Protein AF-A0A6U5CN42-F1 (afdb_mo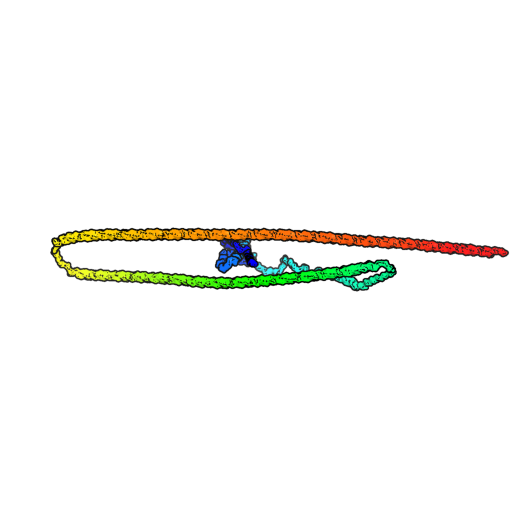nomer_lite)

Structure (mmCIF, N/CA/C/O backbone):
data_AF-A0A6U5CN42-F1
#
_entry.id   AF-A0A6U5CN42-F1
#
loop_
_atom_site.group_PDB
_atom_site.id
_atom_site.type_symbol
_atom_site.label_atom_id
_atom_site.label_alt_id
_atom_site.label_comp_id
_atom_site.label_asym_id
_atom_site.label_entity_id
_atom_site.label_seq_id
_atom_site.pdbx_PDB_ins_code
_atom_site.Cartn_x
_atom_site.Cartn_y
_atom_site.Cartn_z
_atom_site.occupancy
_atom_site.B_iso_or_equiv
_atom_site.auth_seq_id
_atom_site.auth_comp_id
_atom_site.auth_asym_id
_atom_site.auth_atom_id
_atom_site.pdbx_PDB_model_num
ATOM 1 N N . MET A 1 1 ? -4.078 33.436 4.418 1.00 45.72 1 MET A N 1
ATOM 2 C CA . MET A 1 1 ? -3.994 32.055 3.892 1.00 45.72 1 MET A CA 1
ATOM 3 C C . MET A 1 1 ? -4.808 31.161 4.809 1.00 45.72 1 MET A C 1
ATOM 5 O O . MET A 1 1 ? -4.598 31.270 6.013 1.00 45.72 1 MET A O 1
ATOM 9 N N . PRO A 1 2 ? -5.746 30.350 4.297 1.00 37.97 2 PRO A N 1
ATOM 10 C CA . PRO A 1 2 ? -6.448 29.387 5.137 1.00 37.97 2 PRO A CA 1
ATOM 11 C C . PRO A 1 2 ? -5.468 28.294 5.614 1.00 37.97 2 PRO A C 1
ATOM 13 O O . PRO A 1 2 ? -4.481 28.018 4.920 1.00 37.97 2 PRO A O 1
ATOM 16 N N . PRO A 1 3 ? -5.684 27.707 6.805 1.00 42.19 3 PRO A N 1
ATOM 17 C CA . PRO A 1 3 ? -4.809 26.678 7.353 1.00 42.19 3 PRO A CA 1
ATOM 18 C C . PRO A 1 3 ? -4.888 25.403 6.506 1.00 42.19 3 PRO A C 1
ATOM 20 O O . PRO A 1 3 ? -5.971 24.946 6.153 1.00 42.19 3 PRO A O 1
ATOM 23 N N . LYS A 1 4 ? -3.722 24.833 6.177 1.00 39.78 4 LYS A N 1
ATOM 24 C CA . LYS A 1 4 ? -3.610 23.538 5.496 1.00 39.78 4 LYS A CA 1
ATOM 25 C C . LYS A 1 4 ? -4.171 22.437 6.393 1.00 39.78 4 LYS A C 1
ATOM 27 O O . LYS A 1 4 ? -3.632 22.178 7.470 1.00 39.78 4 LYS A O 1
ATOM 32 N N . GLU A 1 5 ? -5.222 21.791 5.910 1.00 38.62 5 GLU A N 1
ATOM 33 C CA . GLU A 1 5 ? -5.762 20.551 6.452 1.00 38.62 5 GLU A CA 1
ATOM 34 C C . GLU A 1 5 ? -4.665 19.477 6.462 1.00 38.62 5 GLU A C 1
ATOM 36 O O . GLU A 1 5 ? -3.967 19.255 5.470 1.00 38.62 5 GLU A O 1
ATOM 41 N N . LYS A 1 6 ? -4.466 18.852 7.626 1.00 42.84 6 LYS A N 1
ATOM 42 C CA . LYS A 1 6 ? -3.579 17.698 7.776 1.00 42.84 6 LYS A CA 1
ATOM 43 C C . LYS A 1 6 ? -4.242 16.507 7.090 1.00 42.84 6 LYS A C 1
ATOM 45 O O . LYS A 1 6 ? -5.335 16.114 7.487 1.00 42.84 6 LYS A O 1
ATOM 50 N N . GLU A 1 7 ? -3.571 15.934 6.095 1.00 36.66 7 GLU A N 1
ATOM 51 C CA . GLU A 1 7 ? -3.989 14.667 5.495 1.00 36.66 7 GLU A CA 1
ATOM 52 C C . GLU A 1 7 ? -4.097 13.575 6.579 1.00 36.66 7 GLU A C 1
ATOM 54 O O . GLU A 1 7 ? -3.206 13.472 7.433 1.00 36.66 7 GLU A O 1
ATOM 59 N N . PRO A 1 8 ? -5.164 12.755 6.572 1.00 39.38 8 PRO A N 1
ATOM 60 C CA . PRO A 1 8 ? -5.293 11.643 7.499 1.00 39.38 8 PRO A CA 1
ATOM 61 C C . PRO A 1 8 ? -4.211 10.598 7.214 1.00 39.38 8 PRO A C 1
ATOM 63 O O . PRO A 1 8 ? -3.938 10.241 6.065 1.00 39.38 8 PRO A O 1
ATOM 66 N N . ALA A 1 9 ? -3.579 10.113 8.284 1.00 41.50 9 ALA A N 1
ATOM 67 C CA . ALA A 1 9 ? -2.622 9.021 8.224 1.00 41.50 9 ALA A CA 1
ATOM 68 C C . ALA A 1 9 ? -3.270 7.813 7.532 1.00 41.50 9 ALA A C 1
ATOM 70 O O . ALA A 1 9 ? -4.352 7.381 7.918 1.00 41.50 9 ALA A O 1
ATOM 71 N N . LYS A 1 10 ? -2.612 7.290 6.493 1.00 40.38 10 LYS A N 1
ATOM 72 C CA . LYS A 1 10 ? -3.023 6.063 5.804 1.00 40.38 10 LYS A CA 1
ATOM 73 C C . LYS A 1 10 ? -3.121 4.934 6.831 1.00 40.38 10 LYS A C 1
ATOM 75 O O . LYS A 1 10 ? -2.097 4.515 7.369 1.00 40.38 10 LYS A O 1
ATOM 80 N N . GLU A 1 11 ? -4.336 4.474 7.104 1.00 44.31 11 GLU A N 1
ATOM 81 C CA . GLU A 1 11 ? -4.576 3.272 7.896 1.00 44.31 11 GLU A CA 1
ATOM 82 C C . GLU A 1 11 ? -3.965 2.071 7.166 1.00 44.31 11 GLU A C 1
ATOM 84 O O . GLU A 1 11 ? -4.196 1.840 5.977 1.00 44.31 11 GLU A O 1
ATOM 89 N N . ASP A 1 12 ? -3.105 1.348 7.880 1.00 44.69 12 ASP A N 1
ATOM 90 C CA . ASP A 1 12 ? -2.485 0.109 7.420 1.00 44.69 12 ASP A CA 1
ATOM 91 C C . ASP A 1 12 ? -3.600 -0.914 7.110 1.00 44.69 12 ASP A C 1
ATOM 93 O O . ASP A 1 12 ? -4.407 -1.188 7.999 1.00 44.69 12 ASP A O 1
ATOM 97 N N . PRO A 1 13 ? -3.630 -1.565 5.930 1.00 47.53 13 PRO A N 1
ATOM 98 C CA . PRO A 1 13 ? -4.701 -2.487 5.505 1.00 47.53 13 PRO A CA 1
ATOM 99 C C . PRO A 1 13 ? -4.787 -3.803 6.312 1.00 47.53 13 PRO A C 1
ATOM 101 O O . PRO A 1 13 ? -5.460 -4.750 5.914 1.00 47.53 13 PRO A O 1
ATOM 104 N N . LEU A 1 14 ? -4.072 -3.889 7.434 1.00 41.97 14 LEU A N 1
ATOM 105 C CA . LEU A 1 14 ? -4.062 -5.017 8.369 1.00 41.97 14 LEU A CA 1
ATOM 106 C C . LEU A 1 14 ? -4.830 -4.717 9.668 1.00 41.97 14 LEU A C 1
ATOM 108 O O . LEU A 1 14 ? -4.877 -5.574 10.547 1.00 41.97 14 LEU A O 1
ATOM 112 N N . LEU A 1 15 ? -5.394 -3.516 9.799 1.00 40.97 15 LEU A N 1
ATOM 113 C CA . LEU A 1 15 ? -6.244 -3.085 10.906 1.00 40.97 15 LEU A CA 1
ATOM 114 C C . LEU A 1 15 ? -7.711 -3.276 10.506 1.00 40.97 15 LEU A C 1
ATOM 116 O O . LEU A 1 15 ? -8.157 -2.693 9.524 1.00 40.97 15 LEU A O 1
ATOM 120 N N . GLY A 1 16 ? -8.446 -4.137 11.204 1.00 40.91 16 GLY A N 1
ATOM 121 C CA . GLY A 1 16 ? -9.901 -4.275 11.090 1.00 40.91 16 GLY A CA 1
ATOM 122 C C . GLY A 1 16 ? -10.426 -5.678 10.779 1.00 40.91 16 GLY A C 1
ATOM 123 O O . GLY A 1 16 ? -11.627 -5.916 10.900 1.00 40.91 16 GLY A O 1
ATOM 124 N N . CYS A 1 17 ? -9.585 -6.633 10.367 1.00 38.78 17 CYS A N 1
ATOM 125 C CA . CYS A 1 17 ? -10.048 -7.988 10.052 1.00 38.78 17 CYS A CA 1
ATOM 126 C C . CYS A 1 17 ? -9.909 -8.915 11.270 1.00 38.78 17 CYS A C 1
ATOM 128 O O . CYS A 1 17 ? -8.787 -9.340 11.569 1.00 38.78 17 CYS A O 1
ATOM 130 N N . PRO A 1 18 ? -11.007 -9.338 11.934 1.00 44.00 18 PRO A N 1
ATOM 131 C CA . PRO A 1 18 ? -10.948 -10.490 12.819 1.00 44.00 18 PRO A CA 1
ATOM 132 C C . PRO A 1 18 ? -10.633 -11.705 11.949 1.00 44.00 18 PRO A C 1
ATOM 134 O O . PRO A 1 18 ? -11.524 -12.278 11.335 1.00 44.00 18 PRO A O 1
ATOM 137 N N . VAL A 1 19 ? -9.358 -12.080 11.844 1.00 46.59 19 VAL A N 1
ATOM 138 C CA . VAL A 1 19 ? -8.954 -13.301 11.144 1.00 46.59 19 VAL A CA 1
ATOM 139 C C . VAL A 1 19 ? -9.526 -14.466 11.955 1.00 46.59 19 VAL A C 1
ATOM 141 O O . VAL A 1 19 ? -9.068 -14.695 13.081 1.00 46.59 19 VAL A O 1
ATOM 144 N N . PRO A 1 20 ? -10.541 -15.192 11.450 1.00 46.50 20 PRO A N 1
ATOM 145 C CA . PRO A 1 20 ? -11.082 -16.322 12.178 1.00 46.50 20 PRO A CA 1
ATOM 146 C C . PRO A 1 20 ? -9.989 -17.390 12.242 1.00 46.50 20 PRO A C 1
ATOM 148 O O . PRO A 1 20 ? -9.548 -17.918 11.218 1.00 46.50 20 PRO A O 1
ATOM 151 N N . VAL A 1 21 ? -9.512 -17.681 13.452 1.00 50.41 21 VAL A N 1
ATOM 152 C CA . VAL A 1 21 ? -8.666 -18.853 13.692 1.00 50.41 21 VAL A CA 1
ATOM 153 C C . VAL A 1 21 ? -9.556 -20.075 13.442 1.00 50.41 21 VAL A C 1
ATOM 155 O O . VAL A 1 21 ? -10.690 -20.090 13.936 1.00 50.41 21 VAL A O 1
ATOM 158 N N . PRO A 1 22 ? -9.110 -21.069 12.652 1.00 49.84 22 PRO A N 1
ATOM 159 C CA . PRO A 1 22 ? -9.874 -22.292 12.447 1.00 49.84 22 PRO A CA 1
ATOM 160 C C . PRO A 1 22 ? -10.293 -22.869 13.803 1.00 49.84 22 PRO A C 1
ATOM 162 O O . PRO A 1 22 ? -9.458 -22.986 14.698 1.00 49.84 22 PRO A O 1
ATOM 165 N N . LYS A 1 23 ? -11.577 -23.198 13.983 1.00 53.81 23 LYS A N 1
ATOM 166 C CA . LYS A 1 23 ? -12.001 -23.992 15.142 1.00 53.81 23 LYS A CA 1
ATOM 167 C C . LYS A 1 23 ? -11.409 -25.379 14.956 1.00 53.81 23 LYS A C 1
ATOM 169 O O . LYS A 1 23 ? -11.692 -26.029 13.953 1.00 53.81 23 LYS A O 1
ATOM 174 N N . ILE A 1 24 ? -10.551 -25.780 15.879 1.00 56.53 24 ILE A N 1
ATOM 175 C CA . ILE A 1 24 ? -9.871 -27.064 15.813 1.00 56.53 24 ILE A CA 1
ATOM 176 C C . ILE A 1 24 ? -10.577 -28.008 16.767 1.00 56.53 24 ILE A C 1
ATOM 178 O O . ILE A 1 24 ? -10.809 -27.649 17.921 1.00 56.53 24 ILE A O 1
ATOM 182 N N . ASP A 1 25 ? -10.922 -29.191 16.274 1.00 62.06 25 ASP A N 1
ATOM 183 C CA . ASP A 1 25 ? -11.397 -30.270 17.123 1.00 62.06 25 ASP A CA 1
ATOM 184 C C . ASP A 1 25 ? -10.203 -30.841 17.902 1.00 62.06 25 ASP A C 1
ATOM 186 O O . ASP A 1 25 ? -9.234 -31.347 17.326 1.00 62.06 25 ASP A O 1
ATOM 190 N N . GLU A 1 26 ? -10.230 -30.704 19.227 1.00 57.00 26 GLU A N 1
ATOM 191 C CA . GLU A 1 26 ? -9.167 -31.205 20.098 1.00 57.00 26 GLU A CA 1
ATOM 192 C C . GLU A 1 26 ? -9.026 -32.732 20.000 1.00 57.00 26 GLU A C 1
ATOM 194 O O . GLU A 1 26 ? -7.920 -33.254 20.179 1.00 57.00 26 GLU A O 1
ATOM 199 N N . ALA A 1 27 ? -10.106 -33.445 19.658 1.00 63.09 27 ALA A N 1
ATOM 200 C CA . ALA A 1 27 ? -10.086 -34.891 19.463 1.00 63.09 27 ALA A CA 1
ATOM 201 C C . ALA A 1 27 ? -9.233 -35.292 18.246 1.00 63.09 27 ALA A C 1
ATOM 203 O O . ALA A 1 27 ? -8.430 -36.226 18.340 1.00 63.09 27 ALA A O 1
ATOM 204 N N . ASP A 1 28 ? -9.326 -34.539 17.146 1.00 65.25 28 ASP A N 1
ATOM 205 C CA . ASP A 1 28 ? -8.545 -34.783 15.930 1.00 65.25 28 ASP A CA 1
ATOM 206 C C . ASP A 1 28 ? -7.049 -34.547 16.165 1.00 65.25 28 ASP A C 1
ATOM 208 O O . ASP A 1 28 ? -6.225 -35.387 15.795 1.00 65.2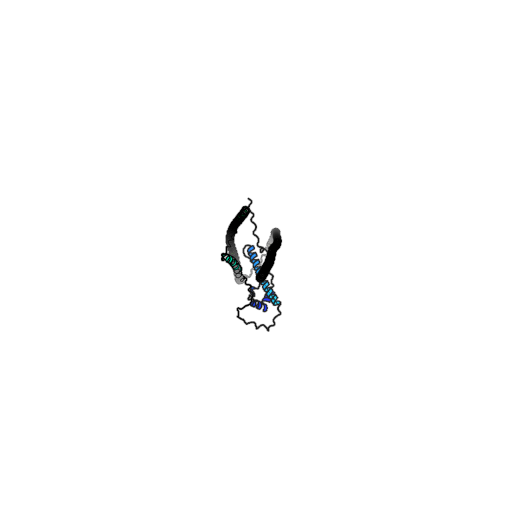5 28 ASP A O 1
ATOM 212 N N . LEU A 1 29 ? -6.683 -33.464 16.861 1.00 63.06 29 LEU A N 1
ATOM 213 C CA . LEU A 1 29 ? -5.285 -33.185 17.219 1.00 63.06 29 LEU A CA 1
ATOM 214 C C . LEU A 1 29 ? -4.687 -34.286 18.100 1.00 63.06 29 LEU A C 1
ATOM 216 O O . LEU A 1 29 ? -3.545 -34.705 17.901 1.00 63.06 29 LEU A O 1
ATOM 220 N N . LEU A 1 30 ? -5.446 -34.760 19.090 1.00 64.62 30 LEU A N 1
ATOM 221 C CA . LEU A 1 30 ? -4.997 -35.827 19.981 1.00 64.62 30 LEU A CA 1
ATOM 222 C C . LEU A 1 30 ? -4.846 -37.160 19.239 1.00 64.62 30 LEU A C 1
ATOM 224 O O . LEU A 1 30 ? -3.949 -37.935 19.577 1.00 64.62 30 LEU A O 1
ATOM 228 N N . SER A 1 31 ? -5.674 -37.417 18.224 1.00 66.19 31 SER A N 1
ATOM 229 C CA . SER A 1 31 ? -5.549 -38.602 17.370 1.00 66.19 31 SER A CA 1
ATOM 230 C C . SER A 1 31 ? -4.262 -38.578 16.532 1.00 66.19 31 SER A C 1
ATOM 232 O O . SER A 1 31 ? -3.557 -39.586 16.464 1.00 66.19 31 SER A O 1
ATOM 234 N N . ASP A 1 32 ? -3.885 -37.412 15.995 1.00 65.56 32 ASP A N 1
ATOM 235 C CA . ASP A 1 32 ? -2.675 -37.243 15.186 1.00 65.56 32 ASP A CA 1
ATOM 236 C C . ASP A 1 32 ? -1.398 -37.338 16.043 1.00 65.56 32 ASP A C 1
ATOM 238 O O . ASP A 1 32 ? -0.456 -38.025 15.655 1.00 65.56 32 ASP A O 1
ATOM 242 N N . VAL A 1 33 ? -1.369 -36.750 17.251 1.00 65.56 33 VAL A N 1
ATOM 243 C CA . VAL A 1 33 ? -0.228 -36.898 18.193 1.00 65.56 33 VAL A CA 1
ATOM 244 C C . VAL A 1 33 ? -0.016 -38.356 18.602 1.00 65.56 33 VAL A C 1
ATOM 246 O O . VAL A 1 33 ? 1.114 -38.777 18.846 1.00 65.56 33 VAL A O 1
ATOM 249 N N . ARG A 1 34 ? -1.097 -39.136 18.693 1.00 66.81 34 ARG A N 1
ATOM 250 C CA . ARG A 1 34 ? -1.045 -40.564 19.032 1.00 66.81 34 ARG A CA 1
ATOM 251 C C . ARG A 1 34 ? -0.640 -41.439 17.845 1.00 66.81 34 ARG A C 1
ATOM 253 O O . ARG A 1 34 ? -0.332 -42.613 18.050 1.00 66.81 34 ARG A O 1
ATOM 260 N N . ASN A 1 35 ? -0.607 -40.897 16.625 1.00 68.69 35 ASN A N 1
ATOM 261 C CA . ASN A 1 35 ? -0.204 -41.638 15.440 1.00 68.69 35 ASN A CA 1
ATOM 262 C C . ASN A 1 35 ? 1.337 -41.754 15.373 1.00 68.69 35 ASN A C 1
ATOM 264 O O . ASN A 1 35 ? 2.033 -40.743 15.233 1.00 68.69 35 ASN A O 1
ATOM 268 N N . PRO A 1 36 ? 1.912 -42.971 15.425 1.00 68.19 36 PRO A N 1
ATOM 269 C CA . PRO A 1 36 ? 3.363 -43.160 15.397 1.00 68.19 36 PRO A CA 1
ATOM 270 C C . PRO A 1 36 ? 4.014 -42.625 14.112 1.00 68.19 36 PRO A C 1
ATOM 272 O O . PRO A 1 36 ? 5.135 -42.122 14.168 1.00 68.19 36 PRO A O 1
ATOM 275 N N . ASN A 1 37 ? 3.301 -42.649 12.981 1.00 67.50 37 ASN A N 1
ATOM 276 C CA . ASN A 1 37 ? 3.805 -42.127 11.709 1.00 67.50 37 ASN A CA 1
ATOM 277 C C . ASN A 1 37 ? 3.915 -40.594 11.728 1.00 67.50 37 ASN A C 1
ATOM 279 O O . ASN A 1 37 ? 4.841 -40.032 11.143 1.00 67.50 37 ASN A O 1
ATOM 283 N N . PHE A 1 38 ? 3.008 -39.919 12.441 1.00 73.94 38 PHE A N 1
ATOM 284 C CA . PHE A 1 38 ? 3.050 -38.472 12.653 1.00 73.94 38 PHE A CA 1
ATOM 285 C C . PHE A 1 38 ? 4.249 -38.067 13.508 1.00 73.94 38 PHE A C 1
ATOM 287 O O . PHE A 1 38 ? 5.022 -37.193 13.119 1.00 73.94 38 PHE A O 1
ATOM 294 N N . LEU A 1 39 ? 4.483 -38.766 14.619 1.00 70.56 39 LEU A N 1
ATOM 295 C CA . LEU A 1 39 ? 5.652 -38.521 15.465 1.00 70.56 39 LEU A CA 1
ATOM 296 C C . LEU A 1 39 ? 6.972 -38.802 14.732 1.00 70.56 39 LEU A C 1
ATOM 298 O O . LEU A 1 39 ? 7.947 -38.073 14.919 1.00 70.56 39 LEU A O 1
ATOM 302 N N . GLU A 1 40 ? 7.023 -39.824 13.876 1.00 70.69 40 GLU A N 1
ATOM 303 C CA . GLU A 1 40 ? 8.201 -40.110 13.053 1.00 70.69 40 GLU A CA 1
ATOM 304 C C . GLU A 1 40 ? 8.440 -39.027 11.987 1.00 70.69 40 GLU A C 1
ATOM 306 O O . GLU A 1 40 ? 9.584 -38.621 11.769 1.00 70.69 40 GLU A O 1
ATOM 311 N N . ALA A 1 41 ? 7.380 -38.499 11.366 1.00 68.56 41 ALA A N 1
ATOM 312 C CA . ALA A 1 41 ? 7.471 -37.373 10.439 1.00 68.56 41 ALA A CA 1
ATOM 313 C C . ALA A 1 41 ? 7.970 -36.095 11.138 1.00 68.56 41 ALA A C 1
ATOM 315 O O . ALA A 1 41 ? 8.884 -35.436 10.635 1.00 68.56 41 ALA A O 1
ATOM 316 N N . CYS A 1 42 ? 7.462 -35.793 12.337 1.00 68.00 42 CYS A N 1
ATOM 317 C CA . CYS A 1 42 ? 7.945 -34.686 13.168 1.00 68.00 42 CYS A CA 1
ATOM 318 C C . CYS A 1 42 ? 9.430 -34.854 13.538 1.00 68.00 42 CYS A C 1
ATOM 320 O O . CYS A 1 42 ? 10.213 -33.913 13.391 1.00 68.00 42 CYS A O 1
ATOM 322 N N . LYS A 1 43 ? 9.862 -36.071 13.907 1.00 69.81 43 LYS A N 1
ATOM 323 C CA . LYS A 1 43 ? 11.281 -36.388 14.162 1.00 69.81 43 LYS A CA 1
ATOM 324 C C . LYS A 1 43 ? 12.159 -36.204 12.920 1.00 69.81 43 LYS A C 1
ATOM 326 O O . LYS A 1 43 ? 13.230 -35.607 13.030 1.00 69.81 43 LYS A O 1
ATOM 331 N N . LYS A 1 44 ? 11.716 -36.660 11.740 1.00 70.12 44 LYS A N 1
ATOM 332 C CA . LYS A 1 44 ? 12.440 -36.480 10.462 1.00 70.12 44 LYS A CA 1
ATOM 333 C C . LYS A 1 44 ? 12.623 -35.006 10.109 1.00 70.12 44 LYS A C 1
ATOM 335 O O . LYS A 1 44 ? 13.688 -34.619 9.636 1.00 70.12 44 LYS A O 1
ATOM 340 N N . LEU A 1 45 ? 11.612 -34.185 10.379 1.00 66.75 45 LEU A N 1
ATOM 341 C CA . LEU A 1 45 ? 11.646 -32.745 10.124 1.00 66.75 45 LEU A CA 1
ATOM 342 C C . LEU A 1 45 ? 12.317 -31.938 11.246 1.00 66.75 45 LEU A C 1
ATOM 344 O O . LEU A 1 45 ? 12.499 -30.734 11.082 1.00 66.75 45 LEU A O 1
ATOM 348 N N . ARG A 1 46 ? 12.724 -32.585 12.351 1.00 68.31 46 ARG A N 1
ATOM 349 C CA . ARG A 1 46 ? 13.264 -31.944 13.565 1.00 68.31 46 ARG A CA 1
ATOM 350 C C . ARG A 1 46 ? 12.331 -30.864 14.125 1.00 68.31 46 ARG A C 1
ATOM 352 O O . ARG A 1 46 ? 12.785 -29.793 14.517 1.00 68.31 46 ARG A O 1
ATOM 359 N N . ILE A 1 47 ? 11.031 -31.142 14.130 1.00 67.12 47 ILE A N 1
ATOM 360 C CA . ILE A 1 47 ? 10.008 -30.255 14.685 1.00 67.12 47 ILE A CA 1
ATOM 361 C C . ILE A 1 47 ? 9.439 -30.929 15.931 1.00 67.12 47 ILE A C 1
ATOM 363 O O . ILE A 1 47 ? 9.080 -32.107 15.873 1.00 67.12 47 ILE A O 1
ATOM 367 N N . ASP A 1 48 ? 9.353 -30.201 17.044 1.00 68.25 48 ASP A N 1
ATOM 368 C CA . ASP A 1 48 ? 8.640 -30.693 18.220 1.00 68.25 48 ASP A CA 1
ATOM 369 C C . ASP A 1 48 ? 7.133 -30.760 17.894 1.00 68.25 48 ASP A C 1
ATOM 371 O O . ASP A 1 48 ? 6.551 -29.754 17.474 1.00 68.25 48 ASP A O 1
ATOM 375 N N . PRO A 1 49 ? 6.463 -31.917 18.054 1.00 62.06 49 PRO A N 1
ATOM 376 C CA . PRO A 1 49 ? 5.015 -32.012 17.892 1.00 62.06 49 PRO A CA 1
ATOM 377 C C . PRO A 1 49 ? 4.240 -30.985 18.734 1.00 62.06 49 PRO A C 1
ATOM 379 O O . PRO A 1 49 ? 3.182 -30.524 18.311 1.00 62.06 49 PRO A O 1
ATOM 382 N N . ILE A 1 50 ? 4.763 -30.583 19.897 1.00 66.56 50 ILE A N 1
ATOM 383 C CA . ILE A 1 50 ? 4.151 -29.565 20.763 1.00 66.56 50 ILE A CA 1
ATOM 384 C C . ILE A 1 50 ? 4.162 -28.187 20.086 1.00 66.56 50 ILE A C 1
ATOM 386 O O . ILE A 1 50 ? 3.200 -27.432 20.229 1.00 66.56 50 ILE A O 1
ATOM 390 N N . ASP A 1 51 ? 5.190 -27.877 19.292 1.00 63.91 51 ASP A N 1
ATOM 391 C CA . ASP A 1 51 ? 5.309 -26.595 18.588 1.00 63.91 51 ASP A CA 1
ATOM 392 C C . ASP A 1 51 ? 4.304 -26.449 17.445 1.00 63.91 51 ASP A C 1
ATOM 394 O O . ASP A 1 51 ? 3.963 -25.323 17.067 1.00 63.91 51 ASP A O 1
ATOM 398 N N . LEU A 1 52 ? 3.827 -27.570 16.898 1.00 60.50 52 LEU A N 1
ATOM 399 C CA . LEU A 1 52 ? 2.813 -27.598 15.847 1.00 60.50 52 LEU A CA 1
ATOM 400 C C . LEU A 1 52 ? 1.386 -27.583 16.407 1.00 60.50 52 LEU A C 1
ATOM 402 O O . LEU A 1 52 ? 0.471 -27.240 15.657 1.00 60.50 52 LEU A O 1
ATOM 406 N N . LYS A 1 53 ? 1.189 -27.922 17.693 1.00 62.12 53 LYS A N 1
ATOM 407 C CA . LYS A 1 53 ? -0.127 -27.878 18.338 1.00 62.12 53 LYS A CA 1
ATOM 408 C C . LYS A 1 53 ? -0.626 -26.427 18.346 1.00 62.12 53 LYS A C 1
ATOM 410 O O . LYS A 1 53 ? -0.005 -25.581 18.997 1.00 62.12 53 LYS A O 1
ATOM 415 N N . PRO A 1 54 ? -1.738 -26.119 17.660 1.00 57.62 54 PRO A N 1
ATOM 416 C CA . PRO A 1 54 ? -2.277 -24.770 17.679 1.00 57.62 54 PRO A CA 1
ATOM 417 C C . PRO A 1 54 ? -2.767 -24.430 19.088 1.00 57.62 54 PRO A C 1
ATOM 419 O O . PRO A 1 54 ? -3.353 -25.275 19.774 1.00 57.62 54 PRO A O 1
ATOM 422 N N . ARG A 1 55 ? -2.506 -23.206 19.540 1.00 60.41 55 ARG A N 1
ATOM 423 C CA . ARG A 1 55 ? -2.908 -22.758 20.877 1.00 60.41 55 ARG A CA 1
ATOM 424 C C . ARG A 1 55 ? -4.348 -22.233 20.856 1.00 60.41 55 ARG A C 1
ATOM 426 O O . ARG A 1 55 ? -4.754 -21.623 19.864 1.00 60.41 55 ARG A O 1
ATOM 433 N N . PRO A 1 56 ? -5.130 -22.441 21.935 1.00 55.44 56 PRO A N 1
ATOM 434 C CA . PRO A 1 56 ? -6.431 -21.799 22.067 1.00 55.44 56 PRO A CA 1
ATOM 435 C C . PRO A 1 56 ? -6.274 -20.275 22.033 1.00 55.44 56 PRO A C 1
ATOM 437 O O . PRO A 1 56 ? -5.222 -19.737 22.375 1.00 55.44 56 PRO A O 1
ATOM 440 N N . TYR A 1 57 ? -7.332 -19.596 21.586 1.00 54.69 57 TYR A N 1
ATOM 441 C CA . TYR A 1 57 ? -7.357 -18.160 21.309 1.00 54.69 57 TYR A CA 1
ATOM 442 C C . TYR A 1 57 ? -6.813 -17.346 22.497 1.00 54.69 57 TYR A C 1
ATOM 444 O O . TYR A 1 57 ? -7.473 -17.217 23.529 1.00 54.69 57 TYR A O 1
ATOM 452 N N . GLU A 1 58 ? -5.609 -16.789 22.360 1.00 52.47 58 GLU A N 1
ATOM 453 C CA . GLU A 1 58 ? -5.014 -15.943 23.390 1.00 52.47 58 GLU A CA 1
ATOM 454 C C . GLU A 1 58 ? -5.593 -14.531 23.231 1.00 52.47 58 GLU A C 1
ATOM 456 O O . GLU A 1 58 ? -5.297 -13.809 22.278 1.00 52.47 58 GLU A O 1
ATOM 461 N N . SER A 1 59 ? -6.520 -14.148 24.115 1.00 50.97 59 SER A N 1
ATOM 462 C CA . SER A 1 59 ? -7.083 -12.798 24.088 1.00 50.97 59 SER A CA 1
ATOM 463 C C . SER A 1 59 ? -6.070 -11.825 24.686 1.00 50.97 59 SER A C 1
ATOM 465 O O . SER A 1 59 ? -5.863 -11.827 25.902 1.00 50.97 59 SER A O 1
ATOM 467 N N . PHE A 1 60 ? -5.470 -10.971 23.856 1.00 53.34 60 PHE A N 1
ATOM 468 C CA . PHE A 1 60 ? -4.561 -9.911 24.297 1.00 53.34 60 PHE A CA 1
ATOM 469 C C . PHE A 1 60 ? -5.338 -8.807 25.039 1.00 53.34 60 PHE A C 1
ATOM 471 O O . PHE A 1 60 ? -5.632 -7.741 24.501 1.00 53.34 60 PHE A O 1
ATOM 478 N N . LYS A 1 61 ? -5.713 -9.062 26.299 1.00 46.16 61 LYS A N 1
ATOM 479 C CA . LYS A 1 61 ? -6.324 -8.072 27.199 1.00 46.16 61 LYS A CA 1
ATOM 480 C C . LYS A 1 61 ? -5.230 -7.254 27.894 1.00 46.16 61 LYS A C 1
ATOM 482 O O . LYS A 1 61 ? -4.976 -7.424 29.079 1.00 46.16 61 LYS A O 1
ATOM 487 N N . GLY A 1 62 ? -4.576 -6.373 27.141 1.00 47.25 62 GLY A N 1
ATOM 488 C CA . GLY A 1 62 ? -3.633 -5.372 27.659 1.00 47.25 62 GLY A CA 1
ATOM 489 C C . GLY A 1 62 ? -4.085 -3.943 27.336 1.00 47.25 62 GLY A C 1
ATOM 490 O O . GLY A 1 62 ? -4.873 -3.743 26.411 1.00 47.25 62 GLY A O 1
ATOM 491 N N . LYS A 1 63 ? -3.611 -2.939 28.088 1.00 44.47 63 LYS A N 1
ATOM 492 C CA . LYS A 1 63 ? -3.785 -1.513 27.742 1.00 44.47 63 LYS A CA 1
ATOM 493 C C . LYS A 1 63 ? -2.745 -1.118 26.686 1.00 44.47 63 LYS A C 1
ATOM 495 O O . LYS A 1 63 ? -1.572 -1.426 26.834 1.00 44.47 63 LYS A O 1
ATOM 500 N N . GLY A 1 64 ? -3.209 -0.495 25.611 1.00 49.41 64 GLY A N 1
ATOM 501 C CA . GLY A 1 64 ? -2.446 -0.080 24.433 1.00 49.41 64 GLY A CA 1
ATOM 502 C C . GLY A 1 64 ? -3.419 0.401 23.353 1.00 49.41 64 GLY A C 1
ATOM 503 O O . GLY A 1 64 ? -4.620 0.139 23.474 1.00 49.41 64 GLY A O 1
ATOM 504 N N . ALA A 1 65 ? -2.936 1.095 22.321 1.00 53.50 65 ALA A N 1
ATOM 505 C CA . ALA A 1 65 ? -3.769 1.471 21.178 1.00 53.50 65 ALA A CA 1
ATOM 506 C C . ALA A 1 65 ? -4.365 0.212 20.531 1.00 53.50 65 ALA A C 1
ATOM 508 O O . ALA A 1 65 ? -3.666 -0.798 20.375 1.00 53.50 65 ALA A O 1
ATOM 509 N N . ASP A 1 66 ? -5.649 0.266 20.183 1.00 54.88 66 ASP A N 1
ATOM 510 C CA . ASP A 1 66 ? -6.361 -0.871 19.595 1.00 54.88 66 ASP A CA 1
ATOM 511 C C . ASP A 1 66 ? -5.661 -1.367 18.317 1.00 54.88 66 ASP A C 1
ATOM 513 O O . ASP A 1 66 ? -5.574 -2.575 18.105 1.00 54.88 66 ASP A O 1
ATOM 517 N N . ASP A 1 67 ? -4.963 -0.476 17.608 1.00 51.28 67 ASP A N 1
ATOM 518 C CA . ASP A 1 67 ? -4.174 -0.812 16.427 1.00 51.28 67 ASP A CA 1
ATOM 519 C C . ASP A 1 67 ? -2.980 -1.743 16.683 1.00 51.28 67 ASP A C 1
ATOM 521 O O . ASP A 1 67 ? -2.641 -2.611 15.873 1.00 51.28 67 ASP A O 1
ATOM 525 N N . VAL A 1 68 ? -2.291 -1.582 17.813 1.00 54.59 68 VAL A N 1
ATOM 526 C CA . VAL A 1 68 ? -1.134 -2.429 18.147 1.00 54.59 68 VAL A CA 1
ATOM 527 C C . VAL A 1 68 ? -1.612 -3.813 18.575 1.00 54.59 68 VAL A C 1
ATOM 529 O O . VAL A 1 68 ? -1.000 -4.816 18.195 1.00 54.59 68 VAL A O 1
ATOM 532 N N . LYS A 1 69 ? -2.728 -3.872 19.311 1.00 60.97 69 LYS A N 1
ATOM 533 C CA . LYS A 1 69 ? -3.361 -5.129 19.731 1.00 60.97 69 LYS A CA 1
ATOM 534 C C . LYS A 1 69 ? -3.906 -5.885 18.540 1.00 60.97 69 LYS A C 1
ATOM 536 O O . LYS A 1 69 ? -3.687 -7.084 18.439 1.00 60.97 69 LYS A O 1
ATOM 541 N N . GLU A 1 70 ? -4.540 -5.186 17.613 1.00 57.53 70 GLU A N 1
ATOM 542 C CA . GLU A 1 70 ? -5.084 -5.790 16.412 1.00 57.53 70 GLU A CA 1
ATOM 543 C C . GLU A 1 70 ? -3.969 -6.300 15.497 1.00 57.53 70 GLU A C 1
ATOM 545 O O . GLU A 1 70 ? -3.998 -7.457 15.089 1.00 57.53 70 GLU A O 1
ATOM 550 N N . LYS A 1 71 ? -2.883 -5.539 15.301 1.00 61.62 71 LYS A N 1
ATOM 551 C CA . LYS A 1 71 ? -1.697 -6.042 14.582 1.00 61.62 71 LYS A CA 1
ATOM 552 C C . LYS A 1 71 ? -1.032 -7.228 15.285 1.00 61.62 71 LYS A C 1
ATOM 554 O O . LYS A 1 71 ? -0.441 -8.080 14.620 1.00 61.62 71 LYS A O 1
ATOM 559 N N . GLN A 1 72 ? -1.044 -7.293 16.617 1.00 61.31 72 GLN A N 1
ATOM 560 C CA . GLN A 1 72 ? -0.543 -8.458 17.362 1.00 61.31 72 GLN A CA 1
ATOM 561 C C . GLN A 1 72 ? -1.481 -9.660 17.227 1.00 61.31 72 GLN A C 1
ATOM 563 O O . GLN A 1 72 ? -1.006 -10.763 16.975 1.00 61.31 72 GLN A O 1
ATOM 568 N N . GLN A 1 73 ? -2.792 -9.443 17.288 1.00 62.53 73 GLN A N 1
ATOM 569 C CA . GLN A 1 73 ? -3.812 -10.472 17.123 1.00 62.53 73 GLN A CA 1
ATOM 570 C C . GLN A 1 73 ? -3.832 -11.029 15.693 1.00 62.53 73 GLN A C 1
ATOM 572 O O . GLN A 1 73 ? -3.904 -12.241 15.518 1.00 62.53 73 GLN A O 1
ATOM 577 N N . VAL A 1 74 ? -3.667 -10.182 14.672 1.00 57.72 74 VAL A N 1
ATOM 578 C CA . VAL A 1 74 ? -3.512 -10.590 13.267 1.00 57.72 74 VAL A CA 1
ATOM 579 C C . VAL A 1 74 ? -2.220 -11.384 13.076 1.00 57.72 74 VAL A C 1
ATOM 581 O O . VAL A 1 74 ? -2.247 -12.452 12.468 1.00 57.72 74 VAL A O 1
ATOM 584 N N . ARG A 1 75 ? -1.090 -10.934 13.644 1.00 61.84 75 ARG A N 1
ATOM 585 C CA . ARG A 1 75 ? 0.179 -11.687 13.590 1.00 61.84 75 ARG A CA 1
ATOM 586 C C . ARG A 1 75 ? 0.080 -13.043 14.285 1.00 61.84 75 ARG A C 1
ATOM 588 O O . ARG A 1 75 ? 0.542 -14.036 13.727 1.00 61.84 75 ARG A O 1
ATOM 595 N N . PHE A 1 76 ? -0.556 -13.095 15.453 1.00 64.19 76 PHE A N 1
ATOM 596 C CA . PHE A 1 76 ? -0.826 -14.334 16.176 1.00 64.19 76 PHE A CA 1
ATOM 597 C C . PHE A 1 76 ? -1.726 -15.264 15.352 1.00 64.19 76 PHE A C 1
ATOM 599 O O . PHE A 1 76 ? -1.359 -16.407 15.109 1.00 64.19 76 PHE A O 1
ATOM 606 N N . ALA A 1 77 ? -2.840 -14.763 14.812 1.00 59.75 77 ALA A N 1
ATOM 607 C CA . ALA A 1 77 ? -3.752 -15.549 13.984 1.00 59.75 77 ALA A CA 1
ATOM 608 C C . ALA A 1 77 ? -3.087 -16.073 12.697 1.00 59.75 77 ALA A C 1
ATOM 610 O O . ALA A 1 77 ? -3.312 -17.220 12.312 1.00 59.75 77 ALA A O 1
ATOM 611 N N . MET A 1 78 ? -2.237 -15.275 12.037 1.00 61.34 78 MET A N 1
ATOM 612 C CA . MET A 1 78 ? -1.457 -15.717 10.874 1.00 61.34 78 MET A CA 1
ATOM 613 C C . MET A 1 78 ? -0.447 -16.809 11.241 1.00 61.34 78 MET A C 1
ATOM 615 O O . MET A 1 78 ? -0.306 -17.788 10.504 1.00 61.34 78 MET A O 1
ATOM 619 N N . TYR A 1 79 ? 0.232 -16.663 12.380 1.00 68.81 79 TYR A N 1
ATOM 620 C CA . TYR A 1 79 ? 1.180 -17.652 12.881 1.00 68.81 79 TYR A CA 1
ATOM 621 C C . TYR A 1 79 ? 0.484 -18.973 13.241 1.00 68.81 79 TYR A C 1
ATOM 623 O O . TYR A 1 79 ? 0.893 -20.028 12.752 1.00 68.81 79 TYR A O 1
ATOM 631 N N . GLU A 1 80 ? -0.629 -18.921 13.980 1.00 64.69 80 GLU A N 1
ATOM 632 C CA . GLU A 1 80 ? -1.441 -20.095 14.324 1.00 64.69 80 GLU A CA 1
ATOM 633 C C . GLU A 1 80 ? -2.037 -20.774 13.085 1.00 64.69 80 GLU A C 1
ATOM 635 O O . GLU A 1 80 ? -2.010 -21.998 12.976 1.00 64.69 80 GLU A O 1
ATOM 640 N N . ARG A 1 81 ? -2.500 -20.005 12.091 1.00 63.66 81 ARG A N 1
ATOM 641 C CA . ARG A 1 81 ? -2.980 -20.558 10.814 1.00 63.66 81 ARG A CA 1
ATOM 642 C C . ARG A 1 81 ? -1.863 -21.271 10.053 1.00 63.66 81 ARG A C 1
ATOM 644 O O . ARG A 1 81 ? -2.098 -22.332 9.483 1.00 63.66 81 ARG A O 1
ATOM 651 N N . GLY A 1 82 ? -0.645 -20.729 10.069 1.00 65.56 82 GLY A N 1
ATOM 652 C CA . GLY A 1 82 ? 0.535 -21.386 9.505 1.00 65.56 82 GLY A CA 1
ATOM 653 C C . GLY A 1 82 ? 0.877 -22.701 10.213 1.00 65.56 82 GLY A C 1
ATOM 654 O O . GLY A 1 82 ? 1.199 -23.686 9.547 1.00 65.56 82 GLY A O 1
ATOM 655 N N . ARG A 1 83 ? 0.760 -22.744 11.547 1.00 69.19 83 ARG A N 1
ATOM 656 C CA . ARG A 1 83 ? 0.941 -23.972 12.338 1.00 69.19 83 ARG A CA 1
ATOM 657 C C . ARG A 1 83 ? -0.130 -25.012 12.037 1.00 69.19 83 ARG A C 1
ATOM 659 O O . ARG A 1 83 ? 0.209 -26.146 11.712 1.00 69.19 83 ARG A O 1
ATOM 666 N N . PHE A 1 84 ? -1.396 -24.605 12.030 1.00 66.94 84 PHE A N 1
ATOM 667 C CA . PHE A 1 84 ? -2.519 -25.480 11.708 1.00 66.94 84 PHE A CA 1
ATOM 668 C C . PHE A 1 84 ? -2.428 -26.053 10.288 1.00 66.94 84 PHE A C 1
ATOM 670 O O . PHE A 1 84 ? -2.642 -27.243 10.095 1.00 66.94 84 PHE A O 1
ATOM 677 N N . MET A 1 85 ? -2.048 -25.250 9.289 1.00 65.69 85 MET A N 1
ATOM 678 C CA . MET A 1 85 ? -1.881 -25.749 7.918 1.00 65.69 85 MET A CA 1
ATOM 679 C C . MET A 1 85 ? -0.722 -26.745 7.801 1.00 65.69 85 MET A C 1
ATOM 681 O O . MET A 1 85 ? -0.847 -27.730 7.080 1.00 65.69 85 MET A O 1
ATOM 685 N N . LYS A 1 86 ? 0.386 -26.534 8.527 1.00 70.19 86 LYS A N 1
ATOM 686 C CA . LYS A 1 86 ? 1.491 -27.506 8.589 1.00 70.19 86 LYS A CA 1
ATOM 687 C C . LYS A 1 86 ? 1.072 -28.799 9.287 1.00 70.19 86 LYS A C 1
ATOM 689 O O . LYS A 1 86 ? 1.383 -29.870 8.777 1.00 70.19 86 LYS A O 1
ATOM 694 N N . TRP A 1 87 ? 0.342 -28.695 10.400 1.00 68.69 87 TRP A N 1
ATOM 695 C CA . TRP A 1 87 ? -0.245 -29.840 11.097 1.00 68.69 87 TRP A CA 1
ATOM 696 C C . TRP A 1 87 ? -1.150 -30.644 10.172 1.00 68.69 87 TRP A C 1
ATOM 698 O O . TRP A 1 87 ? -0.958 -31.843 10.005 1.00 68.69 87 TRP A O 1
ATOM 708 N N . LYS A 1 88 ? -2.102 -29.966 9.526 1.00 68.75 88 LYS A N 1
ATOM 709 C CA . LYS A 1 88 ? -3.079 -30.580 8.634 1.00 68.75 88 LYS A CA 1
ATOM 710 C C . LYS A 1 88 ? -2.414 -31.208 7.412 1.00 68.75 88 LYS A C 1
ATOM 712 O O . LYS A 1 88 ? -2.747 -32.330 7.075 1.00 68.75 88 LYS A O 1
ATOM 717 N N . ALA A 1 89 ? -1.435 -30.547 6.794 1.00 69.12 89 ALA A N 1
ATOM 718 C CA . ALA A 1 89 ? -0.693 -31.124 5.673 1.00 69.12 89 ALA A CA 1
ATOM 719 C C . ALA A 1 89 ? 0.069 -32.400 6.075 1.00 69.12 89 ALA A C 1
ATOM 721 O O . ALA A 1 89 ? 0.056 -33.377 5.330 1.00 69.12 89 ALA A O 1
ATOM 722 N N . LEU A 1 90 ? 0.688 -32.416 7.262 1.00 69.06 90 LEU A N 1
ATOM 723 C CA . LEU A 1 90 ? 1.332 -33.612 7.815 1.00 69.06 90 LEU A CA 1
ATOM 724 C C . LEU A 1 90 ? 0.309 -34.712 8.128 1.00 69.06 90 LEU A C 1
ATOM 726 O O . LEU A 1 90 ? 0.521 -35.863 7.759 1.00 69.06 90 LEU A O 1
ATOM 730 N N . GLY A 1 91 ? -0.810 -34.357 8.760 1.00 64.12 91 GLY A N 1
ATOM 731 C CA . GLY A 1 91 ? -1.910 -35.270 9.068 1.00 64.12 91 GLY A CA 1
ATOM 732 C C . GLY A 1 91 ? -2.521 -35.886 7.809 1.00 64.12 91 GLY A C 1
ATOM 733 O O . GLY A 1 91 ? -2.585 -37.104 7.702 1.00 64.12 91 GLY A O 1
ATOM 734 N N . ASP A 1 92 ? -2.884 -35.076 6.815 1.00 68.50 92 ASP A N 1
ATOM 735 C CA . ASP A 1 92 ? -3.492 -35.509 5.551 1.00 68.50 92 ASP A CA 1
ATOM 736 C C . ASP A 1 92 ? -2.526 -36.382 4.724 1.00 68.50 92 ASP A C 1
ATOM 738 O O . ASP A 1 92 ? -2.929 -37.399 4.153 1.00 68.50 92 ASP A O 1
ATOM 742 N N . GLN A 1 93 ? -1.227 -36.056 4.711 1.00 64.06 93 GLN A N 1
ATOM 743 C CA . GLN A 1 93 ? -0.199 -36.875 4.055 1.00 64.06 93 GLN A CA 1
ATOM 744 C C . GLN A 1 93 ? -0.002 -38.235 4.746 1.00 64.06 93 GLN A C 1
ATOM 746 O O . GLN A 1 93 ? 0.379 -39.209 4.104 1.00 64.06 93 GLN A O 1
ATOM 751 N N . ILE A 1 94 ? -0.268 -38.326 6.049 1.00 60.41 94 ILE A N 1
ATOM 752 C CA . ILE A 1 94 ? -0.104 -39.560 6.826 1.00 60.41 94 ILE A CA 1
ATOM 753 C C . ILE A 1 94 ? -1.387 -40.395 6.832 1.00 60.41 94 ILE A C 1
ATOM 755 O O . ILE A 1 94 ? -1.309 -41.618 6.751 1.00 60.41 94 ILE A O 1
ATOM 759 N N . ARG A 1 95 ? -2.562 -39.756 6.856 1.00 65.75 95 ARG A N 1
ATOM 760 C CA . ARG A 1 95 ? -3.881 -40.399 6.722 1.00 65.75 95 ARG A CA 1
ATOM 761 C C . ARG A 1 95 ? -4.095 -40.997 5.327 1.00 65.75 95 ARG A C 1
ATOM 763 O O . ARG A 1 95 ? -4.846 -41.955 5.193 1.00 65.75 95 ARG A O 1
ATOM 770 N N . SER A 1 96 ? -3.424 -40.458 4.307 1.00 59.12 96 SER A N 1
ATOM 771 C CA . SER A 1 96 ? -3.422 -41.000 2.939 1.00 59.12 96 SER A CA 1
ATOM 772 C C . SER A 1 96 ? -2.399 -42.120 2.709 1.00 59.12 96 SER A C 1
ATOM 774 O O . SER A 1 96 ? -2.417 -42.743 1.647 1.00 59.12 96 SER A O 1
ATOM 776 N N . MET A 1 97 ? -1.530 -42.420 3.684 1.00 53.16 97 MET A N 1
ATOM 777 C CA . MET A 1 97 ? -0.610 -43.554 3.595 1.00 53.16 97 MET A CA 1
ATOM 778 C C . MET A 1 97 ? -1.242 -44.826 4.182 1.00 53.16 97 MET A C 1
ATOM 780 O O . MET A 1 97 ? -1.798 -44.782 5.281 1.00 53.16 97 MET A O 1
ATOM 784 N N . PRO A 1 98 ? -1.147 -45.979 3.490 1.00 51.44 98 PRO A N 1
ATOM 785 C CA . PRO A 1 98 ? -1.656 -47.241 4.014 1.00 51.44 98 PRO A CA 1
ATOM 786 C C . PRO A 1 98 ? -0.925 -47.616 5.318 1.00 51.44 98 PRO A C 1
ATOM 788 O O . PRO A 1 98 ? 0.274 -47.343 5.447 1.00 51.44 98 PRO A O 1
ATOM 791 N N . PRO A 1 99 ? -1.612 -48.237 6.296 1.00 52.06 99 PRO A N 1
ATOM 792 C CA . PRO A 1 99 ? -0.998 -48.628 7.558 1.00 52.06 99 PRO A CA 1
ATOM 793 C C . PRO A 1 99 ? 0.167 -49.587 7.295 1.00 52.06 99 PRO A C 1
ATOM 795 O O . PRO A 1 99 ? 0.002 -50.643 6.687 1.00 52.06 99 PRO A O 1
ATOM 798 N N . VAL A 1 100 ? 1.365 -49.203 7.736 1.00 50.03 100 VAL A N 1
ATOM 799 C CA . VAL A 1 100 ? 2.566 -50.029 7.584 1.00 50.03 100 VAL A CA 1
ATOM 800 C C . VAL A 1 100 ? 2.451 -51.228 8.538 1.00 50.03 100 VAL A C 1
ATOM 802 O O . VAL A 1 100 ? 2.278 -51.011 9.742 1.00 50.03 100 VAL A O 1
ATOM 805 N N . PRO A 1 101 ? 2.546 -52.479 8.047 1.00 44.16 101 PRO A N 1
ATOM 806 C CA . PRO A 1 101 ? 2.502 -53.657 8.904 1.00 44.16 101 PRO A CA 1
ATOM 807 C C . PRO A 1 101 ? 3.676 -53.664 9.903 1.00 44.16 101 PRO A C 1
ATOM 809 O O . PRO A 1 101 ? 4.755 -53.139 9.606 1.00 44.16 101 PRO A O 1
ATOM 812 N N . PRO A 1 102 ? 3.487 -54.254 11.097 1.00 48.72 102 PRO A N 1
ATOM 813 C CA . PRO A 1 102 ? 4.409 -54.138 12.233 1.00 48.72 102 PRO A CA 1
ATOM 814 C C . PRO A 1 102 ? 5.827 -54.681 11.980 1.00 48.72 102 PRO A C 1
ATOM 816 O O . PRO A 1 102 ? 6.748 -54.344 12.722 1.00 48.72 102 PRO A O 1
ATOM 819 N N . GLU A 1 103 ? 6.037 -55.446 10.909 1.00 45.62 103 GLU A N 1
ATOM 820 C CA . GLU A 1 103 ? 7.299 -56.128 10.595 1.00 45.62 103 GLU A CA 1
ATOM 821 C C . GLU A 1 103 ? 8.428 -55.213 10.088 1.00 45.62 103 GLU A C 1
ATOM 823 O O . GLU A 1 103 ? 9.571 -55.650 9.991 1.00 45.62 103 GLU A O 1
ATOM 828 N N . LYS A 1 104 ? 8.171 -53.924 9.821 1.00 45.97 104 LYS A N 1
ATOM 829 C CA . LYS A 1 104 ? 9.221 -52.960 9.418 1.00 45.97 104 LYS A CA 1
ATOM 830 C C . LYS A 1 104 ? 9.630 -51.963 10.508 1.00 45.97 104 LYS A C 1
ATOM 832 O O . LYS A 1 104 ? 10.246 -50.945 10.205 1.00 45.97 104 LYS A O 1
ATOM 837 N N . ARG A 1 105 ? 9.326 -52.234 11.784 1.00 44.00 105 ARG A N 1
ATOM 838 C CA . ARG A 1 105 ? 9.664 -51.326 12.902 1.00 44.00 105 ARG A CA 1
ATOM 839 C C . ARG A 1 105 ? 11.129 -51.359 13.361 1.00 44.00 105 ARG A C 1
ATOM 841 O O . ARG A 1 105 ? 11.497 -50.548 14.204 1.00 44.00 105 ARG A O 1
ATOM 848 N N . LEU A 1 106 ? 11.978 -52.228 12.810 1.00 39.12 106 LEU A N 1
ATOM 849 C CA . LEU A 1 106 ? 13.364 -52.402 13.270 1.00 39.12 106 LEU A CA 1
ATOM 850 C C . LEU A 1 106 ? 14.376 -52.410 12.115 1.00 39.12 106 LEU A C 1
ATOM 852 O O . LEU A 1 106 ? 15.079 -53.390 11.921 1.00 39.12 106 LEU A O 1
ATOM 856 N N . ALA A 1 107 ? 14.461 -51.331 11.333 1.00 36.72 107 ALA A N 1
ATOM 857 C CA . ALA A 1 107 ? 15.607 -51.106 10.439 1.00 36.72 107 ALA A CA 1
ATOM 858 C C . ALA A 1 107 ? 15.692 -49.645 9.960 1.00 36.72 107 ALA A C 1
ATOM 860 O O . ALA A 1 107 ? 15.602 -49.366 8.769 1.00 36.72 107 ALA A O 1
ATOM 861 N N . ALA A 1 108 ? 15.843 -48.687 10.877 1.00 35.28 108 ALA A N 1
ATOM 862 C CA . ALA A 1 108 ? 16.310 -47.340 10.517 1.00 35.28 108 ALA A CA 1
ATOM 863 C C . ALA A 1 108 ? 17.001 -46.623 11.691 1.00 35.28 108 ALA A C 1
ATOM 865 O O . ALA A 1 108 ? 16.922 -45.407 11.833 1.00 35.28 108 ALA A O 1
ATOM 866 N N . THR A 1 109 ? 17.700 -47.367 12.549 1.00 36.97 109 THR A N 1
ATOM 867 C CA . THR A 1 109 ? 18.726 -46.819 13.446 1.00 36.97 109 THR A CA 1
ATOM 868 C C . THR A 1 109 ? 20.093 -47.152 12.869 1.00 36.97 109 THR A C 1
ATOM 870 O O . THR A 1 109 ? 20.817 -47.999 13.376 1.00 36.97 109 THR A O 1
ATOM 873 N N . SER A 1 110 ? 20.446 -46.490 11.773 1.00 31.53 110 SER A N 1
ATOM 874 C CA . SER A 1 110 ? 21.841 -46.350 11.365 1.00 31.53 110 SER A CA 1
ATOM 875 C C . SER A 1 110 ? 22.024 -44.934 10.847 1.00 31.53 110 SER A C 1
ATOM 877 O O . SER A 1 110 ? 21.597 -44.594 9.746 1.00 31.53 110 SER A O 1
ATOM 879 N N . ILE A 1 111 ? 22.615 -44.096 11.689 1.00 38.75 111 ILE A N 1
ATOM 880 C CA . ILE A 1 111 ? 23.178 -42.806 11.304 1.00 38.75 111 ILE A CA 1
ATOM 881 C C . ILE A 1 111 ? 24.309 -43.089 10.306 1.00 38.75 111 ILE A C 1
ATOM 883 O O . ILE A 1 111 ? 25.253 -43.782 10.685 1.00 38.75 111 ILE A O 1
ATOM 887 N N . PRO A 1 112 ? 24.308 -42.521 9.088 1.00 33.38 112 PRO A N 1
ATOM 888 C CA . PRO A 1 112 ? 25.530 -42.341 8.336 1.00 33.38 112 PRO A CA 1
ATOM 889 C C . PRO A 1 112 ? 25.989 -40.892 8.517 1.00 33.38 112 PRO A C 1
ATOM 891 O O . PRO A 1 112 ? 25.444 -39.955 7.934 1.00 33.38 112 PRO A O 1
ATOM 894 N N . ASN A 1 113 ? 27.022 -40.716 9.336 1.00 36.69 113 ASN A N 1
ATOM 895 C CA . ASN A 1 113 ? 27.921 -39.576 9.219 1.00 36.69 113 ASN A CA 1
ATOM 896 C C . ASN A 1 113 ? 28.822 -39.828 8.001 1.00 36.69 113 ASN A C 1
ATOM 898 O O . ASN A 1 113 ? 29.728 -40.647 8.086 1.00 36.69 113 ASN A O 1
ATOM 902 N N . ALA A 1 114 ? 28.543 -39.161 6.881 1.00 28.86 114 ALA A N 1
ATOM 903 C CA . ALA A 1 114 ? 29.404 -38.935 5.705 1.00 28.86 114 ALA A CA 1
ATOM 904 C C . ALA A 1 114 ? 28.484 -38.376 4.600 1.00 28.86 114 ALA A C 1
ATOM 906 O O . ALA A 1 114 ? 27.358 -38.826 4.460 1.00 28.86 114 ALA A O 1
ATOM 907 N N . SER A 1 115 ? 28.807 -37.402 3.759 1.00 32.12 115 SER A N 1
ATOM 908 C CA . SER A 1 115 ? 30.058 -36.738 3.422 1.00 32.12 115 SER A CA 1
ATOM 909 C C . SER A 1 115 ? 29.696 -35.463 2.654 1.00 32.12 115 SER A C 1
ATOM 911 O O . SER A 1 115 ? 28.804 -35.474 1.802 1.00 32.12 115 SER A O 1
ATOM 913 N N . ARG A 1 116 ? 30.432 -34.374 2.895 1.00 42.25 116 ARG A N 1
ATOM 914 C CA . ARG A 1 116 ? 30.565 -33.261 1.945 1.00 42.25 116 ARG A CA 1
ATOM 915 C C . ARG A 1 116 ? 30.901 -33.828 0.561 1.00 42.25 116 ARG A C 1
ATOM 917 O O . ARG A 1 116 ? 31.965 -34.412 0.396 1.00 42.25 116 ARG A O 1
ATOM 924 N N . GLY A 1 117 ? 30.044 -33.622 -0.438 1.00 29.84 117 GLY A N 1
ATOM 925 C CA . GLY A 1 117 ? 30.395 -34.021 -1.800 1.00 29.84 117 GLY A CA 1
ATOM 926 C C . GLY A 1 117 ? 29.267 -34.008 -2.826 1.00 29.84 117 GLY A C 1
ATOM 927 O O . GLY A 1 117 ? 28.610 -35.012 -3.033 1.00 29.84 117 GLY A O 1
ATOM 928 N N . LYS A 1 118 ? 29.169 -32.889 -3.556 1.00 33.56 118 LYS A N 1
ATOM 929 C CA . LYS A 1 118 ? 28.798 -32.785 -4.984 1.00 33.56 118 LYS A CA 1
ATOM 930 C C . LYS A 1 118 ? 27.440 -33.351 -5.456 1.00 33.56 118 LYS A C 1
ATOM 932 O O . LYS A 1 118 ? 27.332 -34.518 -5.804 1.00 33.56 118 LYS A O 1
ATOM 937 N N . LYS A 1 119 ? 26.525 -32.436 -5.802 1.00 32.97 119 LYS A N 1
ATOM 938 C CA . LYS A 1 119 ? 26.115 -32.128 -7.199 1.00 32.97 119 LYS A CA 1
ATOM 939 C C . LYS A 1 119 ? 25.135 -30.945 -7.185 1.00 32.97 119 LYS A C 1
ATOM 941 O O . LYS A 1 119 ? 24.101 -30.986 -6.544 1.00 32.97 119 LYS A O 1
ATOM 946 N N . LYS A 1 120 ? 25.599 -29.790 -7.669 1.00 38.25 120 LYS A N 1
ATOM 947 C CA . LYS A 1 120 ? 25.253 -29.194 -8.977 1.00 38.25 120 LYS A CA 1
ATOM 948 C C . LYS A 1 120 ? 23.891 -28.488 -8.978 1.00 38.25 120 LYS A C 1
ATOM 950 O O . LYS A 1 120 ? 22.872 -29.056 -9.331 1.00 38.25 120 LYS A O 1
ATOM 955 N N . GLY A 1 121 ? 23.957 -27.197 -8.667 1.00 32.56 121 GLY A N 1
ATOM 956 C CA . GLY A 1 121 ? 22.905 -26.209 -8.908 1.00 32.56 121 GLY A CA 1
ATOM 957 C C . GLY A 1 121 ? 23.415 -24.780 -8.711 1.00 32.56 121 GLY A C 1
ATOM 958 O O . GLY A 1 121 ? 22.672 -23.908 -8.288 1.00 32.56 121 GLY A O 1
ATOM 959 N N . ARG A 1 122 ? 24.713 -24.546 -8.950 1.00 32.16 122 ARG A N 1
ATOM 960 C CA . ARG A 1 122 ? 25.329 -23.217 -8.917 1.00 32.16 122 ARG A CA 1
ATOM 961 C C . ARG A 1 122 ? 25.251 -22.660 -10.340 1.00 32.16 122 ARG A C 1
ATOM 963 O O . ARG A 1 122 ? 26.066 -23.027 -11.178 1.00 32.16 122 ARG A O 1
ATOM 970 N N . ARG A 1 123 ? 24.276 -21.795 -10.628 1.00 32.03 123 ARG A N 1
ATOM 971 C CA . ARG A 1 123 ? 24.457 -20.755 -11.652 1.00 32.03 123 ARG A CA 1
ATOM 972 C C . ARG A 1 123 ? 25.030 -19.541 -10.936 1.00 32.03 123 ARG A C 1
ATOM 974 O O . ARG A 1 123 ? 24.316 -18.650 -10.500 1.00 32.03 123 ARG A O 1
ATOM 981 N N . SER A 1 124 ? 26.341 -19.587 -10.737 1.00 32.56 124 SER A N 1
ATOM 982 C CA . SER A 1 124 ? 27.145 -18.411 -10.446 1.00 32.56 124 SER A CA 1
ATOM 983 C C . SER A 1 124 ? 27.092 -17.487 -11.660 1.00 32.56 124 SER A C 1
ATOM 985 O O . SER A 1 124 ? 27.619 -17.829 -12.716 1.00 32.56 124 SER A O 1
ATOM 987 N N . VAL A 1 125 ? 26.466 -16.323 -11.509 1.00 38.44 125 VAL A N 1
ATOM 988 C CA . VAL A 1 125 ? 26.720 -15.157 -12.364 1.00 38.44 125 VAL A CA 1
ATOM 989 C C . VAL A 1 125 ? 28.009 -14.524 -11.842 1.00 38.44 125 VAL A C 1
ATOM 991 O O . VAL A 1 125 ? 27.993 -13.591 -11.052 1.00 38.44 125 VAL A O 1
ATOM 994 N N . SER A 1 126 ? 29.131 -15.150 -12.181 1.00 40.06 126 SER A N 1
ATOM 995 C CA . SER A 1 126 ? 30.487 -14.654 -11.923 1.00 40.06 126 SER A CA 1
ATOM 996 C C . SER A 1 126 ? 31.455 -15.437 -12.816 1.00 40.06 126 SER A C 1
ATOM 998 O O . SER A 1 126 ? 32.210 -16.277 -12.334 1.00 40.06 126 SER A O 1
ATOM 1000 N N . ALA A 1 127 ? 31.294 -15.262 -14.129 1.00 39.06 127 ALA A N 1
ATOM 1001 C CA . ALA A 1 127 ? 32.235 -15.634 -15.192 1.00 39.06 127 ALA A CA 1
ATOM 1002 C C . ALA A 1 127 ? 31.645 -15.154 -16.531 1.00 39.06 127 ALA A C 1
ATOM 1004 O O . ALA A 1 127 ? 31.087 -15.944 -17.286 1.00 39.06 127 ALA A O 1
ATOM 1005 N N . LEU A 1 128 ? 31.641 -13.835 -16.743 1.00 34.22 128 LEU A N 1
ATOM 1006 C CA . LEU A 1 128 ? 31.469 -13.185 -18.058 1.00 34.22 128 LEU A CA 1
ATOM 1007 C C . LEU A 1 128 ? 31.805 -11.680 -17.996 1.00 34.22 128 LEU A C 1
ATOM 1009 O O . LEU A 1 128 ? 31.279 -10.870 -18.751 1.00 34.22 128 LEU A O 1
ATOM 1013 N N . GLY A 1 129 ? 32.687 -11.310 -17.072 1.00 35.06 129 GLY A N 1
ATOM 1014 C CA . GLY A 1 129 ? 33.467 -10.082 -17.120 1.00 35.06 129 GLY A CA 1
ATOM 1015 C C . GLY A 1 129 ? 34.923 -10.523 -17.049 1.00 35.06 129 GLY A C 1
ATOM 1016 O O . GLY A 1 129 ? 35.206 -11.451 -16.299 1.00 35.06 129 GLY A O 1
ATOM 1017 N N . ASP A 1 130 ? 35.778 -9.902 -17.853 1.00 37.97 130 ASP A N 1
ATOM 1018 C CA . ASP A 1 130 ? 37.234 -10.109 -17.925 1.00 37.97 130 ASP A CA 1
ATOM 1019 C C . ASP A 1 130 ? 37.788 -11.113 -18.948 1.00 37.97 130 ASP A C 1
ATOM 1021 O O . ASP A 1 130 ? 38.833 -11.684 -18.694 1.00 37.97 130 ASP A O 1
ATOM 1025 N N . ASP A 1 131 ? 37.187 -11.259 -20.141 1.00 38.12 131 ASP A N 1
ATOM 1026 C CA . ASP A 1 131 ? 37.920 -11.871 -21.280 1.00 38.12 131 ASP A CA 1
ATOM 1027 C C . ASP A 1 131 ? 37.569 -11.349 -22.695 1.00 38.12 131 ASP A C 1
ATOM 1029 O O . ASP A 1 131 ? 37.893 -11.971 -23.703 1.00 38.12 131 ASP A O 1
ATOM 1033 N N . LEU A 1 132 ? 36.945 -10.169 -22.831 1.00 40.38 132 LEU A N 1
ATOM 1034 C CA . LEU A 1 132 ? 36.645 -9.589 -24.161 1.00 40.38 132 LEU A CA 1
ATOM 1035 C C . LEU A 1 132 ? 36.999 -8.102 -24.339 1.00 40.38 132 LEU A C 1
ATOM 1037 O O . LEU A 1 132 ? 36.604 -7.492 -25.332 1.00 40.38 132 LEU A O 1
ATOM 1041 N N . SER A 1 133 ? 37.780 -7.505 -23.436 1.00 44.66 133 SER A N 1
ATOM 1042 C CA . SER A 1 133 ? 38.134 -6.076 -23.508 1.00 44.66 133 SER A CA 1
ATOM 1043 C C . SER A 1 133 ? 39.539 -5.765 -24.041 1.00 44.66 133 SER A C 1
ATOM 1045 O O . SER A 1 133 ? 39.820 -4.593 -24.281 1.00 44.66 133 SER A O 1
ATOM 1047 N N . HIS A 1 134 ? 40.401 -6.756 -24.315 1.00 42.34 134 HIS A N 1
ATOM 1048 C CA . HIS A 1 134 ? 41.798 -6.478 -24.700 1.00 42.34 134 HIS A CA 1
ATOM 1049 C C . HIS A 1 134 ? 42.244 -6.883 -26.113 1.00 42.34 134 HIS A C 1
ATOM 1051 O O . HIS A 1 134 ? 43.302 -6.431 -26.543 1.00 42.34 134 HIS A O 1
ATOM 1057 N N . THR A 1 135 ? 41.450 -7.614 -26.901 1.00 49.34 135 THR A N 1
ATOM 1058 C CA . THR A 1 135 ? 41.884 -8.042 -28.250 1.00 49.34 135 THR A CA 1
ATOM 1059 C C . THR A 1 135 ? 41.388 -7.158 -29.398 1.00 49.34 135 THR A C 1
ATOM 1061 O O . THR A 1 135 ? 42.090 -7.035 -30.393 1.00 49.34 135 THR A O 1
ATOM 1064 N N . LYS A 1 136 ? 40.269 -6.428 -29.264 1.00 46.19 136 LYS A N 1
ATOM 1065 C CA . LYS A 1 136 ? 39.801 -5.510 -30.332 1.00 46.19 136 LYS A CA 1
ATOM 1066 C C . LYS A 1 136 ? 40.333 -4.078 -30.233 1.00 46.19 136 LYS A C 1
ATOM 1068 O O . LYS A 1 136 ? 40.538 -3.444 -31.260 1.00 46.19 136 LYS A O 1
ATOM 1073 N N . LEU A 1 137 ? 40.603 -3.568 -29.031 1.00 43.56 137 LEU A N 1
ATOM 1074 C CA . LEU A 1 137 ? 41.223 -2.244 -28.856 1.00 43.56 137 LEU A CA 1
ATOM 1075 C C . LEU A 1 137 ? 42.737 -2.273 -29.139 1.00 43.56 137 LEU A C 1
ATOM 1077 O O . LEU A 1 137 ? 43.263 -1.309 -29.692 1.00 43.56 137 LEU A O 1
ATOM 1081 N N . GLY A 1 138 ? 43.409 -3.400 -28.868 1.00 47.00 138 GLY A N 1
ATOM 1082 C CA . GLY A 1 138 ? 44.815 -3.623 -29.224 1.00 47.00 138 GLY A CA 1
ATOM 1083 C C . GLY A 1 138 ? 45.059 -3.750 -30.734 1.00 47.00 138 GLY A C 1
ATOM 1084 O O . GLY A 1 138 ? 46.017 -3.175 -31.241 1.00 47.00 138 GLY A O 1
ATOM 1085 N N . GLU A 1 139 ? 44.165 -4.415 -31.479 1.00 44.72 139 GLU A N 1
ATOM 1086 C CA . GLU A 1 139 ? 44.252 -4.500 -32.950 1.00 44.72 139 GLU A CA 1
ATOM 1087 C C . GLU A 1 139 ? 43.881 -3.195 -33.668 1.00 44.72 139 GLU A C 1
ATOM 1089 O O . GLU A 1 139 ? 44.382 -2.924 -34.760 1.00 44.72 139 GLU A O 1
ATOM 1094 N N . ILE A 1 140 ? 43.016 -2.369 -33.069 1.00 47.72 140 ILE A N 1
ATOM 1095 C CA . ILE A 1 140 ? 42.672 -1.057 -33.630 1.00 47.72 140 ILE A CA 1
ATOM 1096 C C . ILE A 1 140 ? 43.803 -0.060 -33.362 1.00 47.72 140 ILE A C 1
ATOM 1098 O O . ILE A 1 140 ? 44.166 0.680 -34.267 1.00 47.72 140 ILE A O 1
ATOM 1102 N N . MET A 1 141 ? 44.436 -0.080 -32.185 1.00 44.44 141 MET A N 1
ATOM 1103 C CA . MET A 1 141 ? 45.573 0.803 -31.899 1.00 44.44 141 MET A CA 1
ATOM 1104 C C . MET A 1 141 ? 46.874 0.393 -32.607 1.00 44.44 141 MET A C 1
ATOM 1106 O O . MET A 1 141 ? 47.641 1.275 -32.998 1.00 44.44 141 MET A O 1
ATOM 1110 N N . SER A 1 142 ? 47.111 -0.902 -32.849 1.00 44.91 142 SER A N 1
ATOM 1111 C CA . SER A 1 142 ? 48.288 -1.351 -33.611 1.00 44.91 142 SER A CA 1
ATOM 1112 C C . SER A 1 142 ? 48.199 -0.993 -35.101 1.00 44.91 142 SER A C 1
ATOM 1114 O O . SER A 1 142 ? 49.222 -0.672 -35.708 1.00 44.91 142 SER A O 1
ATOM 1116 N N . LYS A 1 143 ? 46.986 -0.929 -35.673 1.00 45.03 143 LYS A N 1
ATOM 1117 C CA . LYS A 1 143 ? 46.758 -0.467 -37.055 1.00 45.03 143 LYS A CA 1
ATOM 1118 C C . LYS A 1 143 ? 46.865 1.048 -37.232 1.00 45.03 143 LYS A C 1
ATOM 1120 O O . LYS A 1 143 ? 47.221 1.487 -38.321 1.00 45.03 143 LYS A O 1
ATOM 1125 N N . THR A 1 144 ? 46.630 1.845 -36.188 1.00 43.66 144 THR A N 1
ATOM 1126 C CA . THR A 1 144 ? 46.805 3.310 -36.260 1.00 43.66 144 THR A CA 1
ATOM 1127 C C . THR A 1 144 ? 48.238 3.759 -35.947 1.00 43.66 144 THR A C 1
ATOM 1129 O O . THR A 1 144 ? 48.638 4.840 -36.374 1.00 43.66 144 THR A O 1
ATOM 1132 N N . GLN A 1 145 ? 49.045 2.942 -35.253 1.00 42.03 145 GLN A N 1
ATOM 1133 C CA . GLN A 1 145 ? 50.470 3.232 -35.016 1.00 42.03 145 GLN A CA 1
ATOM 1134 C C . GLN A 1 145 ? 51.410 2.684 -36.105 1.00 42.03 145 GLN A C 1
ATOM 1136 O O . GLN A 1 145 ? 52.476 3.263 -36.320 1.00 42.03 145 GLN A O 1
ATOM 1141 N N . SER A 1 146 ? 51.026 1.654 -36.873 1.00 39.91 146 SER A N 1
ATOM 1142 C CA . SER A 1 146 ? 51.860 1.152 -37.982 1.00 39.91 146 SER A CA 1
ATOM 1143 C C . SER A 1 146 ? 51.879 2.059 -39.220 1.00 39.91 146 SER A C 1
ATOM 1145 O O . SER A 1 146 ? 52.752 1.903 -40.071 1.00 39.91 146 SER A O 1
ATOM 1147 N N . THR A 1 147 ? 50.958 3.022 -39.330 1.00 42.19 147 THR A N 1
ATOM 1148 C CA . THR A 1 147 ? 50.951 4.034 -40.404 1.00 42.19 147 THR A CA 1
ATOM 1149 C C . THR A 1 147 ? 51.697 5.320 -40.044 1.00 42.19 147 THR A C 1
ATOM 1151 O O . THR A 1 147 ? 51.873 6.168 -40.909 1.00 42.19 147 THR A O 1
ATOM 1154 N N . PHE A 1 148 ? 52.186 5.462 -38.806 1.00 40.84 148 PHE A N 1
ATOM 1155 C CA . PHE A 1 148 ? 53.012 6.606 -38.389 1.00 40.84 148 PHE A CA 1
ATOM 1156 C C . PHE A 1 148 ? 54.516 6.275 -38.307 1.00 40.84 148 PHE A C 1
ATOM 1158 O O . PHE A 1 148 ? 55.339 7.178 -38.210 1.00 40.84 148 PHE A O 1
ATOM 1165 N N . ALA A 1 149 ? 54.890 4.989 -38.384 1.00 45.28 149 ALA A N 1
ATOM 1166 C CA . ALA A 1 149 ? 56.272 4.515 -38.224 1.00 45.28 149 ALA A CA 1
ATOM 1167 C C . ALA A 1 149 ? 57.006 4.169 -39.539 1.00 45.28 149 ALA A C 1
ATOM 1169 O O . ALA A 1 149 ? 58.145 3.708 -39.508 1.00 45.28 149 ALA A O 1
ATOM 1170 N N . ARG A 1 150 ? 56.400 4.404 -40.709 1.00 47.09 150 ARG A N 1
ATOM 1171 C CA . ARG A 1 150 ? 57.108 4.382 -41.999 1.00 47.09 150 ARG A CA 1
ATOM 1172 C C . ARG A 1 150 ? 57.010 5.762 -42.622 1.00 47.09 150 ARG A C 1
ATOM 1174 O O . ARG A 1 150 ? 56.032 6.079 -43.288 1.00 47.09 150 ARG A O 1
ATOM 1181 N N . GLY A 1 151 ? 58.021 6.582 -42.354 1.00 46.19 151 GLY A N 1
ATOM 1182 C CA . GLY A 1 151 ? 58.199 7.901 -42.948 1.00 46.19 151 GLY A CA 1
ATOM 1183 C C . GLY A 1 151 ? 58.374 7.832 -44.465 1.00 46.19 151 GLY A C 1
ATOM 1184 O O . GLY A 1 151 ? 59.484 7.939 -44.970 1.00 46.19 151 GLY A O 1
ATOM 1185 N N . GLN A 1 152 ? 57.268 7.692 -45.188 1.00 33.25 152 GLN A N 1
ATOM 1186 C CA . GLN A 1 152 ? 57.168 8.046 -46.596 1.00 33.25 152 GLN A CA 1
ATOM 1187 C C . GLN A 1 152 ? 56.138 9.159 -46.728 1.00 33.25 152 GLN A C 1
ATOM 1189 O O . GLN A 1 152 ? 54.959 8.947 -46.993 1.00 33.25 152 GLN A O 1
ATOM 1194 N N . VAL A 1 153 ? 56.622 10.377 -46.512 1.00 33.34 153 VAL A N 1
ATOM 1195 C CA . VAL A 1 153 ? 56.017 11.557 -47.117 1.00 33.34 153 VAL A CA 1
ATOM 1196 C C . VAL A 1 153 ? 56.412 11.499 -48.590 1.00 33.34 153 VAL A C 1
ATOM 1198 O O . VAL A 1 153 ? 57.530 11.868 -48.947 1.00 33.34 153 VAL A O 1
ATOM 1201 N N . GLU A 1 154 ? 55.527 10.997 -49.452 1.00 33.28 154 GLU A N 1
ATOM 1202 C CA . GLU A 1 154 ? 55.634 11.279 -50.883 1.00 33.28 154 GLU A CA 1
ATOM 1203 C C . GLU A 1 154 ? 55.355 12.769 -51.082 1.00 33.28 154 GLU A C 1
ATOM 1205 O O . GLU A 1 154 ? 54.221 13.235 -51.185 1.00 33.28 154 GLU A O 1
ATOM 1210 N N . VAL A 1 155 ? 56.441 13.538 -51.090 1.00 33.59 155 VAL A N 1
ATOM 1211 C CA . VAL A 1 155 ? 56.475 14.885 -51.638 1.00 33.59 155 VAL A CA 1
ATOM 1212 C C . VAL A 1 155 ? 56.201 14.745 -53.133 1.00 33.59 155 VAL A C 1
ATOM 1214 O O . VAL A 1 155 ? 57.103 14.446 -53.917 1.00 33.59 155 VAL A O 1
ATOM 1217 N N . PHE A 1 156 ? 54.949 14.949 -53.540 1.00 32.53 156 PHE A N 1
ATOM 1218 C CA . PHE A 1 156 ? 54.612 15.170 -54.940 1.00 32.53 156 PHE A CA 1
ATOM 1219 C C . PHE A 1 156 ? 55.352 16.428 -55.417 1.00 32.53 156 PHE A C 1
ATOM 1221 O O . PHE A 1 156 ? 54.929 17.560 -55.180 1.00 32.53 156 PHE A O 1
ATOM 1228 N N . LYS A 1 157 ? 56.482 16.224 -56.102 1.00 37.50 157 LYS A N 1
ATOM 1229 C CA . LYS A 1 157 ? 57.063 17.207 -57.019 1.00 37.50 157 LYS A CA 1
ATOM 1230 C C . LYS A 1 157 ? 56.058 17.411 -58.150 1.00 37.50 157 LYS A C 1
ATOM 1232 O O . LYS A 1 157 ? 56.051 16.672 -59.131 1.00 37.50 157 LYS A O 1
ATOM 1237 N N . ALA A 1 158 ? 55.192 18.406 -57.992 1.00 34.94 158 ALA A N 1
ATOM 1238 C CA . ALA A 1 158 ? 54.395 18.926 -59.086 1.00 34.94 158 ALA A CA 1
ATOM 1239 C C . ALA A 1 158 ? 55.348 19.542 -60.118 1.00 34.94 158 ALA A C 1
ATOM 1241 O O . ALA A 1 158 ? 56.021 20.540 -59.855 1.00 34.94 158 ALA A O 1
ATOM 1242 N N . ALA A 1 159 ? 55.430 18.900 -61.280 1.00 36.12 159 ALA A N 1
ATOM 1243 C CA . ALA A 1 159 ? 56.054 19.468 -62.458 1.00 36.12 159 ALA A CA 1
ATOM 1244 C C . ALA A 1 159 ? 55.326 20.763 -62.843 1.00 36.12 159 ALA A C 1
ATOM 1246 O O . ALA A 1 159 ? 54.097 20.822 -62.914 1.00 36.12 159 ALA A O 1
ATOM 1247 N N . SER A 1 160 ? 56.112 21.802 -63.084 1.00 44.75 160 SER A N 1
ATOM 1248 C CA . SER A 1 160 ? 55.690 23.112 -63.548 1.00 44.75 160 SER A CA 1
ATOM 1249 C C . SER A 1 160 ? 55.014 23.040 -64.923 1.00 44.75 160 SER A C 1
ATOM 1251 O O . SER A 1 160 ? 55.647 22.731 -65.930 1.00 44.75 160 SER A O 1
ATOM 1253 N N . LYS A 1 161 ? 53.734 23.421 -64.979 1.00 42.03 161 LYS A N 1
ATOM 1254 C CA . LYS A 1 161 ? 53.092 24.001 -66.171 1.00 42.03 161 LYS A CA 1
ATOM 1255 C C . LYS A 1 161 ? 52.361 25.288 -65.758 1.00 42.03 161 LYS A C 1
ATOM 1257 O O . LYS A 1 161 ? 51.907 25.376 -64.617 1.00 42.03 161 LYS A O 1
ATOM 1262 N N . PRO A 1 162 ? 52.332 26.324 -66.612 1.00 45.66 162 PRO A N 1
ATOM 1263 C CA . PRO A 1 162 ? 52.141 27.690 -66.151 1.00 45.66 162 PRO A CA 1
ATOM 1264 C C . PRO A 1 162 ? 50.668 28.051 -65.908 1.00 45.66 162 PRO A C 1
ATOM 1266 O O . PRO A 1 162 ? 49.803 27.804 -66.737 1.00 45.66 162 PRO A O 1
ATOM 1269 N N . LEU A 1 163 ? 50.453 28.671 -64.744 1.00 51.56 163 LEU A N 1
ATOM 1270 C CA . LEU A 1 163 ? 49.626 29.849 -64.449 1.00 51.56 163 LEU A CA 1
ATOM 1271 C C . LEU A 1 163 ? 48.426 30.171 -65.357 1.00 51.56 163 LEU A C 1
ATOM 1273 O O . LEU A 1 163 ? 48.594 30.760 -66.422 1.00 51.56 163 LEU A O 1
ATOM 1277 N N . LYS A 1 164 ? 47.234 29.996 -64.774 1.00 42.34 164 LYS A N 1
ATOM 1278 C CA . LYS A 1 164 ? 46.171 30.998 -64.510 1.00 42.34 164 LYS A CA 1
ATOM 1279 C C . LYS A 1 164 ? 44.862 30.212 -64.481 1.00 42.34 164 LYS A C 1
ATOM 1281 O O . LYS A 1 164 ? 44.461 29.761 -65.532 1.00 42.34 164 LYS A O 1
ATOM 1286 N N . ASP A 1 165 ? 44.338 29.931 -63.281 1.00 43.06 165 ASP A N 1
ATOM 1287 C CA . ASP A 1 165 ? 42.906 29.650 -62.982 1.00 43.06 165 ASP A CA 1
ATOM 1288 C C . ASP A 1 165 ? 42.706 28.974 -61.606 1.00 43.06 165 ASP A C 1
ATOM 1290 O O . ASP A 1 165 ? 41.645 29.072 -61.002 1.00 43.06 165 ASP A O 1
ATOM 1294 N N . ILE A 1 166 ? 43.756 28.415 -60.993 1.00 44.62 166 ILE A N 1
ATOM 1295 C CA . ILE A 1 166 ? 43.645 27.690 -59.702 1.00 44.62 166 ILE A CA 1
ATOM 1296 C C . ILE A 1 166 ? 43.595 28.631 -58.471 1.00 44.62 166 ILE A C 1
ATOM 1298 O O . ILE A 1 166 ? 43.305 28.218 -57.347 1.00 44.62 166 ILE A O 1
ATOM 1302 N N . ALA A 1 167 ? 43.827 29.935 -58.647 1.00 40.53 167 ALA A N 1
ATOM 1303 C CA . ALA A 1 167 ? 43.861 30.885 -57.529 1.00 40.53 167 ALA A CA 1
ATOM 1304 C C . ALA A 1 167 ? 42.482 31.155 -56.886 1.00 40.53 167 ALA A C 1
ATOM 1306 O O . ALA A 1 167 ? 42.436 31.721 -55.787 1.00 40.53 167 ALA A O 1
ATOM 1307 N N . TYR A 1 168 ? 41.381 30.755 -57.536 1.00 44.84 168 TYR A N 1
ATOM 1308 C CA . TYR A 1 168 ? 40.024 30.959 -57.020 1.00 44.84 168 TYR A CA 1
ATOM 1309 C C . TYR A 1 168 ? 39.520 29.763 -56.191 1.00 44.84 168 TYR A C 1
ATOM 1311 O O . TYR A 1 168 ? 38.987 29.962 -55.101 1.00 44.84 168 TYR A O 1
ATOM 1319 N N . GLU A 1 169 ? 39.784 28.521 -56.607 1.00 42.66 169 GLU A N 1
ATOM 1320 C CA . GLU A 1 169 ? 39.286 27.321 -55.908 1.00 42.66 169 GLU A CA 1
ATOM 1321 C C . GLU A 1 169 ? 40.060 26.992 -54.619 1.00 42.66 169 GLU A C 1
ATOM 1323 O O . GLU A 1 169 ? 39.469 26.570 -53.621 1.00 42.66 169 GLU A O 1
ATOM 1328 N N . GLY A 1 170 ? 41.363 27.290 -54.564 1.00 39.84 170 GLY A N 1
ATOM 1329 C CA . GLY A 1 170 ? 42.175 27.077 -53.358 1.00 39.84 170 GLY A CA 1
ATOM 1330 C C . GLY A 1 170 ? 41.767 27.951 -52.161 1.00 39.84 170 GLY A C 1
ATOM 1331 O O . GLY A 1 170 ? 41.941 27.547 -51.012 1.00 39.84 170 GLY A O 1
ATOM 1332 N N . ARG A 1 171 ? 41.166 29.130 -52.393 1.00 41.97 171 ARG A N 1
ATOM 1333 C CA . ARG A 1 171 ? 40.682 30.002 -51.303 1.00 41.97 171 ARG A CA 1
ATOM 1334 C C . ARG A 1 171 ? 39.345 29.539 -50.726 1.00 41.97 171 ARG A C 1
ATOM 1336 O O . ARG A 1 171 ? 39.103 29.777 -49.545 1.00 41.97 171 ARG A O 1
ATOM 1343 N N . PHE A 1 172 ? 38.502 28.870 -51.513 1.00 44.53 172 PHE A N 1
ATOM 1344 C CA . PHE A 1 172 ? 37.236 28.310 -51.030 1.00 44.53 172 PHE A CA 1
ATOM 1345 C C . PHE A 1 172 ? 37.452 27.037 -50.208 1.00 44.53 172 PHE A C 1
ATOM 1347 O O . PHE A 1 172 ? 36.821 26.878 -49.169 1.00 44.53 172 PHE A O 1
ATOM 1354 N N . ILE A 1 173 ? 38.387 26.169 -50.605 1.00 47.50 173 ILE A N 1
ATOM 1355 C CA . ILE A 1 173 ? 38.649 24.903 -49.900 1.00 47.50 173 ILE A CA 1
ATOM 1356 C C . ILE A 1 173 ? 39.326 25.145 -48.538 1.00 47.50 173 ILE A C 1
ATOM 1358 O O . ILE A 1 173 ? 38.959 24.515 -47.548 1.00 47.50 173 ILE A O 1
ATOM 1362 N N . VAL A 1 174 ? 40.245 26.114 -48.445 1.00 48.91 174 VAL A N 1
ATOM 1363 C CA . VAL A 1 174 ? 40.904 26.470 -47.172 1.00 48.91 174 VAL A CA 1
ATOM 1364 C C . VAL A 1 174 ? 39.958 27.222 -46.226 1.00 48.91 174 VAL A C 1
ATOM 1366 O O . VAL A 1 174 ? 39.991 26.972 -45.022 1.00 48.91 174 VAL A O 1
ATOM 1369 N N . LYS A 1 175 ? 39.070 28.090 -46.738 1.00 53.06 175 LYS A N 1
ATOM 1370 C CA . LYS A 1 175 ? 38.030 28.726 -45.908 1.00 53.06 175 LYS A CA 1
ATOM 1371 C C . LYS A 1 175 ? 37.010 27.714 -45.395 1.00 53.06 175 LYS A C 1
ATOM 1373 O O . LYS A 1 175 ? 36.717 27.731 -44.208 1.00 53.06 175 LYS A O 1
ATOM 1378 N N . LYS A 1 176 ? 36.559 26.782 -46.239 1.00 54.75 176 LYS A N 1
ATOM 1379 C CA . LYS A 1 176 ? 35.582 25.756 -45.853 1.00 54.75 176 LYS A CA 1
ATOM 1380 C C . LYS A 1 176 ? 36.135 24.783 -44.804 1.00 54.75 176 LYS A C 1
ATOM 1382 O O . LYS A 1 176 ? 35.457 24.498 -43.830 1.00 54.75 176 LYS A O 1
ATOM 1387 N N . ALA A 1 177 ? 37.402 24.370 -44.913 1.00 55.00 177 ALA A N 1
ATOM 1388 C CA . ALA A 1 177 ? 38.054 23.555 -43.880 1.00 55.00 177 ALA A CA 1
ATOM 1389 C C . ALA A 1 177 ? 38.300 24.323 -42.558 1.00 55.00 177 ALA A C 1
ATOM 1391 O O . ALA A 1 177 ? 38.247 23.742 -41.469 1.00 55.00 177 ALA A O 1
ATOM 1392 N N . ALA A 1 178 ? 38.553 25.635 -42.627 1.00 57.09 178 ALA A N 1
ATOM 1393 C CA . ALA A 1 178 ? 38.679 26.498 -41.448 1.00 57.09 178 ALA A CA 1
ATOM 1394 C C . ALA A 1 178 ? 37.319 26.790 -40.775 1.00 57.09 178 ALA A C 1
ATOM 1396 O O . ALA A 1 178 ? 37.245 26.917 -39.553 1.00 57.09 178 ALA A O 1
ATOM 1397 N N . GLU A 1 179 ? 36.241 26.866 -41.555 1.00 61.41 179 GLU A N 1
ATOM 1398 C CA . GLU A 1 179 ? 34.860 26.997 -41.075 1.00 61.41 179 GLU A CA 1
ATOM 1399 C C . GLU A 1 179 ? 34.372 25.683 -40.446 1.00 61.41 179 GLU A C 1
ATOM 1401 O O . GLU A 1 179 ? 33.921 25.694 -39.304 1.00 61.41 179 GLU A O 1
ATOM 1406 N N . ASP A 1 180 ? 34.607 24.534 -41.088 1.00 64.75 180 ASP A N 1
ATOM 1407 C CA . ASP A 1 180 ? 34.247 23.213 -40.550 1.00 64.75 180 ASP A CA 1
ATOM 1408 C C . ASP A 1 180 ? 34.960 22.906 -39.217 1.00 64.75 180 ASP A C 1
ATOM 1410 O O . ASP A 1 180 ? 34.388 22.284 -38.318 1.00 64.75 180 ASP A O 1
ATOM 1414 N N . THR A 1 181 ? 36.208 23.360 -39.048 1.00 69.75 181 THR A N 1
ATOM 1415 C CA . THR A 1 181 ? 36.950 23.209 -37.782 1.00 69.75 181 THR A CA 1
ATOM 1416 C C . THR A 1 181 ? 36.466 24.161 -36.687 1.00 69.75 181 THR A C 1
ATOM 1418 O O . THR A 1 181 ? 36.441 23.761 -35.518 1.00 69.75 181 THR A O 1
ATOM 1421 N N . ARG A 1 182 ? 36.019 25.376 -37.036 1.00 71.31 182 ARG A N 1
ATOM 1422 C CA . ARG A 1 182 ? 35.335 26.288 -36.102 1.00 71.31 182 ARG A CA 1
ATOM 1423 C C . ARG A 1 182 ? 33.992 25.729 -35.648 1.00 71.31 182 ARG A C 1
ATOM 1425 O O . ARG A 1 182 ? 33.765 25.650 -34.443 1.00 71.31 182 ARG A O 1
ATOM 1432 N N . ASP A 1 183 ? 33.174 25.234 -36.568 1.00 74.94 183 ASP A N 1
ATOM 1433 C CA . ASP A 1 183 ? 31.874 24.630 -36.263 1.00 74.94 183 ASP A CA 1
ATOM 1434 C C . ASP A 1 183 ? 32.004 23.408 -35.343 1.00 74.94 183 ASP A C 1
ATOM 1436 O O . ASP A 1 183 ? 31.173 23.177 -34.458 1.00 74.94 183 ASP A O 1
ATOM 1440 N N . LEU A 1 184 ? 33.060 22.605 -35.517 1.00 76.00 184 LEU A N 1
ATOM 1441 C CA . LEU A 1 184 ? 33.337 21.457 -34.651 1.00 76.00 184 LEU A CA 1
ATOM 1442 C C . LEU A 1 184 ? 33.758 21.889 -33.238 1.00 76.00 184 LEU A C 1
ATOM 1444 O O . LEU A 1 184 ? 33.339 21.274 -32.251 1.00 76.00 184 LEU A O 1
ATOM 1448 N N . LEU A 1 185 ? 34.561 22.951 -33.133 1.00 77.38 185 LEU A N 1
ATOM 1449 C CA . LEU A 1 185 ? 34.957 23.566 -31.864 1.00 77.38 185 LEU A CA 1
ATOM 1450 C C . LEU A 1 185 ? 33.753 24.171 -31.134 1.00 77.38 185 LEU A C 1
ATOM 1452 O O . LEU A 1 185 ? 33.581 23.909 -29.942 1.00 77.38 185 LEU A O 1
ATOM 1456 N N . GLU A 1 186 ? 32.880 24.889 -31.837 1.00 79.88 186 GLU A N 1
ATOM 1457 C CA . GLU A 1 186 ? 31.656 25.463 -31.270 1.00 79.88 186 GLU A CA 1
ATOM 1458 C C . GLU A 1 186 ? 30.683 24.379 -30.796 1.00 79.88 186 GLU A C 1
ATOM 1460 O O . GLU A 1 186 ? 30.189 24.436 -29.668 1.00 79.88 186 GLU A O 1
ATOM 1465 N N . LYS A 1 187 ? 30.472 23.315 -31.583 1.00 83.31 187 LYS A N 1
ATOM 1466 C CA . LYS A 1 187 ? 29.648 22.166 -31.162 1.00 83.31 187 LYS A CA 1
ATOM 1467 C C . LYS A 1 187 ? 30.215 21.474 -29.924 1.00 83.31 187 LYS A C 1
ATOM 1469 O O . LYS A 1 187 ? 29.451 21.056 -29.050 1.00 83.31 187 LYS A O 1
ATOM 1474 N N . ARG A 1 188 ? 31.543 21.372 -29.812 1.00 82.69 188 ARG A N 1
ATOM 1475 C CA . ARG A 1 188 ? 32.212 20.794 -28.638 1.00 82.69 188 ARG A CA 1
ATOM 1476 C C . ARG A 1 188 ? 32.062 21.682 -27.402 1.00 82.69 188 ARG A C 1
ATOM 1478 O O . ARG A 1 188 ? 31.767 21.163 -26.326 1.00 82.69 188 ARG A O 1
ATOM 1485 N N . GLN A 1 189 ? 32.200 22.998 -27.551 1.00 86.88 189 GLN A N 1
ATOM 1486 C CA . GLN A 1 189 ? 31.975 23.959 -26.467 1.00 86.88 189 GLN A CA 1
ATOM 1487 C C . GLN A 1 189 ? 30.508 23.966 -26.010 1.00 86.88 189 GLN A C 1
ATOM 1489 O O . GLN A 1 189 ? 30.238 23.934 -24.809 1.00 86.88 189 GLN A O 1
ATOM 1494 N N . LEU A 1 190 ? 29.555 23.896 -26.944 1.00 87.44 190 LEU A N 1
ATOM 1495 C CA . LEU A 1 190 ? 28.126 23.785 -26.644 1.00 87.44 190 LEU A CA 1
ATOM 1496 C C . LEU A 1 190 ? 27.800 22.478 -25.898 1.00 87.44 190 LEU A C 1
ATOM 1498 O O . LEU A 1 190 ? 27.019 22.477 -24.943 1.00 87.44 190 LEU A O 1
ATOM 1502 N N . ALA A 1 191 ? 28.413 21.360 -26.297 1.00 85.19 191 ALA A N 1
ATOM 1503 C CA . ALA A 1 191 ? 28.256 20.076 -25.617 1.00 85.19 191 ALA A CA 1
ATOM 1504 C C . ALA A 1 191 ? 28.837 20.100 -24.190 1.00 85.19 191 ALA A C 1
ATOM 1506 O O . ALA A 1 191 ? 28.204 19.593 -23.261 1.00 85.19 191 ALA A O 1
ATOM 1507 N N . GLU A 1 192 ? 29.999 20.729 -23.983 1.00 87.12 192 GLU A N 1
ATOM 1508 C CA . GLU A 1 192 ? 30.550 20.940 -22.639 1.00 87.12 192 GLU A CA 1
ATOM 1509 C C . GLU A 1 192 ? 29.671 21.848 -21.777 1.00 87.12 192 GLU A C 1
ATOM 1511 O O . GLU A 1 192 ? 29.484 21.560 -20.592 1.00 87.12 192 GLU A O 1
ATOM 1516 N N . HIS A 1 193 ? 29.106 22.913 -22.350 1.00 87.38 193 HIS A N 1
ATOM 1517 C CA . HIS A 1 193 ? 28.195 23.805 -21.639 1.00 87.38 193 HIS A CA 1
ATOM 1518 C C . HIS A 1 193 ? 26.959 23.046 -21.144 1.00 87.38 193 HIS A C 1
ATOM 1520 O O . HIS A 1 193 ? 26.673 23.039 -19.946 1.00 87.38 193 HIS A O 1
ATOM 1526 N N . ARG A 1 194 ? 26.303 22.292 -22.036 1.00 88.00 194 ARG A N 1
ATOM 1527 C CA . ARG A 1 194 ? 25.149 21.444 -21.690 1.00 88.00 194 ARG A CA 1
ATOM 1528 C C . ARG A 1 194 ? 25.495 20.403 -20.625 1.00 88.00 194 ARG A C 1
ATOM 1530 O O . ARG A 1 194 ? 24.704 20.162 -19.715 1.00 88.00 194 ARG A O 1
ATOM 1537 N N . ARG A 1 195 ? 26.691 19.806 -20.690 1.00 89.38 195 ARG A N 1
ATOM 1538 C CA . ARG A 1 195 ? 27.174 18.865 -19.667 1.00 89.38 195 ARG A CA 1
ATOM 1539 C C . ARG A 1 195 ? 27.329 19.544 -18.302 1.00 89.38 195 ARG A C 1
ATOM 1541 O O . ARG A 1 195 ? 26.893 18.979 -17.301 1.00 89.38 195 ARG A O 1
ATOM 1548 N N . LYS A 1 196 ? 27.918 20.743 -18.244 1.00 90.38 196 LYS A N 1
ATOM 1549 C CA . LYS A 1 196 ? 28.081 21.513 -16.996 1.00 90.38 196 LYS A CA 1
ATOM 1550 C C . LYS A 1 196 ? 26.731 21.919 -16.396 1.00 90.38 196 LYS A C 1
ATOM 1552 O O . LYS A 1 196 ? 26.560 21.839 -15.182 1.00 90.38 196 LYS A O 1
ATOM 1557 N N . GLU A 1 197 ? 25.761 22.300 -17.224 1.00 90.88 197 GLU A N 1
ATOM 1558 C CA . GLU A 1 197 ? 24.398 22.615 -16.775 1.00 90.88 197 GLU A CA 1
ATOM 1559 C C . GLU A 1 197 ? 23.669 21.392 -16.208 1.00 90.88 197 GLU A C 1
ATOM 1561 O O . GLU A 1 197 ? 23.057 21.482 -15.143 1.00 90.88 197 GLU A O 1
ATOM 1566 N N . LEU A 1 198 ? 23.783 20.234 -16.866 1.00 88.81 198 LEU A N 1
ATOM 1567 C CA . LEU A 1 198 ? 23.230 18.971 -16.370 1.00 88.81 198 LEU A CA 1
ATOM 1568 C C . LEU A 1 198 ? 23.823 18.583 -15.012 1.00 88.81 198 LEU A C 1
ATOM 1570 O O . LEU A 1 198 ? 23.078 18.227 -14.102 1.00 88.81 198 LEU A O 1
ATOM 1574 N N . ILE A 1 199 ? 25.143 18.709 -14.847 1.00 88.94 199 ILE A N 1
ATOM 1575 C CA . ILE A 1 199 ? 25.815 18.446 -13.566 1.00 88.94 199 ILE A CA 1
ATOM 1576 C C . ILE A 1 199 ? 25.273 19.381 -12.478 1.00 88.94 199 ILE A C 1
ATOM 1578 O O . ILE A 1 199 ? 24.837 18.902 -11.433 1.00 88.94 199 ILE A O 1
ATOM 1582 N N . LYS A 1 200 ? 25.194 20.694 -12.742 1.00 91.38 200 LYS A N 1
ATOM 1583 C CA . LYS A 1 200 ? 24.616 21.663 -11.792 1.00 91.38 200 LYS A CA 1
ATOM 1584 C C . LYS A 1 200 ? 23.168 21.323 -11.428 1.00 91.38 200 LYS A C 1
ATOM 1586 O O . LYS A 1 200 ? 22.785 21.433 -10.264 1.00 91.38 200 LYS A O 1
ATOM 1591 N N . LYS A 1 201 ? 22.356 20.891 -12.397 1.00 91.19 201 LYS A N 1
ATOM 1592 C CA . LYS A 1 201 ? 20.967 20.483 -12.152 1.00 91.19 201 LYS A CA 1
ATOM 1593 C C . LYS A 1 201 ? 20.897 19.260 -11.232 1.00 91.19 201 LYS A C 1
ATOM 1595 O O . LYS A 1 201 ? 20.161 19.293 -10.247 1.00 91.19 201 LYS A O 1
ATOM 1600 N N . HIS A 1 202 ? 21.704 18.233 -11.492 1.00 88.69 202 HIS A N 1
ATOM 1601 C CA . HIS A 1 202 ? 21.773 17.042 -10.644 1.00 88.69 202 HIS A CA 1
ATOM 1602 C C . HIS A 1 202 ? 22.293 17.346 -9.233 1.00 88.69 202 HIS A C 1
ATOM 1604 O O . HIS A 1 202 ? 21.753 16.823 -8.259 1.00 88.69 202 HIS A O 1
ATOM 1610 N N . GLU A 1 203 ? 23.282 18.231 -9.086 1.00 90.94 203 GLU A N 1
ATOM 1611 C CA . GLU A 1 203 ? 23.764 18.679 -7.774 1.00 90.94 203 GLU A CA 1
ATOM 1612 C C . GLU A 1 203 ? 22.675 19.414 -6.980 1.00 90.94 203 GLU A C 1
ATOM 1614 O O . GLU A 1 203 ? 22.509 19.182 -5.779 1.00 90.94 203 GLU A O 1
ATOM 1619 N N . MET A 1 204 ? 21.892 20.272 -7.640 1.00 89.94 204 MET A N 1
ATOM 1620 C CA . MET A 1 204 ? 20.770 20.977 -7.014 1.00 89.94 204 MET A CA 1
ATOM 1621 C C . MET A 1 204 ? 19.639 20.022 -6.612 1.00 89.94 204 MET A C 1
ATOM 1623 O O . MET A 1 204 ? 19.075 20.159 -5.524 1.00 89.94 204 MET A O 1
ATOM 1627 N N . GLU A 1 205 ? 19.321 19.031 -7.444 1.00 88.19 205 GLU A N 1
ATOM 1628 C CA . GLU A 1 205 ? 18.352 17.978 -7.115 1.00 88.19 205 GLU A CA 1
ATOM 1629 C C . GLU A 1 205 ? 18.831 17.113 -5.941 1.00 88.19 205 GLU A C 1
ATOM 1631 O O . GLU A 1 205 ? 18.056 16.838 -5.021 1.00 88.19 205 GLU A O 1
ATOM 1636 N N . ALA A 1 206 ? 20.117 16.755 -5.907 1.00 88.19 206 ALA A N 1
ATOM 1637 C CA . ALA A 1 206 ? 20.716 16.008 -4.806 1.00 88.19 206 ALA A CA 1
ATOM 1638 C C . ALA A 1 206 ? 20.683 16.799 -3.488 1.00 88.19 206 ALA A C 1
ATOM 1640 O O . ALA A 1 206 ? 20.314 16.244 -2.449 1.00 88.19 206 ALA A O 1
ATOM 1641 N N . LYS A 1 207 ? 20.989 18.106 -3.521 1.00 89.94 207 LYS A N 1
ATOM 1642 C CA . LYS A 1 207 ? 20.870 18.995 -2.351 1.00 89.94 207 LYS A CA 1
ATOM 1643 C C . LYS A 1 207 ? 19.429 19.076 -1.847 1.00 89.94 207 LYS A C 1
ATOM 1645 O O . LYS A 1 207 ? 19.200 18.864 -0.658 1.00 89.94 207 LYS A O 1
ATOM 1650 N N . LYS A 1 208 ? 18.453 19.276 -2.741 1.00 87.50 208 LYS A N 1
ATOM 1651 C CA . LYS A 1 208 ? 17.022 19.285 -2.384 1.00 87.50 208 LYS A CA 1
ATOM 1652 C C . LYS A 1 208 ? 16.571 17.954 -1.782 1.00 87.50 208 LYS A C 1
ATOM 1654 O O . LYS A 1 208 ? 15.840 17.945 -0.795 1.00 87.50 208 LYS A O 1
ATOM 1659 N N . LYS A 1 209 ? 17.018 16.824 -2.338 1.00 87.69 209 LYS A N 1
ATOM 1660 C CA . LYS A 1 209 ? 16.715 15.491 -1.799 1.00 87.69 209 LYS A CA 1
ATOM 1661 C C . LYS A 1 209 ? 17.308 15.306 -0.401 1.00 87.69 209 LYS A C 1
ATOM 1663 O O . LYS A 1 209 ? 16.616 14.816 0.485 1.00 87.69 209 LYS A O 1
ATOM 1668 N N . LYS A 1 210 ? 18.556 15.732 -0.185 1.00 89.38 210 LYS A N 1
ATOM 1669 C CA . LYS A 1 210 ? 19.220 15.661 1.125 1.00 89.38 210 LYS A CA 1
ATOM 1670 C C . LYS A 1 210 ? 18.507 16.519 2.175 1.00 89.38 210 LYS A C 1
ATOM 1672 O O . LYS A 1 210 ? 18.336 16.065 3.299 1.00 89.38 210 LYS A O 1
ATOM 1677 N N . GLU A 1 211 ? 18.054 17.716 1.807 1.00 91.19 211 GLU A N 1
ATOM 1678 C CA . GLU A 1 211 ? 17.292 18.591 2.706 1.00 91.19 211 GLU A CA 1
ATOM 1679 C C . GLU A 1 211 ? 15.921 17.997 3.069 1.00 91.19 211 GLU A C 1
ATOM 1681 O O . GLU A 1 211 ? 15.546 18.018 4.239 1.00 91.19 211 GLU A O 1
ATOM 1686 N N . ARG A 1 212 ? 15.206 17.397 2.104 1.00 89.44 212 ARG A N 1
ATOM 1687 C CA . ARG A 1 212 ? 13.947 16.673 2.371 1.00 89.44 212 ARG A CA 1
ATOM 1688 C C . ARG A 1 212 ? 14.153 15.521 3.353 1.00 89.44 212 ARG A C 1
ATOM 1690 O O . ARG A 1 212 ? 13.464 15.460 4.358 1.00 89.44 212 ARG A O 1
ATOM 1697 N N . MET A 1 213 ? 15.168 14.685 3.122 1.00 83.31 213 MET A N 1
ATOM 1698 C CA . MET A 1 213 ? 15.507 13.586 4.037 1.00 83.31 213 MET A CA 1
ATOM 1699 C C . MET A 1 213 ? 15.865 14.077 5.446 1.00 83.31 213 MET A C 1
ATOM 1701 O O . MET A 1 213 ? 15.595 13.379 6.420 1.00 83.31 213 MET A O 1
ATOM 1705 N N . ARG A 1 214 ? 16.486 15.260 5.568 1.00 92.25 214 ARG A N 1
ATOM 1706 C CA . ARG A 1 214 ? 16.802 15.862 6.870 1.00 92.25 214 ARG A CA 1
ATOM 1707 C C . ARG A 1 214 ? 15.529 16.274 7.610 1.00 92.25 214 ARG A C 1
ATOM 1709 O O . ARG A 1 214 ? 15.379 15.903 8.766 1.00 92.25 214 ARG A O 1
ATOM 1716 N N . LYS A 1 215 ? 14.611 16.966 6.927 1.00 89.56 215 LYS A N 1
ATOM 1717 C CA . LYS A 1 215 ? 13.321 17.387 7.499 1.00 89.56 215 LYS A CA 1
ATOM 1718 C C . LYS A 1 215 ? 12.448 16.196 7.890 1.00 89.56 215 LYS A C 1
ATOM 1720 O O . LYS A 1 215 ? 11.924 16.185 8.993 1.00 89.56 215 LYS A O 1
ATOM 1725 N N . ASP A 1 216 ? 12.371 15.164 7.049 1.00 85.75 216 ASP A N 1
ATOM 1726 C CA . ASP A 1 216 ? 11.613 13.944 7.366 1.00 85.75 216 ASP A CA 1
ATOM 1727 C C . ASP A 1 216 ? 12.178 13.226 8.603 1.00 85.75 216 ASP A C 1
ATOM 1729 O O . ASP A 1 216 ? 11.431 12.651 9.396 1.00 85.75 216 ASP A O 1
ATOM 1733 N N . ARG A 1 217 ? 13.506 13.252 8.786 1.00 86.50 217 ARG A N 1
ATOM 1734 C CA . ARG A 1 217 ? 14.158 12.681 9.969 1.00 86.50 217 ARG A CA 1
ATOM 1735 C C . ARG A 1 217 ? 13.873 13.500 11.227 1.00 86.50 217 ARG A C 1
ATOM 1737 O O . ARG A 1 217 ? 13.507 12.904 12.233 1.00 86.50 217 ARG A O 1
ATOM 1744 N N . GLU A 1 218 ? 14.005 14.824 11.154 1.00 87.62 218 GLU A N 1
ATOM 1745 C CA . GLU A 1 218 ? 13.667 15.742 12.254 1.00 87.62 218 GLU A CA 1
ATOM 1746 C C . GLU A 1 218 ? 12.193 15.563 12.671 1.00 87.62 218 GLU A C 1
ATOM 1748 O O . GLU A 1 218 ? 11.896 15.371 13.847 1.00 87.62 218 GLU A O 1
ATOM 1753 N N . GLU A 1 219 ? 11.267 15.489 11.709 1.00 88.19 219 GLU A N 1
ATOM 1754 C CA . GLU A 1 219 ? 9.842 15.282 11.989 1.00 88.19 219 GLU A CA 1
ATOM 1755 C C . GLU A 1 219 ? 9.557 13.903 12.609 1.00 88.19 219 GLU A C 1
ATOM 1757 O O . GLU A 1 219 ? 8.701 13.767 13.488 1.00 88.19 219 GLU A O 1
ATOM 1762 N N . ARG A 1 220 ? 10.277 12.859 12.183 1.00 81.94 220 ARG A N 1
ATOM 1763 C CA . ARG A 1 220 ? 10.154 11.524 12.778 1.00 81.94 220 ARG A CA 1
ATOM 1764 C C . ARG A 1 220 ? 10.658 11.500 14.218 1.00 81.94 220 ARG A C 1
ATOM 1766 O O . ARG A 1 220 ? 9.977 10.940 15.073 1.00 81.94 220 ARG A O 1
ATOM 1773 N N . GLU A 1 221 ? 11.805 12.118 14.482 1.00 88.19 221 GLU A N 1
ATOM 1774 C CA . GLU A 1 221 ? 12.382 12.220 15.826 1.00 88.19 221 GLU A CA 1
ATOM 1775 C C . GLU A 1 221 ? 11.449 13.009 16.768 1.00 88.19 221 GLU A C 1
ATOM 1777 O O . GLU A 1 221 ? 11.191 12.558 17.884 1.00 88.19 221 GLU A O 1
ATOM 1782 N N . GLU A 1 222 ? 10.827 14.102 16.306 1.00 86.50 222 GLU A N 1
ATOM 1783 C CA . GLU A 1 222 ? 9.814 14.835 17.085 1.00 86.50 222 GLU A CA 1
ATOM 1784 C C . GLU A 1 222 ? 8.558 14.002 17.384 1.00 86.50 222 GLU A C 1
ATOM 1786 O O . GLU A 1 222 ? 8.007 14.065 18.487 1.00 86.50 222 GLU A O 1
ATOM 1791 N N . ARG A 1 223 ? 8.075 13.219 16.411 1.00 84.25 223 ARG A N 1
ATOM 1792 C CA . ARG A 1 223 ? 6.921 12.326 16.611 1.00 84.25 223 ARG A CA 1
ATOM 1793 C C . ARG A 1 223 ? 7.244 11.212 17.604 1.00 84.25 223 ARG A C 1
ATOM 1795 O O . ARG A 1 223 ? 6.413 10.905 18.454 1.00 84.25 223 ARG A O 1
ATOM 1802 N N . GLU A 1 224 ? 8.439 10.631 17.520 1.00 84.62 224 GLU A N 1
ATOM 1803 C CA . GLU A 1 224 ? 8.905 9.613 18.465 1.00 84.62 224 GLU A CA 1
ATOM 1804 C C . GLU A 1 224 ? 9.061 10.181 19.881 1.00 84.62 224 GLU A C 1
ATOM 1806 O O . GLU A 1 224 ? 8.647 9.528 20.838 1.00 84.62 224 GLU A O 1
ATOM 1811 N N . ALA A 1 225 ? 9.582 11.404 20.028 1.00 85.06 225 ALA A N 1
ATOM 1812 C CA . ALA A 1 225 ? 9.682 12.078 21.323 1.00 85.06 225 ALA A CA 1
ATOM 1813 C C . ALA A 1 225 ? 8.299 12.322 21.952 1.00 85.06 225 ALA A C 1
ATOM 1815 O O . ALA A 1 225 ? 8.078 11.949 23.102 1.00 85.06 225 ALA A O 1
ATOM 1816 N N . LYS A 1 226 ? 7.336 12.841 21.175 1.00 86.81 226 LYS A N 1
ATOM 1817 C CA . LYS A 1 226 ? 5.948 13.037 21.637 1.00 86.81 226 LYS A CA 1
ATOM 1818 C C . LYS A 1 226 ? 5.277 11.728 22.042 1.00 86.81 226 LYS A C 1
ATOM 1820 O O . LYS A 1 226 ? 4.527 11.699 23.012 1.00 86.81 226 LYS A O 1
ATOM 1825 N N . PHE A 1 227 ? 5.541 10.642 21.316 1.00 81.50 227 PHE A N 1
ATOM 1826 C CA . PHE A 1 227 ? 4.997 9.331 21.660 1.00 81.50 227 PHE A CA 1
ATOM 1827 C C . PHE A 1 227 ? 5.575 8.798 22.978 1.00 81.50 227 PHE A C 1
ATOM 1829 O O . PHE A 1 227 ? 4.830 8.257 23.789 1.00 81.50 227 PHE A O 1
ATOM 1836 N N . ARG A 1 228 ? 6.880 8.984 23.225 1.00 84.56 228 ARG A N 1
ATOM 1837 C CA . ARG A 1 228 ? 7.505 8.596 24.501 1.00 84.56 228 ARG A CA 1
ATOM 1838 C C . ARG A 1 228 ? 6.945 9.390 25.677 1.00 84.56 228 ARG A C 1
ATOM 1840 O O . ARG A 1 228 ? 6.606 8.787 26.685 1.00 84.56 228 ARG A O 1
ATOM 1847 N N . GLU A 1 229 ? 6.785 10.703 25.525 1.00 87.50 229 GLU A N 1
ATOM 1848 C CA . GLU A 1 229 ? 6.198 11.560 26.563 1.00 87.50 229 GLU A CA 1
ATOM 1849 C C . GLU A 1 229 ? 4.754 11.140 26.895 1.00 87.50 229 GLU A C 1
ATOM 1851 O O . GLU A 1 229 ? 4.370 11.051 28.061 1.00 87.50 229 GLU A O 1
ATOM 1856 N N . GLN A 1 230 ? 3.958 10.799 25.875 1.00 79.88 230 GLN A N 1
ATOM 1857 C CA . GLN A 1 230 ? 2.604 10.271 26.068 1.00 79.88 230 GLN A CA 1
ATOM 1858 C C . GLN A 1 230 ? 2.593 8.900 26.755 1.00 79.88 230 GLN A C 1
ATOM 1860 O O . GLN A 1 230 ? 1.768 8.683 27.642 1.00 79.88 230 GLN A O 1
ATOM 1865 N N . ASP A 1 231 ? 3.498 7.993 26.379 1.00 86.19 231 ASP A N 1
ATOM 1866 C CA . ASP A 1 231 ? 3.614 6.667 26.997 1.00 86.19 231 ASP A CA 1
ATOM 1867 C C . ASP A 1 231 ? 4.044 6.771 28.471 1.00 86.19 231 ASP A C 1
ATOM 1869 O O . ASP A 1 231 ? 3.478 6.106 29.337 1.00 86.19 231 ASP A O 1
ATOM 1873 N N . GLU A 1 232 ? 4.984 7.661 28.798 1.00 86.06 232 GLU A N 1
ATOM 1874 C CA . GLU A 1 232 ? 5.390 7.937 30.182 1.00 86.06 232 GLU A CA 1
ATOM 1875 C C . GLU A 1 232 ? 4.238 8.522 31.012 1.00 86.06 232 GLU A C 1
ATOM 1877 O O . GLU A 1 232 ? 3.961 8.034 32.114 1.00 86.06 232 GLU A O 1
ATOM 1882 N N . ALA A 1 233 ? 3.499 9.490 30.463 1.00 85.38 233 ALA A N 1
ATOM 1883 C CA . ALA A 1 233 ? 2.322 10.058 31.117 1.00 85.38 233 ALA A CA 1
ATOM 1884 C C . ALA A 1 233 ? 1.199 9.019 31.306 1.00 85.38 233 ALA A C 1
ATOM 1886 O O . ALA A 1 233 ? 0.510 9.008 32.330 1.00 85.38 233 ALA A O 1
ATOM 1887 N N . GLU A 1 234 ? 0.996 8.115 30.343 1.00 81.50 234 GLU A N 1
ATOM 1888 C CA . GLU A 1 234 ? 0.004 7.045 30.462 1.00 81.50 234 GLU A CA 1
ATOM 1889 C C . GLU A 1 234 ? 0.417 5.999 31.504 1.00 81.50 234 GLU A C 1
ATOM 1891 O O . GLU A 1 234 ? -0.426 5.538 32.283 1.00 81.50 234 GLU A O 1
ATOM 1896 N N . ARG A 1 235 ? 1.709 5.658 31.581 1.00 83.44 235 ARG A N 1
ATOM 1897 C CA . ARG A 1 235 ? 2.246 4.797 32.643 1.00 83.44 235 ARG A CA 1
ATOM 1898 C C . ARG A 1 235 ? 2.019 5.411 34.019 1.00 83.44 235 ARG A C 1
ATOM 1900 O O . ARG A 1 235 ? 1.508 4.706 34.886 1.00 83.44 235 ARG A O 1
ATOM 1907 N N . GLN A 1 236 ? 2.300 6.702 34.205 1.00 87.44 236 GLN A N 1
ATOM 1908 C CA . GLN A 1 236 ? 2.029 7.403 35.468 1.00 87.44 236 GLN A CA 1
ATOM 1909 C C . GLN A 1 236 ? 0.541 7.362 35.836 1.00 87.44 236 GLN A C 1
ATOM 1911 O O . GLN A 1 236 ? 0.193 6.900 36.918 1.00 87.44 236 GLN A O 1
ATOM 1916 N N . ARG A 1 237 ? -0.364 7.694 34.907 1.00 87.88 237 ARG A N 1
ATOM 1917 C CA . ARG A 1 237 ? -1.820 7.603 35.148 1.00 87.88 237 ARG A CA 1
ATOM 1918 C C . ARG A 1 237 ? -2.292 6.187 35.472 1.00 87.88 237 ARG A C 1
ATOM 1920 O O . ARG A 1 237 ? -3.275 5.998 36.188 1.00 87.88 237 ARG A O 1
ATOM 1927 N N . ASN A 1 238 ? -1.663 5.170 34.887 1.00 84.62 238 ASN A N 1
ATOM 1928 C CA . ASN A 1 238 ? -1.986 3.778 35.183 1.00 84.62 238 ASN A CA 1
ATOM 1929 C C . ASN A 1 238 ? -1.486 3.357 36.569 1.00 84.62 238 ASN A C 1
ATOM 1931 O O . ASN A 1 238 ? -2.200 2.607 37.234 1.00 84.62 238 ASN A O 1
ATOM 1935 N N . LEU A 1 239 ? -0.324 3.854 36.999 1.00 89.25 239 LEU A N 1
ATOM 1936 C CA . LEU A 1 239 ? 0.188 3.671 38.357 1.00 89.25 239 LEU A CA 1
ATOM 1937 C C . LEU A 1 239 ? -0.733 4.344 39.381 1.00 89.25 239 LEU A C 1
ATOM 1939 O O . LEU A 1 239 ? -1.215 3.658 40.273 1.00 89.25 239 LEU A O 1
ATOM 1943 N N . GLU A 1 240 ? -1.111 5.608 39.174 1.00 90.12 240 GLU A N 1
ATOM 1944 C CA . GLU A 1 240 ? -2.056 6.327 40.048 1.00 90.12 240 GLU A CA 1
ATOM 1945 C C . GLU A 1 240 ? -3.401 5.592 40.174 1.00 90.12 240 GLU A C 1
ATOM 1947 O O . GLU A 1 240 ? -3.945 5.424 41.263 1.00 90.12 240 GLU A O 1
ATOM 1952 N N . LYS A 1 241 ? -3.945 5.083 39.059 1.00 88.81 241 LYS A N 1
ATOM 1953 C CA . LYS A 1 241 ? -5.181 4.279 39.078 1.00 88.81 241 LYS A CA 1
ATOM 1954 C C . LYS A 1 241 ? -5.014 2.965 39.834 1.00 88.81 241 LYS A C 1
ATOM 1956 O O . LYS A 1 241 ? -5.967 2.506 40.461 1.00 88.81 241 LYS A O 1
ATOM 1961 N N . TYR A 1 242 ? -3.852 2.329 39.719 1.00 86.94 242 TYR A N 1
ATOM 1962 C CA . TYR A 1 242 ? -3.558 1.093 40.433 1.00 86.94 242 TYR A CA 1
ATOM 1963 C C . TYR A 1 242 ? -3.429 1.342 41.939 1.00 86.94 242 TYR A C 1
ATOM 1965 O O . TYR A 1 242 ? -3.994 0.581 42.721 1.00 86.94 242 TYR A O 1
ATOM 1973 N N . GLU A 1 243 ? -2.769 2.427 42.339 1.00 90.19 243 GLU A N 1
ATOM 1974 C CA . GLU A 1 243 ? -2.661 2.858 43.735 1.00 90.19 243 GLU A CA 1
ATOM 1975 C C . GLU A 1 243 ? -4.035 3.193 44.325 1.00 90.19 243 GLU A C 1
ATOM 1977 O O . GLU A 1 243 ? -4.407 2.628 45.352 1.00 90.19 243 GLU A O 1
ATOM 1982 N N . ALA A 1 244 ? -4.853 3.982 43.621 1.00 89.06 244 ALA A N 1
ATOM 1983 C CA . ALA A 1 244 ? -6.218 4.291 44.048 1.00 89.06 244 ALA A CA 1
ATOM 1984 C C . ALA A 1 244 ? -7.088 3.027 44.193 1.00 89.06 244 ALA A C 1
ATOM 1986 O O . ALA A 1 244 ? -7.852 2.887 45.149 1.00 89.06 244 ALA A O 1
ATOM 1987 N N . TRP A 1 245 ? -6.956 2.067 43.271 1.00 90.75 245 TRP A N 1
ATOM 1988 C CA . TRP A 1 245 ? -7.657 0.785 43.368 1.00 90.75 245 TRP A CA 1
ATOM 1989 C C . TRP A 1 245 ? -7.170 -0.057 44.555 1.00 90.75 245 TRP A C 1
ATOM 1991 O O . TRP A 1 245 ? -7.983 -0.684 45.237 1.00 90.75 245 TRP A O 1
ATOM 2001 N N . GLN A 1 246 ? -5.863 -0.067 44.828 1.00 88.75 246 GLN A N 1
ATOM 2002 C CA . GLN A 1 246 ? -5.290 -0.740 45.995 1.00 88.75 246 GLN A CA 1
ATOM 2003 C C . GLN A 1 246 ? -5.807 -0.129 47.302 1.00 88.75 246 GLN A C 1
ATOM 2005 O O . GLN A 1 246 ? -6.183 -0.870 48.211 1.00 88.75 246 GLN A O 1
ATOM 2010 N N . GLU A 1 247 ? -5.884 1.198 47.400 1.00 91.56 247 GLU A N 1
ATOM 2011 C CA . GLU A 1 247 ? -6.460 1.885 48.561 1.00 91.56 247 GLU A CA 1
ATOM 2012 C C . GLU A 1 247 ? -7.951 1.574 48.734 1.00 91.56 247 GLU A C 1
ATOM 2014 O O . GLU A 1 247 ? -8.383 1.212 49.831 1.00 91.56 247 GLU A O 1
ATOM 2019 N N . GLU A 1 248 ? -8.737 1.620 47.655 1.00 89.62 248 GLU A N 1
ATOM 2020 C CA . GLU A 1 248 ? -10.164 1.283 47.700 1.00 89.62 248 GLU A CA 1
ATOM 2021 C C . GLU A 1 248 ? -10.384 -0.186 48.099 1.00 89.62 248 GLU A C 1
ATOM 2023 O O . GLU A 1 248 ? -11.287 -0.506 48.878 1.00 89.62 248 GLU A O 1
ATOM 2028 N N . SER A 1 249 ? -9.540 -1.090 47.595 1.00 86.56 249 SER A N 1
ATOM 2029 C CA . SER A 1 249 ? -9.554 -2.512 47.939 1.00 86.56 249 SER A CA 1
ATOM 2030 C C . SER A 1 249 ? -9.236 -2.731 49.421 1.00 86.56 249 SER A C 1
ATOM 2032 O O . SER A 1 249 ? -10.011 -3.384 50.125 1.00 86.56 249 SER A O 1
ATOM 2034 N N . LYS A 1 250 ? -8.168 -2.106 49.938 1.00 91.12 250 LYS A N 1
ATOM 2035 C CA . LYS A 1 250 ? -7.815 -2.145 51.368 1.00 91.12 250 LYS A CA 1
ATOM 2036 C C . LYS A 1 250 ? -8.947 -1.606 52.243 1.00 91.12 250 LYS A C 1
ATOM 2038 O O . LYS A 1 250 ? -9.327 -2.265 53.209 1.00 91.12 250 LYS A O 1
ATOM 2043 N N . ALA A 1 251 ? -9.550 -0.476 51.873 1.00 89.69 251 ALA A N 1
ATOM 2044 C CA . ALA A 1 251 ? -10.672 0.106 52.608 1.00 89.69 251 ALA A CA 1
ATOM 2045 C C . ALA A 1 251 ? -11.910 -0.811 52.618 1.00 89.69 251 ALA A C 1
ATOM 2047 O O . ALA A 1 251 ? -12.608 -0.907 53.629 1.00 89.69 251 ALA A O 1
ATOM 2048 N N . LYS A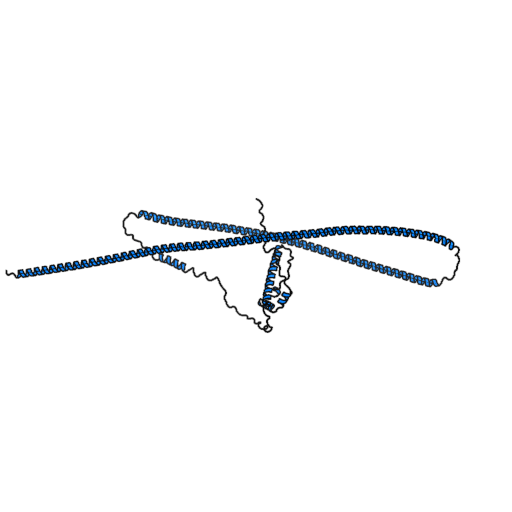 1 252 ? -12.190 -1.523 51.516 1.00 89.00 252 LYS A N 1
ATOM 2049 C CA . LYS A 1 252 ? -13.277 -2.517 51.454 1.00 89.00 252 LYS A CA 1
ATOM 2050 C C . LYS A 1 252 ? -13.006 -3.714 52.359 1.00 89.00 252 LYS A C 1
ATOM 2052 O O . LYS A 1 252 ? -13.906 -4.112 53.096 1.00 89.00 252 LYS A O 1
ATOM 2057 N N . VAL A 1 253 ? -11.788 -4.255 52.334 1.00 90.69 253 VAL A N 1
ATOM 2058 C CA . VAL A 1 253 ? -11.386 -5.366 53.212 1.00 90.69 253 VAL A CA 1
ATOM 2059 C C . VAL A 1 253 ? -11.472 -4.947 54.681 1.00 90.69 253 VAL A C 1
ATOM 2061 O O . VAL A 1 253 ? -12.025 -5.683 55.494 1.00 90.69 253 VAL A O 1
ATOM 2064 N N . GLN A 1 254 ? -11.023 -3.738 55.021 1.00 91.50 254 GLN A N 1
ATOM 2065 C CA . GLN A 1 254 ? -11.111 -3.213 56.382 1.00 91.50 254 GLN A CA 1
ATOM 2066 C C . GLN A 1 254 ? -12.567 -3.059 56.847 1.00 91.50 254 GLN A C 1
ATOM 2068 O O . GLN A 1 254 ? -12.915 -3.536 57.924 1.00 91.50 254 GLN A O 1
ATOM 2073 N N . LYS A 1 255 ? -13.457 -2.514 56.006 1.00 91.25 255 LYS A N 1
ATOM 2074 C CA . LYS A 1 255 ? -14.900 -2.452 56.308 1.00 91.25 255 LYS A CA 1
ATOM 2075 C C . LYS A 1 255 ? -15.530 -3.835 56.487 1.00 91.25 255 LYS A C 1
ATOM 2077 O O . LYS A 1 255 ? -16.421 -3.992 57.321 1.00 91.25 255 LYS A O 1
ATOM 2082 N N . GLN A 1 256 ? -15.095 -4.836 55.720 1.00 86.88 256 GLN A N 1
ATOM 2083 C CA . GLN A 1 256 ? -15.557 -6.214 55.900 1.00 86.88 256 GLN A CA 1
ATOM 2084 C C . GLN A 1 256 ? -15.077 -6.797 57.231 1.00 86.88 256 GLN A C 1
ATOM 2086 O O . GLN A 1 256 ? -15.881 -7.388 57.946 1.00 86.88 256 GLN A O 1
ATOM 2091 N N . LEU A 1 257 ? -13.814 -6.582 57.607 1.00 90.69 257 LEU A N 1
ATOM 2092 C CA . LEU A 1 257 ? -13.275 -7.011 58.902 1.00 90.69 257 LEU A CA 1
ATOM 2093 C C . LEU A 1 257 ? -14.006 -6.349 60.077 1.00 90.69 257 LEU A C 1
ATOM 2095 O O . LEU A 1 257 ? -14.410 -7.043 61.008 1.00 90.69 257 LEU A O 1
ATOM 2099 N N . GLU A 1 258 ? -14.257 -5.040 60.008 1.00 92.19 258 GLU A N 1
ATOM 2100 C CA . GLU A 1 258 ? -15.051 -4.320 61.012 1.00 92.19 258 GLU A CA 1
ATOM 2101 C C . GLU A 1 258 ? -16.480 -4.870 61.114 1.00 92.19 258 GLU A C 1
ATOM 2103 O O . GLU A 1 258 ? -17.037 -4.984 62.209 1.00 92.19 258 GLU A O 1
ATOM 2108 N N . HIS A 1 259 ? -17.092 -5.232 59.982 1.00 91.00 259 HIS A N 1
ATOM 2109 C CA . HIS A 1 259 ? -18.407 -5.866 59.971 1.00 91.00 259 HIS A CA 1
ATOM 2110 C C . HIS A 1 259 ? -18.375 -7.247 60.636 1.00 91.00 259 HIS A C 1
ATOM 2112 O O . HIS A 1 259 ? -19.210 -7.513 61.500 1.00 91.00 259 HIS A O 1
ATOM 2118 N N . PHE A 1 260 ? -17.396 -8.095 60.304 1.00 88.94 260 PHE A N 1
ATOM 2119 C CA . PHE A 1 260 ? -17.232 -9.405 60.939 1.00 88.94 260 PHE A CA 1
ATOM 2120 C C . PHE A 1 260 ? -17.000 -9.288 62.447 1.00 88.94 260 PHE A C 1
ATOM 2122 O O . PHE A 1 260 ? -17.630 -10.018 63.208 1.00 88.94 260 PHE A O 1
ATOM 2129 N N . GLN A 1 261 ? -16.185 -8.331 62.898 1.00 92.19 261 GLN A N 1
ATOM 2130 C CA . GLN A 1 261 ? -15.996 -8.062 64.326 1.00 92.19 261 GLN A CA 1
ATOM 2131 C C . GLN A 1 261 ? -17.296 -7.626 65.010 1.00 92.19 261 GLN A C 1
ATOM 2133 O O . GLN A 1 261 ? -17.616 -8.125 66.086 1.00 92.19 261 GLN A O 1
ATOM 2138 N N . LYS A 1 262 ? -18.087 -6.740 64.390 1.00 91.50 262 LYS A N 1
ATOM 2139 C CA . LYS A 1 262 ? -19.393 -6.329 64.937 1.00 91.50 262 LYS A CA 1
ATOM 2140 C C . LYS A 1 262 ? -20.369 -7.499 65.043 1.00 91.50 262 LYS A C 1
ATOM 2142 O O . LYS A 1 262 ? -21.041 -7.634 66.061 1.00 91.50 262 LYS A O 1
ATOM 2147 N N . VAL A 1 263 ? -20.444 -8.340 64.011 1.00 91.38 263 VAL A N 1
ATOM 2148 C CA . VAL A 1 263 ? -21.292 -9.540 64.018 1.00 91.38 263 VAL A CA 1
ATOM 2149 C C . VAL A 1 263 ? -20.837 -10.505 65.111 1.00 91.38 263 VAL A C 1
ATOM 2151 O O . VAL A 1 263 ? -21.665 -10.943 65.903 1.00 91.38 263 VAL A O 1
ATOM 2154 N N . HIS A 1 264 ? -19.535 -10.772 65.216 1.00 88.38 264 HIS A N 1
ATOM 2155 C CA . HIS A 1 264 ? -18.978 -11.650 66.242 1.00 88.38 264 HIS A CA 1
ATOM 2156 C C . HIS A 1 264 ? -19.259 -11.137 67.662 1.00 88.38 264 HIS A C 1
ATOM 2158 O O . HIS A 1 264 ? -19.751 -11.886 68.500 1.00 88.38 264 HIS A O 1
ATOM 2164 N N . ASN A 1 265 ? -19.057 -9.841 67.913 1.00 91.88 265 ASN A N 1
ATOM 2165 C CA . ASN A 1 265 ? -19.366 -9.227 69.205 1.00 91.88 265 ASN A CA 1
ATOM 2166 C C . ASN A 1 265 ? -20.861 -9.310 69.549 1.00 91.88 265 ASN A C 1
ATOM 2168 O O . ASN A 1 265 ? -21.208 -9.537 70.705 1.00 91.88 265 ASN A O 1
ATOM 2172 N N . ASN A 1 266 ? -21.751 -9.158 68.563 1.00 91.44 266 ASN A N 1
ATOM 2173 C CA . ASN A 1 266 ? -23.188 -9.335 68.778 1.00 91.44 266 ASN A CA 1
ATOM 2174 C C . ASN A 1 266 ? -23.550 -10.786 69.112 1.00 91.44 266 ASN A C 1
ATOM 2176 O O . ASN A 1 266 ? -24.396 -10.998 69.975 1.00 91.44 266 ASN A O 1
ATOM 2180 N N . VAL A 1 267 ? -22.917 -11.767 68.462 1.00 89.88 267 VAL A N 1
ATOM 2181 C CA . VAL A 1 267 ? -23.115 -13.192 68.775 1.00 89.88 267 VAL A CA 1
ATOM 2182 C C . VAL A 1 267 ? -22.673 -13.481 70.208 1.00 89.88 267 VAL A C 1
ATOM 2184 O O . VAL A 1 267 ? -23.473 -13.990 70.984 1.00 89.88 267 VAL A O 1
ATOM 2187 N N . LEU A 1 268 ? -21.470 -13.047 70.597 1.00 91.56 268 LEU A N 1
ATOM 2188 C CA . LEU A 1 268 ? -20.980 -13.196 71.972 1.00 91.56 268 LEU A CA 1
ATOM 2189 C C . LEU A 1 268 ? -21.902 -12.516 72.992 1.00 91.56 268 LEU A C 1
ATOM 2191 O O . LEU A 1 268 ? -22.117 -13.039 74.081 1.00 91.56 268 LEU A O 1
ATOM 2195 N N . ARG A 1 269 ? -22.467 -11.347 72.660 1.00 92.19 269 ARG A N 1
ATOM 2196 C CA . ARG A 1 269 ? -23.430 -10.664 73.533 1.00 92.19 269 ARG A CA 1
ATOM 2197 C C . ARG A 1 269 ? -24.718 -11.472 73.690 1.00 92.19 269 ARG A C 1
ATOM 2199 O O . ARG A 1 269 ? -25.203 -11.607 74.804 1.00 92.19 269 ARG A O 1
ATOM 2206 N N . GLN A 1 270 ? -25.246 -12.027 72.599 1.00 88.12 270 GLN A N 1
ATOM 2207 C CA . GLN A 1 270 ? -26.426 -12.896 72.643 1.00 88.12 270 GLN A CA 1
ATOM 2208 C C . GLN A 1 270 ? -26.170 -14.186 73.426 1.00 88.12 270 GLN A C 1
ATOM 2210 O O . GLN A 1 270 ? -27.077 -14.677 74.089 1.00 88.12 270 GLN A O 1
ATOM 2215 N N . GLU A 1 271 ? -24.961 -14.743 73.354 1.00 88.31 271 GLU A N 1
ATOM 2216 C CA . GLU A 1 271 ? -24.574 -15.907 74.156 1.00 88.31 271 GLU A CA 1
ATOM 2217 C C . GLU A 1 271 ? -24.548 -15.565 75.646 1.00 88.31 271 GLU A C 1
ATOM 2219 O O . GLU A 1 271 ? -25.208 -16.253 76.418 1.00 88.31 271 GLU A O 1
ATOM 2224 N N . ARG A 1 272 ? -23.936 -14.439 76.040 1.00 89.88 272 ARG A N 1
ATOM 2225 C CA . ARG A 1 272 ? -23.975 -13.968 77.437 1.00 89.88 272 ARG A CA 1
ATOM 2226 C C . ARG A 1 272 ? -25.395 -13.691 77.927 1.00 89.88 272 ARG A C 1
ATOM 2228 O O . ARG A 1 272 ? -25.750 -14.094 79.024 1.00 89.88 272 ARG A O 1
ATOM 2235 N N . GLU A 1 273 ? -26.232 -13.045 77.112 1.00 90.31 273 GLU A N 1
ATOM 2236 C CA . GLU A 1 273 ? -27.642 -12.800 77.454 1.00 90.31 273 GLU A CA 1
ATOM 2237 C C . GLU A 1 273 ? -28.407 -14.122 77.673 1.00 90.31 273 GLU A C 1
ATOM 2239 O O . GLU A 1 273 ? -29.257 -14.203 78.561 1.00 90.31 273 GLU A O 1
ATOM 2244 N N . LYS A 1 274 ? -28.101 -15.176 76.901 1.00 90.12 274 LYS A N 1
ATOM 2245 C CA . LYS A 1 274 ? -28.681 -16.516 77.091 1.00 90.12 274 LYS A CA 1
ATOM 2246 C C . LYS A 1 274 ? -28.152 -17.209 78.345 1.00 90.12 274 LYS A C 1
ATOM 2248 O O . LYS A 1 274 ? -28.946 -17.830 79.047 1.00 90.12 274 LYS A O 1
ATOM 2253 N N . GLU A 1 275 ? -26.856 -17.104 78.627 1.00 88.75 275 GLU A N 1
ATOM 2254 C CA . GLU A 1 275 ? -26.244 -17.629 79.854 1.00 88.75 275 GLU A CA 1
ATOM 2255 C C . GLU A 1 275 ? -26.849 -16.953 81.093 1.00 88.75 275 GLU A C 1
ATOM 2257 O O . GLU A 1 275 ? -27.318 -17.642 81.996 1.00 88.75 275 GLU A O 1
ATOM 2262 N N . GLU A 1 276 ? -26.980 -15.623 81.093 1.00 89.38 276 GLU A N 1
ATOM 2263 C CA . GLU A 1 276 ? -27.640 -14.874 82.171 1.00 89.38 276 GLU A CA 1
ATOM 2264 C C . GLU A 1 276 ? -29.113 -15.277 82.341 1.00 89.38 276 GLU A C 1
ATOM 2266 O O . GLU A 1 276 ? -29.608 -15.402 83.464 1.00 89.38 276 GLU A O 1
ATOM 2271 N N . GLN A 1 277 ? -29.843 -15.493 81.240 1.00 87.12 277 GLN A N 1
ATOM 2272 C CA . GLN A 1 277 ? -31.219 -15.996 81.301 1.00 87.12 277 GLN A CA 1
ATOM 2273 C C . GLN A 1 277 ? -31.281 -17.405 81.897 1.00 87.12 277 GLN A C 1
ATOM 2275 O O . GLN A 1 277 ? -32.164 -17.672 82.712 1.00 87.12 277 GLN A O 1
ATOM 2280 N N . GLN A 1 278 ? -30.353 -18.293 81.534 1.00 85.00 278 GLN A N 1
ATOM 2281 C CA . GLN A 1 278 ? -30.262 -19.635 82.111 1.00 85.00 278 GLN A CA 1
ATOM 2282 C C . GLN A 1 278 ? -29.928 -19.593 83.604 1.00 85.00 278 GLN A C 1
ATOM 2284 O O . GLN A 1 278 ? -30.569 -20.302 84.380 1.00 85.00 278 GLN A O 1
ATOM 2289 N N . GLU A 1 279 ? -28.994 -18.744 84.033 1.00 86.31 279 GLU A N 1
ATOM 2290 C CA . GLU A 1 279 ? -28.656 -18.579 85.449 1.00 86.31 279 GLU A CA 1
ATOM 2291 C C . GLU A 1 279 ? -29.837 -18.059 86.271 1.00 86.31 279 GLU A C 1
ATOM 2293 O O . GLU A 1 279 ? -30.113 -18.594 87.346 1.00 86.31 279 GLU A O 1
ATOM 2298 N N . ARG A 1 280 ? -30.588 -17.074 85.757 1.00 88.94 280 ARG A N 1
ATOM 2299 C CA . ARG A 1 280 ? -31.814 -16.583 86.412 1.00 88.94 280 ARG A CA 1
ATOM 2300 C C . ARG A 1 280 ? -32.856 -17.684 86.553 1.00 88.94 280 ARG A C 1
ATOM 2302 O O . ARG A 1 280 ? -33.436 -17.840 87.622 1.00 88.94 280 ARG A O 1
ATOM 2309 N N . LEU A 1 281 ? -33.056 -18.479 85.505 1.00 87.81 281 LEU A N 1
ATOM 2310 C CA . LEU A 1 281 ? -34.022 -19.576 85.515 1.00 87.81 281 LEU A CA 1
ATOM 2311 C C . LEU A 1 281 ? -33.605 -20.674 86.508 1.00 87.81 281 LEU A C 1
ATOM 2313 O O . LEU A 1 281 ? -34.439 -21.193 87.245 1.00 87.81 281 LEU A O 1
ATOM 2317 N N . LEU A 1 282 ? -32.306 -20.978 86.600 1.00 88.50 282 LEU A N 1
ATOM 2318 C CA . LEU A 1 282 ? -31.762 -21.880 87.618 1.00 88.50 282 LEU A CA 1
ATOM 2319 C C . LEU A 1 282 ? -31.914 -21.316 89.039 1.00 88.50 282 LEU A C 1
ATOM 2321 O O . LEU A 1 282 ? -32.231 -22.074 89.956 1.00 88.50 282 LEU A O 1
ATOM 2325 N N . ALA A 1 283 ? -31.717 -20.011 89.236 1.00 86.25 283 ALA A N 1
ATOM 2326 C CA . ALA A 1 283 ? -31.918 -19.351 90.524 1.00 86.25 283 ALA A CA 1
ATOM 2327 C C . ALA A 1 283 ? -33.393 -19.382 90.956 1.00 86.25 283 ALA A C 1
ATOM 2329 O O . ALA A 1 283 ? -33.681 -19.796 92.077 1.00 86.25 283 ALA A O 1
ATOM 2330 N N . GLU A 1 284 ? -34.329 -19.067 90.055 1.00 87.06 284 GLU A N 1
ATOM 2331 C CA . GLU A 1 284 ? -35.770 -19.191 90.310 1.00 87.06 284 GLU A CA 1
ATOM 2332 C C . GLU A 1 284 ? -36.175 -20.635 90.635 1.00 87.06 284 GLU A C 1
ATOM 2334 O O . GLU A 1 284 ? -37.001 -20.872 91.516 1.00 87.06 284 GLU A O 1
ATOM 2339 N N . MET A 1 285 ? -35.596 -21.624 89.945 1.00 85.25 285 MET A N 1
ATOM 2340 C CA . MET A 1 285 ? -35.846 -23.037 90.241 1.00 85.25 285 MET A CA 1
ATOM 2341 C C . MET A 1 285 ? -35.318 -23.434 91.624 1.00 85.25 285 MET A C 1
ATOM 2343 O O . MET A 1 285 ? -35.989 -24.185 92.332 1.00 85.25 285 MET A O 1
ATOM 2347 N N . ARG A 1 286 ? -34.158 -22.911 92.043 1.00 87.00 286 ARG A N 1
ATOM 2348 C CA . ARG A 1 286 ? -33.617 -23.112 93.400 1.00 87.00 286 ARG A CA 1
ATOM 2349 C C . ARG A 1 286 ? -34.487 -22.448 94.465 1.00 87.00 286 ARG A C 1
ATOM 2351 O O . ARG A 1 286 ? -34.744 -23.063 95.494 1.00 87.00 286 ARG A O 1
ATOM 2358 N N . GLU A 1 287 ? -34.974 -21.237 94.215 1.00 82.56 287 GLU A N 1
ATOM 2359 C CA . GLU A 1 287 ? -35.873 -20.524 95.126 1.00 82.56 287 GLU A CA 1
ATOM 2360 C C . GLU A 1 287 ? -37.214 -21.256 95.270 1.00 82.56 287 GLU A C 1
ATOM 2362 O O . GLU A 1 287 ? -37.665 -21.519 96.383 1.00 82.56 287 GLU A O 1
ATOM 2367 N N . LYS A 1 288 ? -37.816 -21.695 94.156 1.00 85.00 288 LYS A N 1
ATOM 2368 C CA . LYS A 1 288 ? -39.031 -22.523 94.180 1.00 85.00 288 LYS A CA 1
ATOM 2369 C C . LYS A 1 288 ? -38.802 -23.850 94.900 1.00 85.00 288 LYS A C 1
ATOM 2371 O O . LYS A 1 288 ? -39.663 -24.262 95.672 1.00 85.00 288 LYS A O 1
ATOM 2376 N N . ALA A 1 289 ? -37.655 -24.499 94.700 1.00 79.06 289 ALA A N 1
ATOM 2377 C CA . ALA A 1 289 ? -37.299 -25.712 95.432 1.00 79.06 289 ALA A CA 1
ATOM 2378 C C . ALA A 1 289 ? -37.168 -25.450 96.944 1.00 79.06 289 ALA A C 1
ATOM 2380 O O . ALA A 1 289 ? -37.700 -26.224 97.736 1.00 79.06 289 ALA A O 1
ATOM 2381 N N . ALA A 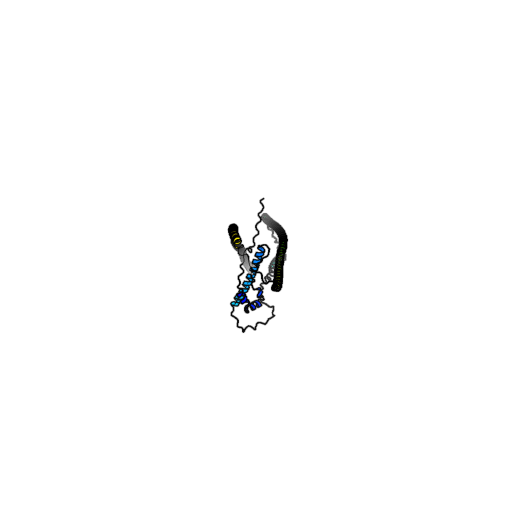1 290 ? -36.557 -24.331 97.346 1.00 79.19 290 ALA A N 1
ATOM 2382 C CA . ALA A 1 290 ? -36.452 -23.929 98.748 1.00 79.19 290 ALA A CA 1
ATOM 2383 C C . ALA A 1 290 ? -37.823 -23.613 99.373 1.00 79.19 290 ALA A C 1
ATOM 2385 O O . ALA A 1 290 ? -38.075 -23.994 100.515 1.00 79.19 290 ALA A O 1
ATOM 2386 N N . ILE A 1 291 ? -38.737 -22.979 98.628 1.00 79.88 291 ILE A N 1
ATOM 2387 C CA . ILE A 1 291 ? -40.125 -22.742 99.064 1.00 79.88 291 ILE A CA 1
ATOM 2388 C C . ILE A 1 291 ? -40.873 -24.067 99.228 1.00 79.88 291 ILE A C 1
ATOM 2390 O O . ILE A 1 291 ? -41.586 -24.249 100.213 1.00 79.88 291 ILE A O 1
ATOM 2394 N N . VAL A 1 292 ? -40.710 -25.009 98.295 1.00 80.12 292 VAL A N 1
ATOM 2395 C CA . VAL A 1 292 ? -41.309 -26.346 98.407 1.00 80.12 292 VAL A CA 1
ATOM 2396 C C . VAL A 1 292 ? -40.762 -27.074 99.632 1.00 80.12 292 VAL A C 1
ATOM 2398 O O . VAL A 1 292 ? -41.554 -27.601 100.406 1.00 80.12 292 VAL A O 1
ATOM 2401 N N . GLU A 1 293 ? -39.452 -27.044 99.873 1.00 75.12 293 GLU A N 1
ATOM 2402 C CA . GLU A 1 293 ? -38.831 -27.660 101.051 1.00 75.12 293 GLU A CA 1
ATOM 2403 C C . GLU A 1 293 ? -39.291 -26.992 102.362 1.00 75.12 293 GLU A C 1
ATOM 2405 O O . GLU A 1 293 ? -39.584 -27.674 103.346 1.00 75.12 293 GLU A O 1
ATOM 2410 N N . ALA A 1 294 ? -39.422 -25.661 102.378 1.00 74.75 294 ALA A N 1
ATOM 2411 C CA . ALA A 1 294 ? -39.946 -24.905 103.513 1.00 74.75 294 ALA A CA 1
ATOM 2412 C C . ALA A 1 294 ? -41.422 -25.228 103.788 1.00 74.75 294 ALA A C 1
ATOM 2414 O O . ALA A 1 294 ? -41.788 -25.457 104.939 1.00 74.75 294 ALA A O 1
ATOM 2415 N N . ASN A 1 295 ? -42.252 -25.330 102.748 1.00 74.94 295 ASN A N 1
ATOM 2416 C CA . ASN A 1 295 ? -43.648 -25.752 102.859 1.00 74.94 295 ASN A CA 1
ATOM 2417 C C . ASN A 1 295 ? -43.766 -27.221 103.281 1.00 74.94 295 ASN A C 1
ATOM 2419 O O . ASN A 1 295 ? -44.663 -27.570 104.038 1.00 74.94 295 ASN A O 1
ATOM 2423 N N . GLN A 1 296 ? -42.848 -28.091 102.860 1.00 68.56 296 GLN A N 1
ATOM 2424 C CA . GLN A 1 296 ? -42.804 -29.486 103.301 1.00 68.56 296 GLN A CA 1
ATOM 2425 C C . GLN A 1 296 ? -42.442 -29.579 104.793 1.00 68.56 296 GLN A C 1
ATOM 2427 O O . GLN A 1 296 ? -43.073 -30.328 105.538 1.00 68.56 296 GLN A O 1
ATOM 2432 N N . LYS A 1 297 ? -41.499 -28.748 105.260 1.00 66.00 297 LYS A N 1
ATOM 2433 C CA . LYS A 1 297 ? -41.167 -28.587 106.687 1.00 66.00 297 LYS A CA 1
ATOM 2434 C C . LYS A 1 297 ? -42.319 -27.964 107.484 1.00 66.00 297 LYS A C 1
ATOM 2436 O O . LYS A 1 297 ? -42.583 -28.407 108.598 1.00 66.00 297 LYS A O 1
ATOM 2441 N N . SER A 1 298 ? -43.040 -26.986 106.927 1.00 62.75 298 SER A N 1
ATOM 2442 C CA . SER A 1 298 ? -44.212 -26.381 107.577 1.00 62.75 298 SER A CA 1
ATOM 2443 C C . SER A 1 298 ? -45.401 -27.345 107.625 1.00 62.75 298 SER A C 1
ATOM 2445 O O . SER A 1 298 ? -46.124 -27.351 108.611 1.00 62.75 298 SER A O 1
ATOM 2447 N N . TRP A 1 299 ? -45.579 -28.203 106.619 1.00 58.81 299 TRP A N 1
ATOM 2448 C CA . TRP A 1 299 ? -46.611 -29.242 106.602 1.00 58.81 299 TRP A CA 1
ATOM 2449 C C . TRP A 1 299 ? -46.319 -30.361 107.607 1.00 58.81 299 TRP A C 1
ATOM 2451 O O . TRP A 1 299 ? -47.232 -30.853 108.265 1.00 58.81 299 TRP A O 1
ATOM 2461 N N . LEU A 1 300 ? -45.042 -30.712 107.795 1.00 56.81 300 LEU A N 1
ATOM 2462 C CA . LEU A 1 300 ? -44.609 -31.614 108.867 1.00 56.81 300 LEU A CA 1
ATOM 2463 C C . LEU A 1 300 ? -44.804 -30.995 110.262 1.00 56.81 300 LEU A C 1
ATOM 2465 O O . LEU A 1 300 ? -45.124 -31.721 111.195 1.00 56.81 300 LEU A O 1
ATOM 2469 N N . LYS A 1 301 ? -44.692 -29.666 110.395 1.00 48.88 301 LYS A N 1
ATOM 2470 C CA . LYS A 1 301 ? -44.956 -28.928 111.646 1.00 48.88 301 LYS A CA 1
ATOM 2471 C C . LYS A 1 301 ? -46.451 -28.660 111.892 1.00 48.88 301 LYS A C 1
ATOM 2473 O O . LYS A 1 301 ? -46.883 -28.569 113.031 1.00 48.88 301 LYS A O 1
ATOM 2478 N N . GLY A 1 302 ? -47.250 -28.575 110.829 1.00 45.78 302 GLY A N 1
ATOM 2479 C CA . GLY A 1 302 ? -48.698 -28.339 110.860 1.00 45.78 302 GLY A CA 1
ATOM 2480 C C . GLY A 1 302 ? -49.557 -29.597 111.015 1.00 45.78 302 GLY A C 1
ATOM 2481 O O . GLY A 1 302 ? -50.778 -29.497 110.990 1.00 45.78 302 GLY A O 1
ATOM 2482 N N . LYS A 1 303 ? -48.955 -30.784 111.176 1.00 45.00 303 LYS A N 1
ATOM 2483 C CA . LYS A 1 303 ? -49.686 -32.018 111.516 1.00 45.00 303 LYS A CA 1
ATOM 2484 C C . LYS A 1 303 ? -49.863 -32.252 113.022 1.00 45.00 303 LYS A C 1
ATOM 2486 O O . LYS A 1 303 ? -50.461 -33.262 113.386 1.00 45.00 303 LYS A O 1
ATOM 2491 N N . GLU A 1 304 ? -49.414 -31.329 113.874 1.00 41.16 304 GLU A N 1
ATOM 2492 C CA . GLU A 1 304 ? -49.524 -31.457 115.338 1.00 41.16 304 GLU A CA 1
ATOM 2493 C C . GLU A 1 304 ? -50.515 -30.482 116.000 1.00 41.16 304 GLU A C 1
ATOM 2495 O O . GLU A 1 304 ? -50.917 -30.707 117.135 1.00 41.16 304 GLU A O 1
ATOM 2500 N N . GLU A 1 305 ? -51.029 -29.476 115.287 1.00 42.59 305 GLU A N 1
ATOM 2501 C CA . GLU A 1 305 ? -52.028 -28.548 115.831 1.00 42.59 305 GLU A CA 1
ATOM 2502 C C . GLU A 1 305 ? -53.128 -28.253 114.810 1.00 42.59 305 GLU A C 1
ATOM 2504 O O . GLU A 1 305 ? -52.990 -27.390 113.951 1.00 42.59 305 GLU A O 1
ATOM 2509 N N . GLN A 1 306 ? -54.234 -28.990 114.912 1.00 36.56 306 GLN A N 1
ATOM 2510 C CA . GLN A 1 306 ? -55.565 -28.430 115.181 1.00 36.56 306 GLN A CA 1
ATOM 2511 C C . GLN A 1 306 ? -56.643 -29.470 114.883 1.00 36.56 306 GLN A C 1
ATOM 2513 O O . GLN A 1 306 ? -56.927 -29.843 113.744 1.00 36.56 306 GLN A O 1
ATOM 2518 N N . ARG A 1 307 ? -57.271 -29.913 115.969 1.00 32.72 307 ARG A N 1
ATOM 2519 C CA . ARG A 1 307 ? -58.521 -30.656 115.998 1.00 32.72 307 ARG A CA 1
ATOM 2520 C C . ARG A 1 307 ? -59.529 -29.775 116.741 1.00 32.72 307 ARG A C 1
ATOM 2522 O O . ARG A 1 307 ? -59.229 -29.331 117.843 1.00 32.72 307 ARG A O 1
ATOM 2529 N N . VAL A 1 308 ? -60.724 -29.667 116.156 1.00 32.25 308 VAL A N 1
ATOM 2530 C CA . VAL A 1 308 ? -62.018 -29.282 116.759 1.00 32.25 308 VAL A CA 1
ATOM 2531 C C . VAL A 1 308 ? -62.326 -27.782 116.876 1.00 32.25 308 VAL A C 1
ATOM 2533 O O . VAL A 1 308 ? -61.561 -27.008 117.441 1.00 32.25 308 VAL A O 1
ATOM 2536 N N . GLY A 1 309 ? -63.520 -27.414 116.396 1.00 29.81 309 GLY A N 1
ATOM 2537 C CA . GLY A 1 309 ? -64.172 -26.136 116.684 1.00 29.81 309 GLY A CA 1
ATOM 2538 C C . GLY A 1 309 ? -65.289 -25.791 115.698 1.00 29.81 309 GLY A C 1
ATOM 2539 O O . GLY A 1 309 ? -65.022 -25.162 114.684 1.00 29.81 309 GLY A O 1
ATOM 2540 N N . ASP A 1 310 ? -66.510 -26.228 115.999 1.00 31.88 310 ASP A N 1
ATOM 2541 C CA . ASP A 1 310 ? -67.700 -26.230 115.143 1.00 31.88 310 ASP A CA 1
ATOM 2542 C C . ASP A 1 310 ? -68.395 -24.872 114.917 1.00 31.88 310 ASP A C 1
ATOM 2544 O O . ASP A 1 310 ? -68.310 -23.945 115.717 1.00 31.88 310 ASP A O 1
ATOM 2548 N N . GLN A 1 311 ? -69.128 -24.854 113.796 1.00 36.03 311 GLN A N 1
ATOM 2549 C CA . GLN A 1 311 ? -70.439 -24.259 113.497 1.00 36.03 311 GLN A CA 1
ATOM 2550 C C . GLN A 1 311 ? -70.965 -23.097 114.359 1.00 36.03 311 GLN A C 1
ATOM 2552 O O . GLN A 1 311 ? -71.164 -23.212 115.563 1.00 36.03 311 GLN A O 1
ATOM 2557 N N . THR A 1 312 ? -71.366 -22.019 113.677 1.00 40.66 312 THR A N 1
ATOM 2558 C CA . THR A 1 312 ? -72.751 -21.487 113.608 1.00 40.66 312 THR A CA 1
ATOM 2559 C C . THR A 1 312 ? -72.677 -20.041 113.120 1.00 40.66 312 THR A C 1
ATOM 2561 O O . THR A 1 312 ? -72.135 -19.215 113.829 1.00 40.66 312 THR A O 1
ATOM 2564 N N . PHE A 1 313 ? -73.179 -19.712 111.922 1.00 39.56 313 PHE A N 1
ATOM 2565 C CA . PHE A 1 313 ? -73.616 -18.348 111.532 1.00 39.56 313 PHE A CA 1
ATOM 2566 C C . PHE A 1 313 ? -74.240 -18.369 110.116 1.00 39.56 313 PHE A C 1
ATOM 2568 O O . PHE A 1 313 ? -73.940 -17.533 109.265 1.00 39.56 313 PHE A O 1
ATOM 2575 N N . GLU A 1 314 ? -75.104 -19.345 109.816 1.00 46.28 314 GLU A N 1
ATOM 2576 C CA . GLU A 1 314 ? -75.686 -19.483 108.467 1.00 46.28 314 GLU A CA 1
ATOM 2577 C C . GLU A 1 314 ? -76.881 -18.553 108.186 1.00 46.28 314 GLU A C 1
ATOM 2579 O O . GLU A 1 314 ? -77.160 -18.271 107.025 1.00 46.28 314 GLU A O 1
ATOM 2584 N N . GLU A 1 315 ? -77.513 -17.935 109.187 1.00 44.03 315 GLU A N 1
ATOM 2585 C CA . GLU A 1 315 ? -78.686 -17.071 108.939 1.00 44.03 315 GLU A CA 1
ATOM 2586 C C . GLU A 1 315 ? -78.381 -15.576 108.743 1.00 44.03 315 GLU A C 1
ATOM 2588 O O . GLU A 1 315 ? -79.242 -14.830 108.289 1.00 44.03 315 GLU A O 1
ATOM 2593 N N . LYS A 1 316 ? -77.142 -15.116 108.975 1.00 44.44 316 LYS A N 1
ATOM 2594 C CA . LYS A 1 316 ? -76.710 -13.745 108.603 1.00 44.44 316 LYS A CA 1
ATOM 2595 C C . LYS A 1 316 ? -75.923 -13.685 107.288 1.00 44.44 316 LYS A C 1
ATOM 2597 O O . LYS A 1 316 ? -75.658 -12.599 106.773 1.00 44.44 316 LYS A O 1
ATOM 2602 N N . ALA A 1 317 ? -75.565 -14.840 106.721 1.00 49.19 317 ALA A N 1
ATOM 2603 C CA . ALA A 1 317 ? -74.799 -14.937 105.481 1.00 49.19 317 ALA A CA 1
ATOM 2604 C C . ALA A 1 317 ? -75.678 -14.868 104.219 1.00 49.19 317 ALA A C 1
ATOM 2606 O O . ALA A 1 317 ? -75.213 -14.379 103.191 1.00 49.19 317 ALA A O 1
ATOM 2607 N N . ALA A 1 318 ? -76.944 -15.294 104.287 1.00 49.41 318 ALA A N 1
ATOM 2608 C CA . ALA A 1 318 ? -77.838 -15.340 103.127 1.00 49.41 318 ALA A CA 1
ATOM 2609 C C . ALA A 1 318 ? -78.258 -13.940 102.630 1.00 49.41 318 ALA A C 1
ATOM 2611 O O . ALA A 1 318 ? -78.200 -13.675 101.430 1.00 49.41 318 ALA A O 1
ATOM 2612 N N . GLU A 1 319 ? -78.561 -13.002 103.533 1.00 47.19 319 GLU A N 1
ATOM 2613 C CA . GLU A 1 319 ? -78.992 -11.640 103.169 1.00 47.19 319 GLU A CA 1
ATOM 2614 C C . GLU A 1 319 ? -77.813 -10.748 102.706 1.00 47.19 319 GLU A C 1
ATOM 2616 O O . GLU A 1 319 ? -77.938 -9.926 101.794 1.00 47.19 319 GLU A O 1
ATOM 2621 N N . ALA A 1 320 ? -76.610 -10.973 103.256 1.00 50.72 320 ALA A N 1
ATOM 2622 C CA . ALA A 1 320 ? -75.373 -10.333 102.797 1.00 50.72 320 ALA A CA 1
ATOM 2623 C C . ALA A 1 320 ? -74.837 -10.940 101.483 1.00 50.72 320 ALA A C 1
ATOM 2625 O O . ALA A 1 320 ? -74.225 -10.232 100.678 1.00 50.72 320 ALA A O 1
ATOM 2626 N N . ALA A 1 321 ? -75.079 -12.232 101.232 1.00 53.03 321 ALA A N 1
ATOM 2627 C CA . ALA A 1 321 ? -74.734 -12.892 99.976 1.00 53.03 321 ALA A CA 1
ATOM 2628 C C . ALA A 1 321 ? -75.648 -12.461 98.823 1.00 53.03 321 ALA A C 1
ATOM 2630 O O . ALA A 1 321 ? -75.166 -12.372 97.699 1.00 53.03 321 ALA A O 1
ATOM 2631 N N . GLU A 1 322 ? -76.920 -12.132 99.066 1.00 54.66 322 GLU A N 1
ATOM 2632 C CA . GLU A 1 322 ? -77.818 -11.634 98.015 1.00 54.66 322 GLU A CA 1
ATOM 2633 C C . GLU A 1 322 ? -77.471 -10.203 97.570 1.00 54.66 322 GLU A C 1
ATOM 2635 O O . GLU A 1 322 ? -77.366 -9.940 96.369 1.00 54.66 322 GLU A O 1
ATOM 2640 N N . ARG A 1 323 ? -77.152 -9.300 98.514 1.00 56.88 323 ARG A N 1
ATOM 2641 C CA . ARG A 1 323 ? -76.633 -7.957 98.183 1.00 56.88 323 ARG A CA 1
ATOM 2642 C C . ARG A 1 323 ? -75.279 -8.022 97.468 1.00 56.88 323 ARG A C 1
ATOM 2644 O O . ARG A 1 323 ? -75.092 -7.329 96.472 1.00 56.88 323 ARG A O 1
ATOM 2651 N N . ARG A 1 324 ? -74.377 -8.923 97.881 1.00 60.66 324 ARG A N 1
ATOM 2652 C CA . ARG A 1 324 ? -73.102 -9.170 97.178 1.00 60.66 324 ARG A CA 1
ATOM 2653 C C . ARG A 1 324 ? -73.288 -9.832 95.812 1.00 60.66 324 ARG A C 1
ATOM 2655 O O . ARG A 1 324 ? -72.538 -9.516 94.900 1.00 60.66 324 ARG A O 1
ATOM 2662 N N . ARG A 1 325 ? -74.281 -10.706 95.616 1.00 60.56 325 ARG A N 1
ATOM 2663 C CA . ARG A 1 325 ? -74.598 -11.301 94.300 1.00 60.56 325 ARG A CA 1
ATOM 2664 C C . ARG A 1 325 ? -75.154 -10.257 93.331 1.00 60.56 325 ARG A C 1
ATOM 2666 O O . ARG A 1 325 ? -74.740 -10.246 92.176 1.00 60.56 325 ARG A O 1
ATOM 2673 N N . ALA A 1 326 ? -76.007 -9.343 93.794 1.00 61.97 326 ALA A N 1
ATOM 2674 C CA . ALA A 1 326 ? -76.507 -8.232 92.979 1.00 61.97 326 ALA A CA 1
ATOM 2675 C C . ALA A 1 326 ? -75.402 -7.214 92.624 1.00 61.97 326 ALA A C 1
ATOM 2677 O O . ALA A 1 326 ? -75.345 -6.714 91.499 1.00 61.97 326 ALA A O 1
ATOM 2678 N N . GLU A 1 327 ? -74.485 -6.941 93.553 1.00 65.06 327 GLU A N 1
ATOM 2679 C CA . GLU A 1 327 ? -73.343 -6.044 93.345 1.00 65.06 327 GLU A CA 1
ATOM 2680 C C . GLU A 1 327 ? -72.261 -6.675 92.448 1.00 65.06 327 GLU A C 1
ATOM 2682 O O . GLU A 1 327 ? -71.740 -6.024 91.544 1.00 65.06 327 GLU A O 1
ATOM 2687 N N . VAL A 1 328 ? -71.999 -7.980 92.592 1.00 71.06 328 VAL A N 1
ATOM 2688 C CA . VAL A 1 328 ? -71.142 -8.753 91.678 1.00 71.06 328 VAL A CA 1
ATOM 2689 C C . VAL A 1 328 ? -71.765 -8.851 90.287 1.00 71.06 328 VAL A C 1
ATOM 2691 O O . VAL A 1 328 ? -71.035 -8.723 89.311 1.00 71.06 328 VAL A O 1
ATOM 2694 N N . ALA A 1 329 ? -73.086 -9.003 90.161 1.00 70.38 329 ALA A N 1
ATOM 2695 C CA . ALA A 1 329 ? -73.764 -9.008 88.865 1.00 70.38 329 ALA A CA 1
ATOM 2696 C C . ALA A 1 329 ? -73.685 -7.641 88.161 1.00 70.38 329 ALA A C 1
ATOM 2698 O O . ALA A 1 329 ? -73.417 -7.590 86.960 1.00 70.38 329 ALA A O 1
ATOM 2699 N N . LYS A 1 330 ? -73.829 -6.524 88.894 1.00 73.31 330 LYS A N 1
ATOM 2700 C CA . LYS A 1 330 ? -73.586 -5.174 88.349 1.00 73.31 330 LYS A CA 1
ATOM 2701 C C . LYS A 1 330 ? -72.126 -4.977 87.941 1.00 73.31 330 LYS A C 1
ATOM 2703 O O . LYS A 1 330 ? -71.877 -4.556 86.816 1.00 73.31 330 LYS A O 1
ATOM 2708 N N . ASN A 1 331 ? -71.174 -5.373 88.786 1.00 76.00 331 ASN A N 1
ATOM 2709 C CA . ASN A 1 331 ? -69.745 -5.284 88.477 1.00 76.00 331 ASN A CA 1
ATOM 2710 C C . ASN A 1 331 ? -69.330 -6.206 87.318 1.00 76.00 331 ASN A C 1
ATOM 2712 O O . ASN A 1 331 ? -68.441 -5.858 86.544 1.00 76.00 331 ASN A O 1
ATOM 2716 N N . GLN A 1 332 ? -69.971 -7.366 87.152 1.00 75.31 332 GLN A N 1
ATOM 2717 C CA . GLN A 1 332 ? -69.767 -8.255 86.006 1.00 75.31 332 GLN A CA 1
ATOM 2718 C C . GLN A 1 332 ? -70.373 -7.675 84.726 1.00 75.31 332 GLN A C 1
ATOM 2720 O O . GLN A 1 332 ? -69.714 -7.717 83.689 1.00 75.31 332 GLN A O 1
ATOM 2725 N N . ALA A 1 333 ? -71.568 -7.081 84.785 1.00 73.06 333 ALA A N 1
ATOM 2726 C CA . ALA A 1 333 ? -72.176 -6.398 83.645 1.00 73.06 333 ALA A CA 1
ATOM 2727 C C . ALA A 1 333 ? -71.364 -5.162 83.217 1.00 73.06 333 ALA A C 1
ATOM 2729 O O . ALA A 1 333 ? -71.193 -4.911 82.024 1.00 73.06 333 ALA A O 1
ATOM 2730 N N . GLU A 1 334 ? -70.809 -4.417 84.173 1.00 77.56 334 GLU A N 1
ATOM 2731 C CA . GLU A 1 334 ? -69.934 -3.275 83.909 1.00 77.56 334 GLU A CA 1
ATOM 2732 C C . GLU A 1 334 ? -68.572 -3.722 83.356 1.00 77.56 334 GLU A C 1
ATOM 2734 O O . GLU A 1 334 ? -68.129 -3.186 82.342 1.00 77.56 334 GLU A O 1
ATOM 2739 N N . ARG A 1 335 ? -67.966 -4.795 83.891 1.00 78.44 335 ARG A N 1
ATOM 2740 C CA . ARG A 1 335 ? -66.774 -5.428 83.290 1.00 78.44 335 ARG A CA 1
ATOM 2741 C C . ARG A 1 335 ? -67.022 -5.934 81.874 1.00 78.44 335 ARG A C 1
ATOM 2743 O O . ARG A 1 335 ? -66.156 -5.765 81.023 1.00 78.44 335 ARG A O 1
ATOM 2750 N N . GLN A 1 336 ? -68.174 -6.547 81.603 1.00 77.88 336 GLN A N 1
ATOM 2751 C CA . GLN A 1 336 ? -68.519 -7.022 80.261 1.00 77.88 336 GLN A CA 1
ATOM 2752 C C . GLN A 1 336 ? -68.730 -5.861 79.285 1.00 77.88 336 GLN A C 1
ATOM 2754 O O . GLN A 1 336 ? -68.265 -5.932 78.148 1.00 77.88 336 GLN A O 1
ATOM 2759 N N . ARG A 1 337 ? -69.354 -4.759 79.724 1.00 79.56 337 ARG A N 1
ATOM 2760 C CA . ARG A 1 337 ? -69.446 -3.528 78.923 1.00 79.56 337 ARG A CA 1
ATOM 2761 C C . ARG A 1 337 ? -68.069 -2.925 78.655 1.00 79.56 337 ARG A C 1
ATOM 2763 O O . ARG A 1 337 ? -67.800 -2.540 77.520 1.00 79.56 337 ARG A O 1
ATOM 2770 N N . GLN A 1 338 ? -67.187 -2.905 79.652 1.00 76.19 338 GLN A N 1
ATOM 2771 C CA . GLN A 1 338 ? -65.826 -2.396 79.496 1.00 76.19 338 GLN A CA 1
ATOM 2772 C C . GLN A 1 338 ? -65.004 -3.258 78.526 1.00 76.19 338 GLN A C 1
ATOM 2774 O O . GLN A 1 338 ? -64.375 -2.723 77.618 1.00 76.19 338 GLN A O 1
ATOM 2779 N N . LEU A 1 339 ? -65.094 -4.588 78.635 1.00 80.19 339 LEU A N 1
ATOM 2780 C CA . LEU A 1 339 ? -64.462 -5.530 77.705 1.00 80.19 339 LEU A CA 1
ATOM 2781 C C . LEU A 1 339 ? -64.988 -5.371 76.273 1.00 80.19 339 LEU A C 1
ATOM 2783 O O . LEU A 1 339 ? -64.197 -5.403 75.336 1.00 80.19 339 LEU A O 1
ATOM 2787 N N . ALA A 1 340 ? -66.291 -5.144 76.085 1.00 80.25 340 ALA A N 1
ATOM 2788 C CA . ALA A 1 340 ? -66.865 -4.891 74.762 1.00 80.25 340 ALA A CA 1
ATOM 2789 C C . ALA A 1 340 ? -66.387 -3.554 74.160 1.00 80.25 340 ALA A C 1
ATOM 2791 O O . ALA A 1 340 ? -66.148 -3.461 72.954 1.00 80.25 340 ALA A O 1
ATOM 2792 N N . ILE A 1 341 ? -66.212 -2.518 74.989 1.00 82.81 341 ILE A N 1
ATOM 2793 C CA . ILE A 1 341 ? -65.638 -1.230 74.569 1.00 82.81 341 ILE A CA 1
ATOM 2794 C C . ILE A 1 341 ? -64.165 -1.398 74.183 1.00 82.81 341 ILE A C 1
ATOM 2796 O O . ILE A 1 341 ? -63.747 -0.882 73.145 1.00 82.81 341 ILE A O 1
ATOM 2800 N N . ASP A 1 342 ? -63.385 -2.133 74.971 1.00 79.69 342 ASP A N 1
ATOM 2801 C CA . ASP A 1 342 ? -61.967 -2.362 74.698 1.00 79.69 342 ASP A CA 1
ATOM 2802 C C . ASP A 1 342 ? -61.754 -3.265 73.475 1.00 79.69 342 ASP A C 1
ATOM 2804 O O . ASP A 1 342 ? -60.884 -2.971 72.657 1.00 79.69 342 ASP A O 1
ATOM 2808 N N . GLN A 1 343 ? -62.609 -4.270 73.257 1.00 81.19 343 GLN A N 1
ATOM 2809 C CA . GLN A 1 343 ? -62.630 -5.060 72.019 1.00 81.19 343 GLN A CA 1
ATOM 2810 C C . GLN A 1 343 ? -62.948 -4.194 70.794 1.00 81.19 343 GLN A C 1
ATOM 2812 O O . GLN A 1 343 ? -62.244 -4.281 69.789 1.00 81.19 343 GLN A O 1
ATOM 2817 N N . LYS A 1 344 ? -63.937 -3.290 70.875 1.00 81.19 344 LYS A N 1
ATOM 2818 C CA . LYS A 1 344 ? -64.215 -2.331 69.789 1.00 81.19 344 LYS A CA 1
ATOM 2819 C C . LYS A 1 344 ? -63.049 -1.377 69.537 1.00 81.19 344 LYS A C 1
ATOM 2821 O O . LYS A 1 344 ? -62.746 -1.072 68.387 1.00 81.19 344 LYS A O 1
ATOM 2826 N N . LYS A 1 345 ? -62.373 -0.899 70.586 1.00 82.56 345 LYS A N 1
ATOM 2827 C CA . LYS A 1 345 ? -61.176 -0.053 70.443 1.00 82.56 345 LYS A CA 1
ATOM 2828 C C . LYS A 1 345 ? -60.014 -0.813 69.805 1.00 82.56 345 LYS A C 1
ATOM 2830 O O . LYS A 1 345 ? -59.309 -0.234 68.984 1.00 82.56 345 LYS A O 1
ATOM 2835 N N . GLN A 1 346 ? -59.824 -2.084 70.154 1.00 78.62 346 GLN A N 1
ATOM 2836 C CA . GLN A 1 346 ? -58.808 -2.942 69.545 1.00 78.62 346 GLN A CA 1
ATOM 2837 C C . GLN A 1 346 ? -59.107 -3.211 68.068 1.00 78.62 346 GLN A C 1
ATOM 2839 O O . GLN A 1 346 ? -58.213 -3.018 67.251 1.00 78.62 346 GLN A O 1
ATOM 2844 N N . GLN A 1 347 ? -60.358 -3.521 67.711 1.00 79.06 347 GLN A N 1
ATOM 2845 C CA . GLN A 1 347 ? -60.783 -3.685 66.314 1.00 79.06 347 GLN A CA 1
ATOM 2846 C C . GLN A 1 347 ? -60.549 -2.411 65.492 1.00 79.06 347 GLN A C 1
ATOM 2848 O O . GLN A 1 347 ? -59.921 -2.463 64.441 1.00 79.06 347 GLN A O 1
ATOM 2853 N N . LEU A 1 348 ? -60.942 -1.240 66.006 1.00 80.19 348 LEU A N 1
ATOM 2854 C CA . LEU A 1 348 ? -60.686 0.039 65.330 1.00 80.19 348 LEU A CA 1
ATOM 2855 C C . LEU A 1 348 ? -59.184 0.361 65.215 1.00 80.19 348 LEU A C 1
ATOM 2857 O O . LEU A 1 348 ? -58.753 1.007 64.258 1.00 80.19 348 LEU A O 1
ATOM 2861 N N . ALA A 1 349 ? -58.368 -0.060 66.185 1.00 79.00 349 ALA A N 1
ATOM 2862 C CA . ALA A 1 349 ? -56.916 0.099 66.127 1.00 79.00 349 ALA A CA 1
ATOM 2863 C C . ALA A 1 349 ? -56.262 -0.872 65.127 1.00 79.00 349 ALA A C 1
ATOM 2865 O O . ALA A 1 349 ? -55.278 -0.501 64.482 1.00 79.00 349 ALA A O 1
ATOM 2866 N N . GLU A 1 350 ? -56.796 -2.084 64.977 1.00 80.00 350 GLU A N 1
ATOM 2867 C CA . GLU A 1 350 ? -56.380 -3.043 63.951 1.00 80.00 350 GLU A CA 1
ATOM 2868 C C . GLU A 1 350 ? -56.783 -2.584 62.552 1.00 80.00 350 GLU A C 1
ATOM 2870 O O . GLU A 1 350 ? -55.915 -2.532 61.686 1.00 80.00 350 GLU A O 1
ATOM 2875 N N . GLU A 1 351 ? -58.019 -2.122 62.344 1.00 78.50 351 GLU A N 1
ATOM 2876 C CA . GLU A 1 351 ? -58.478 -1.574 61.060 1.00 78.50 351 GLU A CA 1
ATOM 2877 C C . GLU A 1 351 ? -57.616 -0.390 60.604 1.00 78.50 351 GLU A C 1
ATOM 2879 O O . GLU A 1 351 ? -57.215 -0.314 59.444 1.00 78.50 351 GLU A O 1
ATOM 2884 N N . ARG A 1 352 ? -57.237 0.512 61.521 1.00 81.19 352 ARG A N 1
ATOM 2885 C CA . ARG A 1 352 ? -56.314 1.617 61.204 1.00 81.19 352 ARG A CA 1
ATOM 2886 C C . ARG A 1 352 ? -54.930 1.120 60.787 1.00 81.19 352 ARG A C 1
ATOM 2888 O O . ARG A 1 352 ? -54.366 1.634 59.823 1.00 81.19 352 ARG A O 1
ATOM 2895 N N . LYS A 1 353 ? -54.388 0.112 61.478 1.00 81.94 353 LYS A N 1
ATOM 2896 C CA . LYS A 1 353 ? -53.101 -0.507 61.115 1.00 81.94 353 LYS A CA 1
ATOM 2897 C C . LYS A 1 353 ? -53.190 -1.263 59.789 1.00 81.94 353 LYS A C 1
ATOM 2899 O O . LYS A 1 353 ? -52.212 -1.299 59.048 1.00 81.94 353 LYS A O 1
ATOM 2904 N N . GLU A 1 354 ? -54.331 -1.866 59.482 1.00 79.88 354 GLU A N 1
ATOM 2905 C CA . GLU A 1 354 ? -54.578 -2.590 58.237 1.00 79.88 354 GLU A CA 1
ATOM 2906 C C . GLU A 1 354 ? -54.684 -1.635 57.043 1.00 79.88 354 GLU A C 1
ATOM 2908 O O . GLU A 1 354 ? -53.999 -1.837 56.038 1.00 79.88 354 GLU A O 1
ATOM 2913 N N . VAL A 1 355 ? -55.422 -0.529 57.182 1.00 82.44 355 VAL A N 1
ATOM 2914 C CA . VAL A 1 355 ? -55.471 0.545 56.175 1.00 82.44 355 VAL A CA 1
ATOM 2915 C C . VAL A 1 355 ? -54.074 1.115 55.921 1.00 82.44 355 VAL A C 1
ATOM 2917 O O . VAL A 1 355 ? -53.659 1.221 54.766 1.00 82.44 355 VAL A O 1
ATOM 2920 N N . GLU A 1 356 ? -53.296 1.382 56.974 1.00 81.06 356 GLU A N 1
ATOM 2921 C CA . GLU A 1 356 ? -51.924 1.883 56.838 1.00 81.06 356 GLU A CA 1
ATOM 2922 C C . GLU A 1 356 ? -50.997 0.874 56.124 1.00 81.06 356 GLU A C 1
ATOM 2924 O O . GLU A 1 356 ? -50.172 1.254 55.288 1.00 81.06 356 GLU A O 1
ATOM 2929 N N . ARG A 1 357 ? -51.142 -0.434 56.387 1.00 83.56 357 ARG A N 1
ATOM 2930 C CA . ARG A 1 357 ? -50.401 -1.486 55.662 1.00 83.56 357 ARG A CA 1
ATOM 2931 C C . ARG A 1 357 ? -50.788 -1.539 54.187 1.00 83.56 357 ARG A C 1
ATOM 2933 O O . ARG A 1 357 ? -49.902 -1.675 53.342 1.00 83.56 357 ARG A O 1
ATOM 2940 N N . ILE A 1 358 ? -52.076 -1.414 53.870 1.00 82.88 358 ILE A N 1
ATOM 2941 C CA . ILE A 1 358 ? -52.582 -1.421 52.492 1.00 82.88 358 ILE A CA 1
ATOM 2942 C C . ILE A 1 358 ? -52.092 -0.184 51.729 1.00 82.88 358 ILE A C 1
ATOM 2944 O O . ILE A 1 358 ? -51.677 -0.302 50.575 1.00 82.88 358 ILE A O 1
ATOM 2948 N N . GLU A 1 359 ? -52.081 0.994 52.353 1.00 82.00 359 GLU A N 1
ATOM 2949 C CA . GLU A 1 359 ? -51.547 2.213 51.736 1.00 82.00 359 GLU A CA 1
ATOM 2950 C C . GLU A 1 359 ? -50.039 2.118 51.490 1.00 82.00 359 GLU A C 1
ATOM 2952 O O . GLU A 1 359 ? -49.590 2.371 50.368 1.00 82.00 359 GLU A O 1
ATOM 2957 N N . ARG A 1 360 ? -49.259 1.639 52.470 1.00 84.00 360 ARG A N 1
ATOM 2958 C CA . ARG A 1 360 ? -47.819 1.382 52.287 1.00 84.00 360 ARG A CA 1
ATOM 2959 C C . ARG A 1 360 ? -47.553 0.336 51.200 1.00 84.00 360 ARG A C 1
ATOM 2961 O O . ARG A 1 360 ? -46.604 0.480 50.429 1.00 84.00 360 ARG A O 1
ATOM 2968 N N . ALA A 1 361 ? -48.385 -0.702 51.095 1.00 84.00 361 ALA A N 1
ATOM 2969 C CA . ALA A 1 361 ? -48.282 -1.703 50.034 1.00 84.00 361 ALA A CA 1
ATOM 2970 C C . ALA A 1 361 ? -48.555 -1.092 48.647 1.00 84.00 361 ALA A C 1
ATOM 2972 O O . ALA A 1 361 ? -47.764 -1.300 47.725 1.00 84.00 361 ALA A O 1
ATOM 2973 N N . LYS A 1 362 ? -49.604 -0.268 48.510 1.00 90.00 362 LYS A N 1
ATOM 2974 C CA . LYS A 1 362 ? -49.922 0.458 47.266 1.00 90.00 362 LYS A CA 1
ATOM 2975 C C . LYS A 1 362 ? -48.820 1.445 46.873 1.00 90.00 362 LYS A C 1
ATOM 2977 O O . LYS A 1 362 ? -48.494 1.560 45.689 1.00 90.00 362 LYS A O 1
ATOM 2982 N N . GLU A 1 363 ? -48.220 2.141 47.836 1.00 85.38 363 GLU A N 1
ATOM 2983 C CA . GLU A 1 363 ? -47.107 3.064 47.588 1.00 85.38 363 GLU A CA 1
ATOM 2984 C C . GLU A 1 363 ? -45.840 2.319 47.131 1.00 85.38 363 GLU A C 1
ATOM 2986 O O . GLU A 1 363 ? -45.205 2.706 46.145 1.00 85.38 363 GLU A O 1
ATOM 2991 N N . ASN A 1 364 ? -45.505 1.204 47.785 1.00 86.12 364 ASN A N 1
ATOM 2992 C CA . ASN A 1 364 ? -44.387 0.349 47.385 1.00 86.12 364 ASN A CA 1
ATOM 2993 C C . ASN A 1 364 ? -44.592 -0.252 45.989 1.00 86.12 364 ASN A C 1
ATOM 2995 O O . ASN A 1 364 ? -43.645 -0.322 45.201 1.00 86.12 364 ASN A O 1
ATOM 2999 N N . GLU A 1 365 ? -45.822 -0.634 45.642 1.00 84.62 365 GLU A N 1
ATOM 3000 C CA . GLU A 1 365 ? -46.144 -1.138 44.310 1.00 84.62 365 GLU A CA 1
ATOM 3001 C C . GLU A 1 365 ? -46.029 -0.043 43.236 1.00 84.62 365 GLU A C 1
ATOM 3003 O O . GLU A 1 365 ? -45.469 -0.293 42.165 1.00 84.62 365 GLU A O 1
ATOM 3008 N N . ARG A 1 366 ? -46.457 1.197 43.524 1.00 88.81 366 ARG A N 1
ATOM 3009 C CA . ARG A 1 366 ? -46.230 2.349 42.630 1.00 88.81 366 ARG A CA 1
ATOM 3010 C C . ARG A 1 366 ? -44.739 2.602 42.398 1.00 88.81 366 ARG A C 1
ATOM 3012 O O . ARG A 1 366 ? -44.314 2.650 41.243 1.00 88.81 366 ARG A O 1
ATOM 3019 N N . LYS A 1 367 ? -43.935 2.656 43.467 1.00 87.12 367 LYS A N 1
ATOM 3020 C CA . LYS A 1 367 ? -42.471 2.829 43.376 1.00 87.12 367 LYS A CA 1
ATOM 3021 C C . LYS A 1 367 ? -41.808 1.694 42.590 1.00 87.12 367 LYS A C 1
ATOM 3023 O O . LYS A 1 367 ? -40.885 1.936 41.813 1.00 87.12 367 LYS A O 1
ATOM 3028 N N . ARG A 1 368 ? -42.281 0.452 42.740 1.00 86.56 368 ARG A N 1
ATOM 3029 C CA . ARG A 1 368 ? -41.790 -0.694 41.960 1.00 86.56 368 ARG A CA 1
ATOM 3030 C C . ARG A 1 368 ? -42.127 -0.558 40.471 1.00 86.56 368 ARG A C 1
ATOM 3032 O O . ARG A 1 368 ? -41.242 -0.752 39.642 1.00 86.56 368 ARG A O 1
ATOM 3039 N N . ARG A 1 369 ? -43.359 -0.168 40.126 1.00 87.25 369 ARG A N 1
ATOM 3040 C CA . ARG A 1 369 ? -43.782 0.051 38.728 1.00 87.25 369 ARG A CA 1
ATOM 3041 C C . ARG A 1 369 ? -43.004 1.186 38.057 1.00 87.25 369 ARG A C 1
ATOM 3043 O O . ARG A 1 369 ? -42.664 1.069 36.882 1.00 87.25 369 ARG A O 1
ATOM 3050 N N . GLU A 1 370 ? -42.696 2.263 38.775 1.00 88.88 370 GLU A N 1
ATOM 3051 C CA . GLU A 1 370 ? -41.850 3.349 38.258 1.00 88.88 370 GLU A CA 1
ATOM 3052 C C . GLU A 1 370 ? -40.418 2.881 37.988 1.00 88.88 370 GLU A C 1
ATOM 3054 O O . GLU A 1 370 ? -39.909 3.093 36.888 1.00 88.88 370 GLU A O 1
ATOM 3059 N N . ARG A 1 371 ? -39.807 2.147 38.928 1.00 87.56 371 ARG A N 1
ATOM 3060 C CA . ARG A 1 371 ? -38.474 1.550 38.736 1.00 87.56 371 ARG A CA 1
ATOM 3061 C C . ARG A 1 371 ? -38.443 0.565 37.567 1.00 87.56 371 ARG A C 1
ATOM 3063 O O . ARG A 1 371 ? -37.483 0.558 36.803 1.00 87.56 371 ARG A O 1
ATOM 3070 N N . GLU A 1 372 ? -39.489 -0.241 37.382 1.00 87.81 372 GLU A N 1
ATOM 3071 C CA . GLU A 1 372 ? -39.600 -1.155 36.237 1.00 87.81 372 GLU A CA 1
ATOM 3072 C C . GLU A 1 372 ? -39.749 -0.402 34.906 1.00 87.81 372 GLU A C 1
ATOM 3074 O O . GLU A 1 372 ? -39.104 -0.772 33.922 1.00 87.81 372 GLU A O 1
ATOM 3079 N N . LYS A 1 373 ? -40.539 0.680 34.857 1.00 91.69 373 LYS A N 1
ATOM 3080 C CA . LYS A 1 373 ? -40.634 1.551 33.671 1.00 91.69 373 LYS A CA 1
ATOM 3081 C C . LYS A 1 373 ? -39.291 2.200 33.346 1.00 91.69 373 LYS A C 1
ATOM 3083 O O . LYS A 1 373 ? -38.883 2.208 32.184 1.00 91.69 373 LYS A O 1
ATOM 3088 N N . GLU A 1 374 ? -38.587 2.699 34.356 1.00 88.69 374 GLU A N 1
ATOM 3089 C CA . GLU A 1 374 ? -37.269 3.306 34.187 1.00 88.69 374 GLU A CA 1
ATOM 3090 C C . GLU A 1 374 ? -36.231 2.276 33.722 1.00 88.69 374 GLU A C 1
ATOM 3092 O O . GLU A 1 374 ? -35.463 2.539 32.796 1.00 88.69 374 GLU A O 1
ATOM 3097 N N . HIS A 1 375 ? -36.256 1.063 34.279 1.00 88.38 375 HIS A N 1
ATOM 3098 C CA . HIS A 1 375 ? -35.385 -0.026 33.847 1.00 88.38 375 HIS A CA 1
ATOM 3099 C C . HIS A 1 375 ? -35.650 -0.436 32.391 1.00 88.38 375 HIS A C 1
ATOM 3101 O O . HIS A 1 375 ? -34.706 -0.561 31.611 1.00 88.38 375 HIS A O 1
ATOM 3107 N N . ARG A 1 376 ? -36.923 -0.562 31.985 1.00 90.06 376 ARG A N 1
ATOM 3108 C CA . ARG A 1 376 ? -37.300 -0.833 30.585 1.00 90.06 376 ARG A CA 1
ATOM 3109 C C . ARG A 1 376 ? -36.831 0.274 29.643 1.00 90.06 376 ARG A C 1
ATOM 3111 O O . ARG A 1 376 ? -36.318 -0.032 28.569 1.00 90.06 376 ARG A O 1
ATOM 3118 N N . LYS A 1 377 ? -36.947 1.541 30.053 1.00 91.69 377 LYS A N 1
ATOM 3119 C CA . LYS A 1 377 ? -36.450 2.687 29.279 1.00 91.69 377 LYS A CA 1
ATOM 3120 C C . LYS A 1 377 ? -34.930 2.617 29.101 1.00 91.69 377 LYS A C 1
ATOM 3122 O O . LYS A 1 377 ? -34.453 2.675 27.973 1.00 91.69 377 LYS A O 1
ATOM 3127 N N . ARG A 1 378 ? -34.180 2.352 30.178 1.00 90.94 378 ARG A N 1
ATOM 3128 C CA . ARG A 1 378 ? -32.718 2.160 30.121 1.00 90.94 378 ARG A CA 1
ATOM 3129 C C . ARG A 1 378 ? -32.320 1.003 29.198 1.00 90.94 378 ARG A C 1
ATOM 3131 O O . ARG A 1 378 ? -31.383 1.148 28.421 1.00 90.94 378 ARG A O 1
ATOM 3138 N N . ILE A 1 379 ? -33.032 -0.128 29.237 1.00 90.19 379 ILE A N 1
ATOM 3139 C CA . ILE A 1 379 ? -32.779 -1.257 28.322 1.00 90.19 379 ILE A CA 1
ATOM 3140 C C . ILE A 1 379 ? -33.022 -0.846 26.863 1.00 90.19 379 ILE A C 1
ATOM 3142 O O . ILE A 1 379 ? -32.190 -1.142 26.004 1.00 90.19 379 ILE A O 1
ATOM 3146 N N . ALA A 1 380 ? -34.124 -0.149 26.577 1.00 91.81 380 ALA A N 1
ATOM 3147 C CA . ALA A 1 380 ? -34.447 0.314 25.228 1.00 91.81 380 ALA A CA 1
ATOM 3148 C C . ALA A 1 380 ? -33.410 1.317 24.690 1.00 91.81 380 ALA A C 1
ATOM 3150 O O . ALA A 1 380 ? -33.033 1.248 23.519 1.00 91.81 380 ALA A O 1
ATOM 3151 N N . ASP A 1 381 ? -32.902 2.207 25.542 1.00 90.06 381 ASP A N 1
ATOM 3152 C CA . ASP A 1 381 ? -31.880 3.189 25.170 1.00 90.06 381 ASP A CA 1
ATOM 3153 C C . ASP A 1 381 ? -30.515 2.518 24.936 1.00 90.06 381 ASP A C 1
ATOM 3155 O O . ASP A 1 381 ? -29.834 2.820 23.954 1.00 90.06 381 ASP A O 1
ATOM 3159 N N . ILE A 1 382 ? -30.152 1.511 25.744 1.00 87.69 382 ILE A N 1
ATOM 3160 C CA . ILE A 1 382 ? -28.966 0.672 25.496 1.00 87.69 382 ILE A CA 1
ATOM 3161 C C . ILE A 1 382 ? -29.090 -0.065 24.156 1.00 87.69 382 ILE A C 1
ATOM 3163 O O . ILE A 1 382 ? -28.118 -0.142 23.405 1.00 87.69 382 ILE A O 1
ATOM 3167 N N . GLN A 1 383 ? -30.264 -0.617 23.837 1.00 89.38 383 GLN A N 1
ATOM 3168 C CA . GLN A 1 383 ? -30.485 -1.299 22.560 1.00 8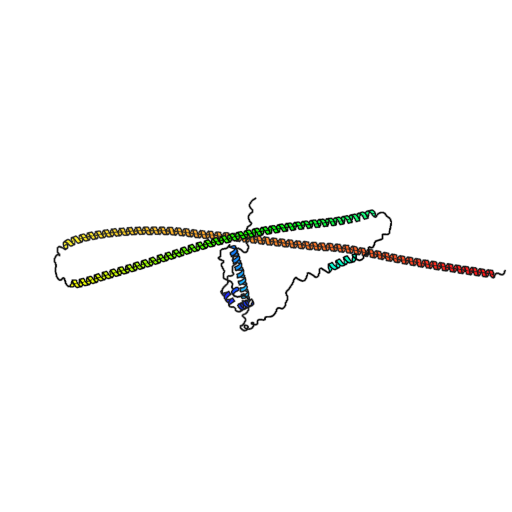9.38 383 GLN A CA 1
ATOM 3169 C C . GLN A 1 383 ? -30.410 -0.337 21.369 1.00 89.38 383 GLN A C 1
ATOM 3171 O O . GLN A 1 383 ? -29.785 -0.686 20.368 1.00 89.38 383 GLN A O 1
ATOM 3176 N N . ARG A 1 384 ? -30.978 0.873 21.478 1.00 90.62 384 ARG A N 1
ATOM 3177 C CA . ARG A 1 384 ? -30.846 1.919 20.450 1.00 90.62 384 ARG A CA 1
ATOM 3178 C C . ARG A 1 384 ? -29.391 2.322 20.237 1.00 90.62 384 ARG A C 1
ATOM 3180 O O . ARG A 1 384 ? -28.907 2.214 19.116 1.00 90.62 384 ARG A O 1
ATOM 3187 N N . SER A 1 385 ? -28.663 2.625 21.311 1.00 91.31 385 SER A N 1
ATOM 3188 C CA . SER A 1 385 ? -27.237 2.965 21.228 1.00 91.31 385 SER A CA 1
ATOM 3189 C C . SER A 1 385 ? -26.400 1.832 20.619 1.00 91.31 385 SER A C 1
ATOM 3191 O O . SER A 1 385 ? -25.494 2.081 19.826 1.00 91.31 385 SER A O 1
ATOM 3193 N N . LYS A 1 386 ? -26.708 0.564 20.933 1.00 90.81 386 LYS A N 1
ATOM 3194 C CA . LYS A 1 386 ? -26.050 -0.588 20.294 1.00 90.81 386 LYS A CA 1
ATOM 3195 C C . LYS A 1 386 ? -26.343 -0.662 18.794 1.00 90.81 386 LYS A C 1
ATOM 3197 O O . LYS A 1 386 ? -25.415 -0.906 18.033 1.00 90.81 386 LYS A O 1
ATOM 3202 N N . ARG A 1 387 ? -27.593 -0.447 18.368 1.00 89.12 387 ARG A N 1
ATOM 3203 C CA . ARG A 1 387 ? -27.973 -0.440 16.943 1.00 89.12 387 ARG A CA 1
ATOM 3204 C C . ARG A 1 387 ? -27.294 0.695 16.182 1.00 89.12 387 ARG A C 1
ATOM 3206 O O . ARG A 1 387 ? -26.756 0.448 15.114 1.00 89.12 387 ARG A O 1
ATOM 3213 N N . GLU A 1 388 ? -27.244 1.894 16.753 1.00 90.69 388 GLU A N 1
ATOM 3214 C CA . GLU A 1 388 ? -26.546 3.042 16.158 1.00 90.69 388 GLU A CA 1
ATOM 3215 C C . GLU A 1 388 ? -25.043 2.784 16.022 1.00 90.69 388 GLU A C 1
ATOM 3217 O O . GLU A 1 388 ? -24.474 3.011 14.960 1.00 90.69 388 GLU A O 1
ATOM 3222 N N . LYS A 1 389 ? -24.401 2.223 17.057 1.00 88.69 389 LYS A N 1
ATOM 3223 C CA . LYS A 1 389 ? -22.981 1.840 16.992 1.00 88.69 389 LYS A CA 1
ATOM 3224 C C . LYS A 1 389 ? -22.707 0.754 15.954 1.00 88.69 389 LYS A C 1
ATOM 3226 O O . LYS A 1 389 ? -21.650 0.781 15.334 1.00 88.69 389 LYS A O 1
ATOM 3231 N N . MET A 1 390 ? -23.616 -0.206 15.780 1.00 85.62 390 MET A N 1
ATOM 3232 C CA . MET A 1 390 ? -23.494 -1.223 14.731 1.00 85.62 390 MET A CA 1
ATOM 3233 C C . MET A 1 390 ? -23.664 -0.610 13.343 1.00 85.62 390 MET A C 1
ATOM 3235 O O . MET A 1 390 ? -22.820 -0.846 12.491 1.00 85.62 390 MET A O 1
ATOM 3239 N N . LYS A 1 391 ? -24.666 0.253 13.151 1.00 92.00 391 LYS A N 1
ATOM 3240 C CA . LYS A 1 391 ? -24.898 0.937 11.876 1.00 92.00 391 LYS A CA 1
ATOM 3241 C C . LYS A 1 391 ? -23.721 1.834 11.478 1.00 92.00 391 LYS A C 1
ATOM 3243 O O . LYS A 1 391 ? -23.255 1.753 10.353 1.00 92.00 391 LYS A O 1
ATOM 3248 N N . ALA A 1 392 ? -23.167 2.605 12.414 1.00 88.25 392 ALA A N 1
ATOM 3249 C CA . ALA A 1 392 ? -21.980 3.425 12.160 1.00 88.25 392 ALA A CA 1
ATOM 3250 C C . ALA A 1 392 ? -20.743 2.578 11.797 1.00 88.25 392 ALA A C 1
ATOM 3252 O O . ALA A 1 392 ? -19.906 2.993 10.999 1.00 88.25 392 ALA A O 1
ATOM 3253 N N . ARG A 1 393 ? -20.619 1.372 12.371 1.00 85.62 393 ARG A N 1
ATOM 3254 C CA . ARG A 1 393 ? -19.569 0.417 11.986 1.00 85.62 393 ARG A CA 1
ATOM 3255 C C . ARG A 1 393 ? -19.807 -0.151 10.591 1.00 85.62 393 ARG A C 1
ATOM 3257 O O . ARG A 1 393 ? -18.853 -0.254 9.836 1.00 85.62 393 ARG A O 1
ATOM 3264 N N . GLU A 1 394 ? -21.044 -0.505 10.255 1.00 87.25 394 GLU A N 1
ATOM 3265 C CA . GLU A 1 394 ? -21.417 -0.979 8.917 1.00 87.25 394 GLU A CA 1
ATOM 3266 C C . GLU A 1 394 ? -21.150 0.094 7.855 1.00 87.25 394 GLU A C 1
ATOM 3268 O O . GLU A 1 394 ? -20.512 -0.204 6.852 1.00 87.25 394 GLU A O 1
ATOM 3273 N N . GLU A 1 395 ? -21.540 1.347 8.106 1.00 88.62 395 GLU A N 1
ATOM 3274 C CA . GLU A 1 395 ? -21.253 2.491 7.228 1.00 88.62 395 GLU A CA 1
ATOM 3275 C C . GLU A 1 395 ? -19.737 2.692 7.047 1.00 88.62 395 GLU A C 1
ATOM 3277 O O . GLU A 1 395 ? -19.262 2.793 5.920 1.00 88.62 395 GLU A O 1
ATOM 3282 N N . SER A 1 396 ? -18.953 2.628 8.130 1.00 91.38 396 SER A N 1
ATOM 3283 C CA . SER A 1 396 ? -17.485 2.723 8.060 1.00 91.38 396 SER A CA 1
ATOM 3284 C C . SER A 1 396 ? -16.843 1.579 7.258 1.00 91.38 396 SER A C 1
ATOM 3286 O O . SER A 1 396 ? -15.936 1.805 6.454 1.00 91.38 396 SER A O 1
ATOM 3288 N N . ILE A 1 397 ? -17.335 0.345 7.424 1.00 86.88 397 ILE A N 1
ATOM 3289 C CA . ILE A 1 397 ? -16.866 -0.815 6.653 1.00 86.88 397 ILE A CA 1
ATOM 3290 C C . ILE A 1 397 ? -17.187 -0.634 5.167 1.00 86.88 397 ILE A C 1
ATOM 3292 O O . ILE A 1 397 ? -16.324 -0.887 4.329 1.00 86.88 397 ILE A O 1
ATOM 3296 N N . MET A 1 398 ? -18.398 -0.185 4.835 1.00 85.69 398 MET A N 1
ATOM 3297 C CA . MET A 1 398 ? -18.809 0.047 3.448 1.00 85.69 398 MET A CA 1
ATOM 3298 C C . MET A 1 398 ? -17.968 1.143 2.785 1.00 85.69 398 MET A C 1
ATOM 3300 O O . MET A 1 398 ? -17.450 0.922 1.691 1.00 85.69 398 MET A O 1
ATOM 3304 N N . ASP A 1 399 ? -17.735 2.263 3.471 1.00 91.56 399 ASP A N 1
ATOM 3305 C CA . ASP A 1 399 ? -16.856 3.337 2.993 1.00 91.56 399 ASP A CA 1
ATOM 3306 C C . ASP A 1 399 ? -15.419 2.845 2.770 1.00 91.56 399 ASP A C 1
ATOM 3308 O O . ASP A 1 399 ? -14.760 3.221 1.795 1.00 91.56 399 ASP A O 1
ATOM 3312 N N . HIS A 1 400 ? -14.906 1.995 3.667 1.00 87.12 400 HIS A N 1
ATOM 3313 C CA . HIS A 1 400 ? -13.586 1.393 3.504 1.00 87.12 400 HIS A CA 1
ATOM 3314 C C . HIS A 1 400 ? -13.543 0.459 2.288 1.00 87.12 400 HIS A C 1
ATOM 3316 O O . HIS A 1 400 ? -12.617 0.560 1.481 1.00 87.12 400 HIS A O 1
ATOM 3322 N N . MET A 1 401 ? -14.546 -0.409 2.112 1.00 84.69 401 MET A N 1
ATOM 3323 C CA . MET A 1 401 ? -14.623 -1.293 0.945 1.00 84.69 401 MET A CA 1
ATOM 3324 C C . MET A 1 401 ? -14.691 -0.500 -0.360 1.00 84.69 401 MET A C 1
ATOM 3326 O O . MET A 1 401 ? -13.942 -0.809 -1.284 1.00 84.69 401 MET A O 1
ATOM 3330 N N . GLN A 1 402 ? -15.490 0.568 -0.414 1.00 90.62 402 GLN A N 1
ATOM 3331 C CA . GLN A 1 402 ? -15.578 1.428 -1.592 1.00 90.62 402 GLN A CA 1
ATOM 3332 C C . GLN A 1 402 ? -14.224 2.079 -1.918 1.00 90.62 402 GLN A C 1
ATOM 3334 O O . GLN A 1 402 ? -13.784 2.068 -3.067 1.00 90.62 402 GLN A O 1
ATOM 3339 N N . LYS A 1 403 ? -13.493 2.574 -0.911 1.00 91.38 403 LYS A N 1
ATOM 3340 C CA . LYS A 1 403 ? -12.137 3.120 -1.110 1.00 91.38 403 LYS A CA 1
ATOM 3341 C C . LYS A 1 403 ? -11.143 2.064 -1.598 1.00 91.38 403 LYS A C 1
ATOM 3343 O O . LYS A 1 403 ? -10.274 2.375 -2.417 1.00 91.38 403 LYS A O 1
ATOM 3348 N N . VAL A 1 404 ? -11.243 0.829 -1.105 1.00 88.88 404 VAL A N 1
ATOM 3349 C CA . VAL A 1 404 ? -10.411 -0.292 -1.566 1.00 88.88 404 VAL A CA 1
ATOM 3350 C C . VAL A 1 404 ? -10.732 -0.639 -3.019 1.00 88.88 404 VAL A C 1
ATOM 3352 O O . VAL A 1 404 ? -9.806 -0.810 -3.811 1.00 88.88 404 VAL A O 1
ATOM 3355 N N . GLU A 1 405 ? -12.008 -0.683 -3.397 1.00 88.19 405 GLU A N 1
ATOM 3356 C CA . GLU A 1 405 ? -12.439 -0.907 -4.780 1.00 88.19 405 GLU A CA 1
ATOM 3357 C C . GLU A 1 405 ? -11.941 0.198 -5.714 1.00 88.19 405 GLU A C 1
ATOM 3359 O O . GLU A 1 405 ? -11.322 -0.103 -6.734 1.00 88.19 405 GLU A O 1
ATOM 3364 N N . GLU A 1 406 ? -12.091 1.470 -5.337 1.00 91.56 406 GLU A N 1
ATOM 3365 C CA . GLU A 1 406 ? -11.549 2.601 -6.096 1.00 91.56 406 GLU A CA 1
ATOM 3366 C C . GLU A 1 406 ? -10.020 2.534 -6.222 1.00 91.56 406 GLU A C 1
ATOM 3368 O O . GLU A 1 406 ? -9.461 2.820 -7.283 1.00 91.56 406 GLU A O 1
ATOM 3373 N N . SER A 1 407 ? -9.314 2.132 -5.159 1.00 90.75 407 SER A N 1
ATOM 3374 C CA . SER A 1 407 ? -7.859 1.956 -5.193 1.00 90.75 407 SER A CA 1
ATOM 3375 C C . SER A 1 407 ? -7.444 0.822 -6.133 1.00 90.75 407 SER A C 1
ATOM 3377 O O . SER A 1 407 ? -6.511 0.987 -6.922 1.00 90.75 407 SER A O 1
ATOM 3379 N N . LEU A 1 408 ? -8.157 -0.307 -6.100 1.00 88.75 408 LEU A N 1
ATOM 3380 C CA . LEU A 1 408 ? -7.934 -1.434 -7.005 1.00 88.75 408 LEU A CA 1
ATOM 3381 C C . LEU A 1 408 ? -8.239 -1.059 -8.457 1.00 88.75 408 LEU A C 1
ATOM 3383 O O . LEU A 1 408 ? -7.478 -1.439 -9.347 1.00 88.75 408 LEU A O 1
ATOM 3387 N N . GLN A 1 409 ? -9.302 -0.292 -8.700 1.00 90.88 409 GLN A N 1
ATOM 3388 C CA . GLN A 1 409 ? -9.649 0.239 -10.018 1.00 90.88 409 GLN A CA 1
ATOM 3389 C C . GLN A 1 409 ? -8.515 1.122 -10.555 1.00 90.88 409 GLN A C 1
ATOM 3391 O O . GLN A 1 409 ? -8.003 0.876 -11.645 1.00 90.88 409 GLN A O 1
ATOM 3396 N N . ARG A 1 410 ? -8.034 2.077 -9.746 1.00 91.00 410 ARG A N 1
ATOM 3397 C CA . ARG A 1 410 ? -6.910 2.954 -10.114 1.00 91.00 410 ARG A CA 1
ATOM 3398 C C . ARG A 1 410 ? -5.629 2.169 -10.393 1.00 91.00 410 ARG A C 1
ATOM 3400 O O . ARG A 1 410 ? -4.951 2.462 -11.370 1.00 91.00 410 ARG A O 1
ATOM 3407 N N . GLN A 1 411 ? -5.311 1.148 -9.591 1.00 86.69 411 GLN A N 1
ATOM 3408 C CA . GLN A 1 411 ? -4.147 0.288 -9.845 1.00 86.69 411 GLN A CA 1
ATOM 3409 C C . GLN A 1 411 ? -4.281 -0.523 -11.139 1.00 86.69 411 GLN A C 1
ATOM 3411 O O . GLN A 1 411 ? -3.280 -0.751 -11.820 1.00 86.69 411 GLN A O 1
ATOM 3416 N N . LYS A 1 412 ? -5.489 -0.987 -11.481 1.00 90.06 412 LYS A N 1
ATOM 3417 C CA . LYS A 1 412 ? -5.737 -1.667 -12.760 1.00 90.06 412 LYS A CA 1
ATOM 3418 C C . LYS A 1 412 ? -5.520 -0.709 -13.929 1.00 90.06 412 LYS A C 1
ATOM 3420 O O . LYS A 1 412 ? -4.744 -1.040 -14.819 1.00 90.06 412 LYS A O 1
ATOM 3425 N N . GLU A 1 413 ? -6.104 0.487 -13.875 1.00 92.25 413 GLU A N 1
ATOM 3426 C CA . GLU A 1 413 ? -5.912 1.517 -14.904 1.00 92.25 413 GLU A CA 1
ATOM 3427 C C . GLU A 1 413 ? -4.440 1.928 -15.054 1.00 92.25 413 GLU A C 1
ATOM 3429 O O . GLU A 1 413 ? -3.950 2.099 -16.167 1.00 92.25 413 GLU A O 1
ATOM 3434 N N . GLU A 1 414 ? -3.708 2.074 -13.947 1.00 93.19 414 GLU A N 1
ATOM 3435 C CA . GLU A 1 414 ? -2.278 2.396 -13.968 1.00 93.19 414 GLU A CA 1
ATOM 3436 C C . GLU A 1 414 ? -1.465 1.279 -14.635 1.00 93.19 414 GLU A C 1
ATOM 3438 O O . GLU A 1 414 ? -0.650 1.552 -15.516 1.00 93.19 414 GLU A O 1
ATOM 3443 N N . ARG A 1 415 ? -1.745 0.010 -14.308 1.00 87.25 415 ARG A N 1
ATOM 3444 C CA . ARG A 1 415 ? -1.103 -1.138 -14.968 1.00 87.25 415 ARG A CA 1
ATOM 3445 C C . ARG A 1 415 ? -1.430 -1.214 -16.457 1.00 87.25 415 ARG A C 1
ATOM 3447 O O . ARG A 1 415 ? -0.548 -1.547 -17.244 1.00 87.25 415 ARG A O 1
ATOM 3454 N N . GLU A 1 416 ? -2.664 -0.918 -16.851 1.00 90.50 416 GLU A N 1
ATOM 3455 C CA . GLU A 1 416 ? -3.062 -0.878 -18.262 1.00 90.50 416 GLU A CA 1
ATOM 3456 C C . GLU A 1 416 ? -2.342 0.243 -19.019 1.00 90.50 416 GLU A C 1
ATOM 3458 O O . GLU A 1 416 ? -1.806 0.001 -20.102 1.00 90.50 416 GLU A O 1
ATOM 3463 N N . ARG A 1 417 ? -2.231 1.440 -18.424 1.00 91.75 417 ARG A N 1
ATOM 3464 C CA . ARG A 1 417 ? -1.446 2.552 -18.987 1.00 91.75 417 ARG A CA 1
ATOM 3465 C C . ARG A 1 417 ? 0.034 2.189 -19.111 1.00 91.75 417 ARG A C 1
ATOM 3467 O O . ARG A 1 417 ? 0.623 2.420 -20.164 1.00 91.75 417 ARG A O 1
ATOM 3474 N N . ASP A 1 418 ? 0.624 1.564 -18.096 1.00 89.75 418 ASP A N 1
ATOM 3475 C CA . ASP A 1 418 ? 2.020 1.116 -18.128 1.00 89.75 418 ASP A CA 1
ATOM 3476 C C . ASP A 1 418 ? 2.273 0.066 -19.218 1.00 89.75 418 ASP A C 1
ATOM 3478 O O . ASP A 1 418 ? 3.305 0.100 -19.896 1.00 89.75 418 ASP A O 1
ATOM 3482 N N . LEU A 1 419 ? 1.346 -0.878 -19.400 1.00 89.56 419 LEU A N 1
ATOM 3483 C CA . LEU A 1 419 ? 1.423 -1.872 -20.471 1.00 89.56 419 LEU A CA 1
ATOM 3484 C C . LEU A 1 419 ? 1.294 -1.218 -21.850 1.00 89.56 419 LEU A C 1
ATOM 3486 O O . LEU A 1 419 ? 2.069 -1.557 -22.745 1.00 89.56 419 LEU A O 1
ATOM 3490 N N . ALA A 1 420 ? 0.392 -0.246 -22.009 1.00 91.50 420 ALA A N 1
ATOM 3491 C CA . ALA A 1 420 ? 0.249 0.517 -23.246 1.00 91.50 420 ALA A CA 1
ATOM 3492 C C . ALA A 1 420 ? 1.524 1.312 -23.579 1.00 91.50 420 ALA A C 1
ATOM 3494 O O . ALA A 1 420 ? 2.014 1.252 -24.707 1.00 91.50 420 ALA A O 1
ATOM 3495 N N . VAL A 1 421 ? 2.129 1.982 -22.592 1.00 92.69 421 VAL A N 1
ATOM 3496 C CA . VAL A 1 421 ? 3.401 2.704 -22.770 1.00 92.69 421 VAL A CA 1
ATOM 3497 C C . VAL A 1 421 ? 4.533 1.744 -23.138 1.00 92.69 421 VAL A C 1
ATOM 3499 O O . VAL A 1 421 ? 5.313 2.038 -24.042 1.00 92.69 421 VAL A O 1
ATOM 3502 N N . LYS A 1 422 ? 4.631 0.577 -22.488 1.00 90.75 422 LYS A N 1
ATOM 3503 C CA . LYS A 1 422 ? 5.637 -0.441 -22.842 1.00 90.75 422 LYS A CA 1
ATOM 3504 C C . LYS A 1 422 ? 5.462 -0.946 -24.272 1.00 90.75 422 LYS A C 1
ATOM 3506 O O . LYS A 1 422 ? 6.458 -1.056 -24.987 1.00 90.75 422 LYS A O 1
ATOM 3511 N N . ALA A 1 423 ? 4.227 -1.212 -24.692 1.00 90.94 423 ALA A N 1
ATOM 3512 C CA . ALA A 1 423 ? 3.925 -1.626 -26.057 1.00 90.94 423 ALA A CA 1
ATOM 3513 C C . ALA A 1 423 ? 4.329 -0.547 -27.076 1.00 90.94 423 ALA A C 1
ATOM 3515 O O . ALA A 1 423 ? 4.957 -0.865 -28.086 1.00 90.94 423 ALA A O 1
ATOM 3516 N N . GLU A 1 424 ? 4.063 0.728 -26.783 1.00 92.81 424 GLU A N 1
ATOM 3517 C CA . GLU A 1 424 ? 4.443 1.841 -27.659 1.00 92.81 424 GLU A CA 1
ATOM 3518 C C . GLU A 1 424 ? 5.965 2.034 -27.728 1.00 92.81 424 GLU A C 1
ATOM 3520 O O . GLU A 1 424 ? 6.529 2.212 -28.808 1.00 92.81 424 GLU A O 1
ATOM 3525 N N . VAL A 1 425 ? 6.672 1.907 -26.602 1.00 92.81 425 VAL A N 1
ATOM 3526 C CA . VAL A 1 425 ? 8.144 1.937 -26.580 1.00 92.81 425 VAL A CA 1
ATOM 3527 C C . VAL A 1 425 ? 8.731 0.791 -27.407 1.00 92.81 425 VAL A C 1
ATOM 3529 O O . VAL A 1 425 ? 9.703 0.996 -28.137 1.00 92.81 425 VAL A O 1
ATOM 3532 N N . GLU A 1 426 ? 8.166 -0.416 -27.328 1.00 90.31 426 GLU A N 1
ATOM 3533 C CA . GLU A 1 426 ? 8.591 -1.525 -28.186 1.00 90.31 426 GLU A CA 1
ATOM 3534 C C . GLU A 1 426 ? 8.297 -1.268 -29.665 1.00 90.31 426 GLU A C 1
ATOM 3536 O O . GLU A 1 426 ? 9.154 -1.558 -30.505 1.00 90.31 426 GLU A O 1
ATOM 3541 N N . ARG A 1 427 ? 7.132 -0.693 -29.992 1.00 95.56 427 ARG A N 1
ATOM 3542 C CA . ARG A 1 427 ? 6.777 -0.298 -31.361 1.00 95.56 427 ARG A CA 1
ATOM 3543 C C . ARG A 1 427 ? 7.807 0.679 -31.927 1.00 95.56 427 ARG A C 1
ATOM 3545 O O . ARG A 1 427 ? 8.378 0.405 -32.982 1.00 95.56 427 ARG A O 1
ATOM 3552 N N . LEU A 1 428 ? 8.123 1.743 -31.187 1.00 92.50 428 LEU A N 1
ATOM 3553 C CA . LEU A 1 428 ? 9.120 2.745 -31.576 1.00 92.50 428 LEU A CA 1
ATOM 3554 C C . LEU A 1 428 ? 10.525 2.148 -31.719 1.00 92.50 428 LEU A C 1
ATOM 3556 O O . LEU A 1 428 ? 11.250 2.489 -32.651 1.00 92.50 428 LEU A O 1
ATOM 3560 N N . ARG A 1 429 ? 10.918 1.210 -30.846 1.00 90.00 429 ARG A N 1
ATOM 3561 C CA . ARG A 1 429 ? 12.203 0.497 -30.977 1.00 90.00 429 ARG A CA 1
ATOM 3562 C C . ARG A 1 429 ? 12.269 -0.348 -32.247 1.00 90.00 429 ARG A C 1
ATOM 3564 O O . ARG A 1 429 ? 13.312 -0.370 -32.898 1.00 90.00 429 ARG A O 1
ATOM 3571 N N . ARG A 1 430 ? 11.181 -1.039 -32.607 1.00 89.62 430 ARG A N 1
ATOM 3572 C CA . ARG A 1 430 ? 11.103 -1.815 -33.858 1.00 89.62 430 ARG A CA 1
ATOM 3573 C C . ARG A 1 430 ? 11.152 -0.899 -35.078 1.00 89.62 430 ARG A C 1
ATOM 3575 O O . ARG A 1 430 ? 11.890 -1.190 -36.012 1.00 89.62 430 ARG A O 1
ATOM 3582 N N . GLU A 1 431 ? 10.433 0.218 -35.045 1.00 92.56 431 GLU A N 1
ATOM 3583 C CA . GLU A 1 431 ? 10.440 1.229 -36.108 1.00 92.56 431 GLU A CA 1
ATOM 3584 C C . GLU A 1 431 ? 11.845 1.816 -36.316 1.00 92.56 431 GLU A C 1
ATOM 3586 O O . GLU A 1 431 ? 12.380 1.776 -37.424 1.00 92.56 431 GLU A O 1
ATOM 3591 N N . GLN A 1 432 ? 12.516 2.219 -35.233 1.00 91.88 432 GLN A N 1
ATOM 3592 C CA . GLN A 1 432 ? 13.895 2.706 -35.283 1.00 91.88 432 GLN A CA 1
ATOM 3593 C C . GLN A 1 432 ? 14.875 1.644 -35.811 1.00 91.88 432 GLN A C 1
ATOM 3595 O O . GLN A 1 432 ? 15.797 1.966 -36.563 1.00 91.88 432 GLN A O 1
ATOM 3600 N N . ALA A 1 433 ? 14.693 0.373 -35.440 1.00 91.88 433 ALA A N 1
ATOM 3601 C CA . ALA A 1 433 ? 15.516 -0.719 -35.953 1.00 91.88 433 ALA A CA 1
ATOM 3602 C C . ALA A 1 433 ? 15.334 -0.906 -37.469 1.00 91.88 433 ALA A C 1
ATOM 3604 O O . ALA A 1 433 ? 16.324 -1.058 -38.185 1.00 91.88 433 ALA A O 1
ATOM 3605 N N . LEU A 1 434 ? 14.097 -0.841 -37.971 1.00 92.56 434 LEU A N 1
ATOM 3606 C CA . LEU A 1 434 ? 13.809 -0.917 -39.405 1.00 92.56 434 LEU A CA 1
ATOM 3607 C C . LEU A 1 434 ? 14.411 0.265 -40.171 1.00 92.56 434 LEU A C 1
ATOM 3609 O O . LEU A 1 434 ? 14.996 0.066 -41.237 1.00 92.56 434 LEU A O 1
ATOM 3613 N N . ASP A 1 435 ? 14.329 1.474 -39.625 1.00 93.69 435 ASP A N 1
ATOM 3614 C CA . ASP A 1 435 ? 14.936 2.657 -40.237 1.00 93.69 435 ASP A CA 1
ATOM 3615 C C . ASP A 1 435 ? 16.462 2.574 -40.280 1.00 93.69 435 ASP A C 1
ATOM 3617 O O . ASP A 1 435 ? 17.073 2.927 -41.291 1.00 93.69 435 ASP A O 1
ATOM 3621 N N . ASN A 1 436 ? 17.094 2.034 -39.237 1.00 93.00 436 ASN A N 1
ATOM 3622 C CA . ASN A 1 436 ? 18.531 1.770 -39.248 1.00 93.00 436 ASN A CA 1
ATOM 3623 C C . ASN A 1 436 ? 18.909 0.746 -40.327 1.00 93.00 436 ASN A C 1
ATOM 3625 O O . ASN A 1 436 ? 19.872 0.966 -41.059 1.00 93.00 436 ASN A O 1
ATOM 3629 N N . VAL A 1 437 ? 18.124 -0.325 -40.492 1.00 93.50 437 VAL A N 1
ATOM 3630 C CA . VAL A 1 437 ? 18.336 -1.308 -41.568 1.00 93.50 437 VAL A CA 1
ATOM 3631 C C . VAL A 1 437 ? 18.192 -0.660 -42.947 1.00 93.50 437 VAL A C 1
ATOM 3633 O O . VAL A 1 437 ? 19.011 -0.922 -43.826 1.00 93.50 437 VAL A O 1
ATOM 3636 N N . LYS A 1 438 ? 17.197 0.212 -43.153 1.00 93.56 438 LYS A N 1
ATOM 3637 C CA . LYS A 1 438 ? 17.040 0.954 -44.417 1.00 93.56 438 LYS A CA 1
ATOM 3638 C C . LYS A 1 438 ? 18.241 1.860 -44.695 1.00 93.56 438 LYS A C 1
ATOM 3640 O O . LYS A 1 438 ? 18.741 1.868 -45.817 1.00 93.56 438 LYS A O 1
ATOM 3645 N N . ARG A 1 439 ? 18.728 2.588 -43.683 1.00 92.12 439 ARG A N 1
ATOM 3646 C CA . ARG A 1 439 ? 19.912 3.457 -43.804 1.00 92.12 439 ARG A CA 1
ATOM 3647 C C . ARG A 1 439 ? 21.172 2.664 -44.136 1.00 92.12 439 ARG A C 1
ATOM 3649 O O . ARG A 1 439 ? 21.917 3.078 -45.016 1.00 92.12 439 ARG A O 1
ATOM 3656 N N . GLU A 1 440 ? 21.389 1.524 -43.488 1.00 92.81 440 GLU A N 1
ATOM 3657 C CA . GLU A 1 440 ? 22.531 0.652 -43.784 1.00 92.81 440 GLU A CA 1
ATOM 3658 C C . GLU A 1 440 ? 22.434 0.027 -45.179 1.00 92.81 440 GLU A C 1
ATOM 3660 O O . GLU A 1 440 ? 23.414 0.036 -45.916 1.00 92.81 440 GLU A O 1
ATOM 3665 N N . ARG A 1 441 ? 21.246 -0.412 -45.618 1.00 93.00 441 ARG A N 1
ATOM 3666 C CA . ARG A 1 441 ? 21.053 -0.875 -47.004 1.00 93.00 441 ARG A CA 1
ATOM 3667 C C . ARG A 1 441 ? 21.346 0.220 -48.029 1.00 93.00 441 ARG A C 1
ATOM 3669 O O . ARG A 1 441 ? 21.981 -0.059 -49.040 1.00 93.00 441 ARG A O 1
ATOM 3676 N N . ALA A 1 442 ? 20.920 1.457 -47.771 1.00 92.06 442 ALA A N 1
ATOM 3677 C CA . ALA A 1 442 ? 21.222 2.590 -48.644 1.00 92.06 442 ALA A CA 1
ATOM 3678 C C . ALA A 1 442 ? 22.731 2.890 -48.696 1.00 92.06 442 ALA A C 1
ATOM 3680 O O . ALA A 1 442 ? 23.269 3.125 -49.776 1.00 92.06 442 ALA A O 1
ATOM 3681 N N . ARG A 1 443 ? 23.428 2.820 -47.552 1.00 93.94 443 ARG A N 1
ATOM 3682 C CA . ARG A 1 443 ? 24.894 2.946 -47.488 1.00 93.94 443 ARG A CA 1
ATOM 3683 C C . ARG A 1 443 ? 25.590 1.850 -48.288 1.00 93.94 443 ARG A C 1
ATOM 3685 O O . ARG A 1 443 ? 26.419 2.166 -49.132 1.00 93.94 443 ARG A O 1
ATOM 3692 N N . GLN A 1 444 ? 25.201 0.592 -48.092 1.00 93.94 444 GLN A N 1
ATOM 3693 C CA . GLN A 1 444 ? 25.764 -0.547 -48.821 1.00 93.94 444 GLN A CA 1
ATOM 3694 C C . GLN A 1 444 ? 25.529 -0.442 -50.332 1.00 93.94 444 GLN A C 1
ATOM 3696 O O . GLN A 1 444 ? 26.436 -0.720 -51.109 1.00 93.94 444 GLN A O 1
ATOM 3701 N N . ALA A 1 445 ? 24.341 -0.006 -50.764 1.00 93.50 445 ALA A N 1
ATOM 3702 C CA . ALA A 1 445 ? 24.051 0.209 -52.180 1.00 93.50 445 ALA A CA 1
ATOM 3703 C C . ALA A 1 445 ? 24.935 1.313 -52.785 1.00 93.50 445 ALA A C 1
ATOM 3705 O O . ALA A 1 445 ? 25.460 1.154 -53.886 1.00 93.50 445 ALA A O 1
ATOM 3706 N N . TYR A 1 446 ? 25.145 2.408 -52.050 1.00 93.56 446 TYR A N 1
ATOM 3707 C CA . TYR A 1 446 ? 26.038 3.487 -52.469 1.00 93.56 446 TYR A CA 1
ATOM 3708 C C . TYR A 1 446 ? 27.503 3.028 -52.555 1.00 93.56 446 TYR A C 1
ATOM 3710 O O . TYR A 1 446 ? 28.172 3.273 -53.557 1.00 93.56 446 TYR A O 1
ATOM 3718 N N . GLU A 1 447 ? 27.994 2.299 -51.551 1.00 92.50 447 GLU A N 1
ATOM 3719 C CA . GLU A 1 447 ? 29.342 1.716 -51.564 1.00 92.50 447 GLU A CA 1
ATOM 3720 C C . GLU A 1 447 ? 29.528 0.724 -52.719 1.00 92.50 447 GLU A C 1
ATOM 3722 O O . GLU A 1 447 ? 30.546 0.772 -53.413 1.00 92.50 447 GLU A O 1
ATOM 3727 N N . ALA A 1 448 ? 28.532 -0.128 -52.979 1.00 92.69 448 ALA A N 1
ATOM 3728 C CA . ALA A 1 448 ? 28.538 -1.054 -54.107 1.00 92.69 448 ALA A CA 1
ATOM 3729 C C . ALA A 1 448 ? 28.576 -0.314 -55.453 1.00 92.69 448 ALA A C 1
ATOM 3731 O O . ALA A 1 448 ? 29.331 -0.710 -56.337 1.00 92.69 448 ALA A O 1
ATOM 3732 N N . SER A 1 449 ? 27.834 0.789 -55.594 1.00 93.44 449 SER A N 1
ATOM 3733 C CA . SER A 1 449 ? 27.876 1.635 -56.793 1.00 93.44 449 SER A CA 1
ATOM 3734 C C . SER A 1 449 ? 29.254 2.263 -57.005 1.00 93.44 449 SER A C 1
ATOM 3736 O O . SER A 1 449 ? 29.754 2.261 -58.127 1.00 93.44 449 SER A O 1
ATOM 3738 N N . ILE A 1 450 ? 29.899 2.765 -55.945 1.00 93.12 450 ILE A N 1
ATOM 3739 C CA . ILE A 1 450 ? 31.263 3.310 -56.036 1.00 93.12 450 ILE A CA 1
ATOM 3740 C C . ILE A 1 450 ? 32.254 2.219 -56.442 1.00 93.12 450 ILE A C 1
ATOM 3742 O O . ILE A 1 450 ? 33.137 2.456 -57.266 1.00 93.12 450 ILE A O 1
ATOM 3746 N N . LEU A 1 451 ? 32.146 1.027 -55.851 1.00 93.31 451 LEU A N 1
ATOM 3747 C CA . LEU A 1 451 ? 33.007 -0.098 -56.207 1.00 93.31 451 LEU A CA 1
ATOM 3748 C C . LEU A 1 451 ? 32.796 -0.516 -57.661 1.00 93.31 451 LEU A C 1
ATOM 3750 O O . LEU A 1 451 ? 33.776 -0.738 -58.368 1.00 93.31 451 LEU A O 1
ATOM 3754 N N . HIS A 1 452 ? 31.546 -0.573 -58.119 1.00 93.38 452 HIS A N 1
ATOM 3755 C CA . HIS A 1 452 ? 31.227 -0.886 -59.505 1.00 93.38 452 HIS A CA 1
ATOM 3756 C C . HIS A 1 452 ? 31.857 0.125 -60.467 1.00 93.38 452 HIS A C 1
ATOM 3758 O O . HIS A 1 452 ? 32.576 -0.299 -61.369 1.00 93.38 452 HIS A O 1
ATOM 3764 N N . GLN A 1 453 ? 31.712 1.429 -60.201 1.00 93.50 453 GLN A N 1
ATOM 3765 C CA . GLN A 1 453 ? 32.350 2.484 -60.994 1.00 93.50 453 GLN A CA 1
ATOM 3766 C C . GLN A 1 453 ? 33.872 2.303 -61.053 1.00 93.50 453 GLN A C 1
ATOM 3768 O O . GLN A 1 453 ? 34.467 2.319 -62.123 1.00 93.50 453 GLN A O 1
ATOM 3773 N N . LYS A 1 454 ? 34.518 2.029 -59.912 1.00 93.94 454 LYS A N 1
ATOM 3774 C CA . LYS A 1 454 ? 35.967 1.768 -59.874 1.00 93.94 454 LYS A CA 1
ATOM 3775 C C . LYS A 1 454 ? 36.371 0.543 -60.699 1.00 93.94 454 LYS A C 1
ATOM 3777 O O . LYS A 1 454 ? 37.464 0.522 -61.266 1.00 93.94 454 LYS A O 1
ATOM 3782 N N . HIS A 1 455 ? 35.535 -0.494 -60.743 1.00 93.50 455 HIS A N 1
ATOM 3783 C CA . HIS A 1 455 ? 35.776 -1.667 -61.583 1.00 93.50 455 HIS A CA 1
ATOM 3784 C C . HIS A 1 455 ? 35.636 -1.341 -63.073 1.00 93.50 455 HIS A C 1
ATOM 3786 O O . HIS A 1 455 ? 36.464 -1.805 -63.858 1.00 93.50 455 HIS A O 1
ATOM 3792 N N . GLU A 1 456 ? 34.652 -0.527 -63.453 1.00 92.50 456 GLU A N 1
ATOM 3793 C CA . GLU A 1 456 ? 34.485 -0.046 -64.827 1.00 92.50 456 GLU A CA 1
ATOM 3794 C C . GLU A 1 456 ? 35.657 0.831 -65.267 1.00 92.50 456 GLU A C 1
ATOM 3796 O O . GLU A 1 456 ? 36.243 0.578 -66.320 1.00 92.50 456 GLU A O 1
ATOM 3801 N N . ASP A 1 457 ? 36.076 1.779 -64.427 1.00 93.06 457 ASP A N 1
ATOM 3802 C CA . ASP A 1 457 ? 37.230 2.643 -64.683 1.00 93.06 457 ASP A CA 1
ATOM 3803 C C . ASP A 1 457 ? 38.506 1.803 -64.851 1.00 93.06 457 ASP A C 1
ATOM 3805 O O . ASP A 1 457 ? 39.285 2.002 -65.785 1.00 93.06 457 ASP A O 1
ATOM 3809 N N . ARG A 1 458 ? 38.706 0.793 -63.991 1.00 93.81 458 ARG A N 1
ATOM 3810 C CA . ARG A 1 458 ? 39.831 -0.145 -64.111 1.00 93.81 458 ARG A CA 1
ATOM 3811 C C . ARG A 1 458 ? 39.769 -0.950 -65.411 1.00 93.81 458 ARG A C 1
ATOM 3813 O O . ARG A 1 458 ? 40.808 -1.156 -66.036 1.00 93.81 458 ARG A O 1
ATOM 3820 N N . ALA A 1 459 ? 38.588 -1.410 -65.821 1.00 93.62 459 ALA A N 1
ATOM 3821 C CA . ALA A 1 459 ? 38.409 -2.130 -67.079 1.00 93.62 459 ALA A CA 1
ATOM 3822 C C . ALA A 1 459 ? 38.648 -1.220 -68.298 1.00 93.62 459 ALA A C 1
ATOM 3824 O O . ALA A 1 459 ? 39.240 -1.656 -69.283 1.00 93.62 459 ALA A O 1
ATOM 3825 N N . ALA A 1 460 ? 38.239 0.049 -68.234 1.00 92.62 460 ALA A N 1
ATOM 3826 C CA . ALA A 1 460 ? 38.522 1.047 -69.262 1.00 92.62 460 ALA A CA 1
ATOM 3827 C C . ALA A 1 460 ? 40.028 1.330 -69.380 1.00 92.62 460 ALA A C 1
ATOM 3829 O O . ALA A 1 460 ? 40.566 1.293 -70.484 1.00 92.62 460 ALA A O 1
ATOM 3830 N N . LEU A 1 461 ? 40.724 1.515 -68.252 1.00 93.12 461 LEU A N 1
ATOM 3831 C CA . LEU A 1 461 ? 42.182 1.679 -68.228 1.00 93.12 461 LEU A CA 1
ATOM 3832 C C . LEU A 1 461 ? 42.912 0.455 -68.791 1.00 93.12 461 LEU A C 1
ATOM 3834 O O . LEU A 1 461 ? 43.891 0.608 -69.518 1.00 93.12 461 LEU A O 1
ATOM 3838 N N . GLN A 1 462 ? 42.437 -0.754 -68.482 1.00 94.00 462 GLN A N 1
ATOM 3839 C CA . GLN A 1 462 ? 43.027 -1.981 -69.014 1.00 94.00 462 GLN A CA 1
ATOM 3840 C C . GLN A 1 462 ? 42.829 -2.091 -70.532 1.00 94.00 462 GLN A C 1
ATOM 3842 O O . GLN A 1 462 ? 43.795 -2.377 -71.230 1.00 94.00 462 GLN A O 1
ATOM 3847 N N . ARG A 1 463 ? 41.631 -1.782 -71.052 1.00 93.31 463 ARG A N 1
ATOM 3848 C CA . ARG A 1 463 ? 41.388 -1.723 -72.505 1.00 93.31 463 ARG A CA 1
ATOM 3849 C C . ARG A 1 463 ? 42.292 -0.702 -73.191 1.00 93.31 463 ARG A C 1
ATOM 3851 O O . ARG A 1 463 ? 42.984 -1.058 -74.132 1.00 93.31 463 ARG A O 1
ATOM 3858 N N . GLY A 1 464 ? 42.379 0.518 -72.656 1.00 93.75 464 GLY A N 1
ATOM 3859 C CA . GLY A 1 464 ? 43.266 1.547 -73.207 1.00 93.75 464 GLY A CA 1
ATOM 3860 C C . GLY A 1 464 ? 44.744 1.140 -73.190 1.00 93.75 464 GLY A C 1
ATOM 3861 O O . GLY A 1 464 ? 45.484 1.444 -74.123 1.00 93.75 464 GLY A O 1
ATOM 3862 N N . ARG A 1 465 ? 45.184 0.403 -72.162 1.00 94.00 465 ARG A N 1
ATOM 3863 C CA . ARG A 1 465 ? 46.528 -0.190 -72.120 1.00 94.00 465 ARG A CA 1
ATOM 3864 C C . ARG A 1 465 ? 46.720 -1.242 -73.214 1.00 94.00 465 ARG A C 1
ATOM 3866 O O . ARG A 1 465 ? 47.777 -1.255 -73.840 1.00 94.00 465 ARG A O 1
ATOM 3873 N N . ASP A 1 466 ? 45.750 -2.127 -73.408 1.00 94.00 466 ASP A N 1
ATOM 3874 C CA . ASP A 1 466 ? 45.834 -3.197 -74.403 1.00 94.00 466 ASP A CA 1
ATOM 3875 C C . ASP A 1 466 ? 45.819 -2.626 -75.835 1.00 94.00 466 ASP A C 1
ATOM 3877 O O . ASP A 1 466 ? 46.612 -3.068 -76.667 1.00 94.00 466 ASP A O 1
ATOM 3881 N N . ASP A 1 467 ? 45.024 -1.582 -76.092 1.00 94.62 467 ASP A N 1
ATOM 3882 C CA . ASP A 1 467 ? 45.003 -0.845 -77.364 1.00 94.62 467 ASP A CA 1
ATOM 3883 C C . ASP A 1 467 ? 46.357 -0.170 -77.647 1.00 94.62 467 ASP A C 1
ATOM 3885 O O . ASP A 1 467 ? 46.940 -0.367 -78.713 1.00 94.62 467 ASP A O 1
ATOM 3889 N N . LEU A 1 468 ? 46.931 0.532 -76.658 1.00 94.38 468 LEU A N 1
ATOM 3890 C CA . LEU A 1 468 ? 48.274 1.124 -76.765 1.00 94.38 468 LEU A CA 1
ATOM 3891 C C . LEU A 1 468 ? 49.349 0.071 -77.060 1.00 94.38 468 LEU A C 1
ATOM 3893 O O . LEU A 1 468 ? 50.260 0.308 -77.853 1.00 94.38 468 LEU A O 1
ATOM 3897 N N . LEU A 1 469 ? 49.263 -1.102 -76.426 1.00 95.31 469 LEU A N 1
ATOM 3898 C CA . LEU A 1 469 ? 50.181 -2.204 -76.704 1.00 95.31 469 LEU A CA 1
ATOM 3899 C C . LEU A 1 469 ? 50.022 -2.722 -78.137 1.00 95.31 469 LEU A C 1
ATOM 3901 O O . LEU A 1 469 ? 51.032 -3.005 -78.783 1.00 95.31 469 LEU A O 1
ATOM 3905 N N . GLN A 1 470 ? 48.793 -2.826 -78.653 1.00 94.88 470 GLN A N 1
ATOM 3906 C CA . GLN A 1 470 ? 48.559 -3.205 -80.047 1.00 94.88 470 GLN A CA 1
ATOM 3907 C C . GLN A 1 470 ? 49.123 -2.174 -81.025 1.00 94.88 470 GLN A C 1
ATOM 3909 O O . GLN A 1 470 ? 49.759 -2.568 -82.002 1.00 94.88 470 GLN A O 1
ATOM 3914 N N . ASP A 1 471 ? 48.952 -0.881 -80.758 1.00 94.06 471 ASP A N 1
ATOM 3915 C CA . ASP A 1 471 ? 49.488 0.174 -81.618 1.00 94.06 471 ASP A CA 1
ATOM 3916 C C . ASP A 1 471 ? 51.020 0.173 -81.623 1.00 94.06 471 ASP A C 1
ATOM 3918 O O . ASP A 1 471 ? 51.621 0.184 -82.696 1.00 94.06 471 ASP A O 1
ATOM 3922 N N . ILE A 1 472 ? 51.669 -0.006 -80.465 1.00 93.69 472 ILE A N 1
ATOM 3923 C CA . ILE A 1 472 ? 53.130 -0.186 -80.393 1.00 93.69 472 ILE A CA 1
ATOM 3924 C C . ILE A 1 472 ? 53.577 -1.417 -81.197 1.00 93.69 472 ILE A C 1
ATOM 3926 O O . ILE A 1 472 ? 54.607 -1.381 -81.876 1.00 93.69 472 ILE A O 1
ATOM 3930 N N . LEU A 1 473 ? 52.838 -2.530 -81.131 1.00 94.69 473 LEU A N 1
ATOM 3931 C CA . LEU A 1 473 ? 53.153 -3.730 -81.912 1.00 94.69 473 LEU A CA 1
ATOM 3932 C C . LEU A 1 473 ? 52.989 -3.491 -83.420 1.00 94.69 473 LEU A C 1
ATOM 3934 O O . LEU A 1 473 ? 53.836 -3.945 -84.193 1.00 94.69 473 LEU A O 1
ATOM 3938 N N . ARG A 1 474 ? 51.953 -2.754 -83.841 1.00 94.06 474 ARG A N 1
ATOM 3939 C CA . ARG A 1 474 ? 51.748 -2.348 -85.241 1.00 94.06 474 ARG A CA 1
ATOM 3940 C C . ARG A 1 474 ? 52.868 -1.434 -85.721 1.00 94.06 474 ARG A C 1
ATOM 3942 O O . ARG A 1 474 ? 53.465 -1.726 -86.752 1.00 94.06 474 ARG A O 1
ATOM 3949 N N . GLU A 1 475 ? 53.215 -0.395 -84.964 1.00 94.38 475 GLU A N 1
ATOM 3950 C CA . GLU A 1 475 ? 54.333 0.502 -85.284 1.00 94.38 475 GLU A CA 1
ATOM 3951 C C . GLU A 1 475 ? 55.651 -0.264 -85.408 1.00 94.38 475 GLU A C 1
ATOM 3953 O O . GLU A 1 475 ? 56.400 -0.074 -86.365 1.00 94.38 475 GLU A O 1
ATOM 3958 N N . ARG A 1 476 ? 55.928 -1.197 -84.487 1.00 92.88 476 ARG A N 1
ATOM 3959 C CA . ARG A 1 476 ? 57.105 -2.073 -84.578 1.00 92.88 476 ARG A CA 1
ATOM 3960 C C . ARG A 1 476 ? 57.088 -2.935 -85.836 1.00 92.88 476 ARG A C 1
ATOM 3962 O O . ARG A 1 476 ? 58.142 -3.104 -86.447 1.00 92.88 476 ARG A O 1
ATOM 3969 N N . ALA A 1 477 ? 55.933 -3.466 -86.232 1.00 93.12 477 ALA A N 1
ATOM 3970 C CA . ALA A 1 477 ? 55.801 -4.238 -87.464 1.00 93.12 477 ALA A CA 1
ATOM 3971 C C . ALA A 1 477 ? 56.050 -3.366 -88.707 1.00 93.12 477 ALA A C 1
ATOM 3973 O O . ALA A 1 477 ? 56.831 -3.768 -89.571 1.00 93.12 477 ALA A O 1
ATOM 3974 N N . VAL A 1 478 ? 55.477 -2.156 -88.765 1.00 94.44 478 VAL A N 1
ATOM 3975 C CA . VAL A 1 478 ? 55.723 -1.190 -89.851 1.00 94.44 478 VAL A CA 1
ATOM 3976 C C . VAL A 1 478 ? 57.207 -0.827 -89.918 1.00 94.44 478 VAL A C 1
ATOM 3978 O O . VAL A 1 478 ? 57.827 -0.985 -90.970 1.00 94.44 478 VAL A O 1
ATOM 3981 N N . ASN A 1 479 ? 57.822 -0.461 -88.793 1.00 93.12 479 ASN A N 1
ATOM 3982 C CA . ASN A 1 479 ? 59.250 -0.149 -88.725 1.00 93.12 479 ASN A CA 1
ATOM 3983 C C . ASN A 1 479 ? 60.114 -1.335 -89.183 1.00 93.12 479 ASN A C 1
ATOM 3985 O O . ASN A 1 479 ? 61.050 -1.159 -89.961 1.00 93.12 479 ASN A O 1
ATOM 3989 N N . ALA A 1 480 ? 59.780 -2.562 -88.770 1.00 92.56 480 ALA A N 1
ATOM 3990 C CA . ALA A 1 480 ? 60.485 -3.762 -89.216 1.00 92.56 480 ALA A CA 1
ATOM 3991 C C . ALA A 1 480 ? 60.365 -3.979 -90.736 1.00 92.56 480 ALA A C 1
ATOM 3993 O O . ALA A 1 480 ? 61.349 -4.354 -91.381 1.00 92.56 480 ALA A O 1
ATOM 3994 N N . THR A 1 481 ? 59.193 -3.721 -91.329 1.00 92.94 481 THR A N 1
ATOM 3995 C CA . THR A 1 481 ? 59.019 -3.776 -92.790 1.00 92.94 481 THR A CA 1
ATOM 3996 C C . THR A 1 481 ? 59.794 -2.675 -93.509 1.00 92.94 481 THR A C 1
ATOM 3998 O O . THR A 1 481 ? 60.454 -2.965 -94.504 1.00 92.94 481 THR A O 1
ATOM 4001 N N . GLN A 1 482 ? 59.816 -1.448 -92.980 1.00 92.94 482 GLN A N 1
ATOM 4002 C CA . GLN A 1 482 ? 60.568 -0.333 -93.557 1.00 92.94 482 GLN A CA 1
ATOM 4003 C C . GLN A 1 482 ? 62.076 -0.601 -93.550 1.00 92.94 482 GLN A C 1
ATOM 4005 O O . GLN A 1 482 ? 62.743 -0.372 -94.559 1.00 92.94 482 GLN A O 1
ATOM 4010 N N . VAL A 1 483 ? 62.605 -1.149 -92.450 1.00 93.06 483 VAL A N 1
ATOM 4011 C CA . VAL A 1 483 ? 64.009 -1.579 -92.350 1.00 93.06 483 VAL A CA 1
ATOM 4012 C C . VAL A 1 483 ? 64.316 -2.686 -93.361 1.00 93.06 483 VAL A C 1
ATOM 4014 O O . VAL A 1 483 ? 65.373 -2.663 -93.989 1.00 93.06 483 VAL A O 1
ATOM 4017 N N . ARG A 1 484 ? 63.401 -3.647 -93.558 1.00 93.12 484 ARG A N 1
ATOM 4018 C CA . ARG A 1 484 ? 63.565 -4.706 -94.566 1.00 93.12 484 ARG A CA 1
ATOM 4019 C C . ARG A 1 484 ? 63.616 -4.130 -95.983 1.00 93.12 484 ARG A C 1
ATOM 4021 O O . ARG A 1 484 ? 64.549 -4.446 -96.708 1.00 93.12 484 ARG A O 1
ATOM 4028 N N . LEU A 1 485 ? 62.681 -3.246 -96.332 1.00 93.19 485 LEU A N 1
ATOM 4029 C CA . LEU A 1 485 ? 62.652 -2.574 -97.635 1.00 93.19 485 LEU A CA 1
ATOM 4030 C C . LEU A 1 485 ? 63.913 -1.735 -97.876 1.00 93.19 485 LEU A C 1
ATOM 4032 O O . LEU A 1 485 ? 64.488 -1.819 -98.954 1.00 93.19 485 LEU A O 1
ATOM 4036 N N . HIS A 1 486 ? 64.396 -0.992 -96.873 1.00 90.88 486 HIS A N 1
ATOM 4037 C CA . HIS A 1 486 ? 65.669 -0.263 -96.975 1.00 90.88 486 HIS A CA 1
ATOM 4038 C C . HIS A 1 486 ? 66.845 -1.212 -97.210 1.00 90.88 486 HIS A C 1
ATOM 4040 O O . HIS A 1 486 ? 67.702 -0.947 -98.048 1.00 90.88 486 HIS A O 1
ATOM 4046 N N . LYS A 1 487 ? 66.888 -2.339 -96.491 1.00 93.38 487 LYS A N 1
ATOM 4047 C CA . LYS A 1 487 ? 67.930 -3.352 -96.676 1.00 93.38 487 LYS A CA 1
ATOM 4048 C C . LYS A 1 487 ? 67.901 -3.945 -98.084 1.00 93.38 487 LYS A C 1
ATOM 4050 O O . LYS A 1 487 ? 68.967 -4.180 -98.646 1.00 93.38 487 LYS A O 1
ATOM 4055 N N . ASP A 1 488 ? 66.720 -4.214 -98.629 1.00 92.00 488 ASP A N 1
ATOM 4056 C CA . ASP A 1 488 ? 66.577 -4.769 -99.975 1.00 92.00 488 ASP A CA 1
ATOM 4057 C C . ASP A 1 488 ? 66.914 -3.723 -101.050 1.00 92.00 488 ASP A C 1
ATOM 4059 O O . ASP A 1 488 ? 67.691 -4.030 -101.948 1.00 92.00 488 ASP A O 1
ATOM 4063 N N . HIS A 1 489 ? 66.511 -2.461 -100.874 1.00 91.19 489 HIS A N 1
ATOM 4064 C CA . HIS A 1 489 ? 66.936 -1.356 -101.741 1.00 91.19 489 HIS A CA 1
ATOM 4065 C C . HIS A 1 489 ? 68.465 -1.198 -101.788 1.00 91.19 489 HIS A C 1
ATOM 4067 O O . HIS A 1 489 ? 69.047 -1.144 -102.867 1.00 91.19 489 HIS A O 1
ATOM 4073 N N . ILE A 1 490 ? 69.139 -1.224 -100.630 1.00 91.94 490 ILE A N 1
ATOM 4074 C CA . ILE A 1 490 ? 70.609 -1.165 -100.558 1.00 91.94 490 ILE A CA 1
ATOM 4075 C C . ILE A 1 490 ? 71.249 -2.366 -101.274 1.00 91.94 490 ILE A C 1
ATOM 4077 O O . ILE A 1 490 ? 72.282 -2.222 -101.929 1.00 91.94 490 ILE A O 1
ATOM 4081 N N . LYS A 1 491 ? 70.672 -3.572 -101.167 1.00 91.31 491 LYS A N 1
ATOM 4082 C CA . LYS A 1 491 ? 71.184 -4.740 -101.906 1.00 91.31 491 LYS A CA 1
ATOM 4083 C C . LYS A 1 491 ? 71.046 -4.554 -103.415 1.00 91.31 491 LYS A C 1
ATOM 4085 O O . LYS A 1 491 ? 7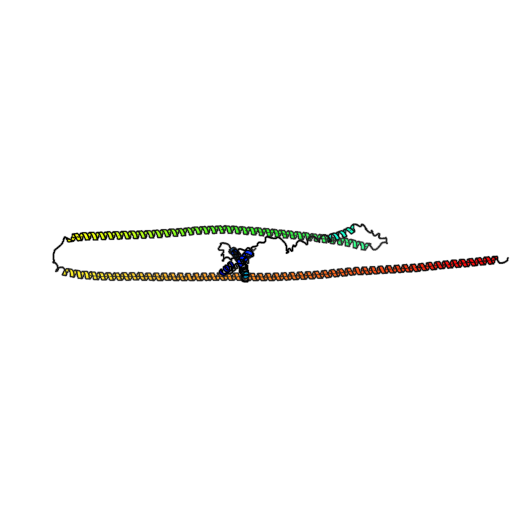1.986 -4.911 -104.124 1.00 91.31 491 LYS A O 1
ATOM 4090 N N . ASP A 1 492 ? 69.927 -4.007 -103.880 1.00 90.69 492 ASP A N 1
ATOM 4091 C CA . ASP A 1 492 ? 69.689 -3.730 -105.299 1.00 90.69 492 ASP A CA 1
ATOM 4092 C C . ASP A 1 492 ? 70.657 -2.660 -105.821 1.00 90.69 492 ASP A C 1
ATOM 4094 O O . ASP A 1 492 ? 71.248 -2.831 -106.886 1.00 90.69 492 ASP A O 1
ATOM 4098 N N . GLU A 1 493 ? 70.917 -1.600 -105.050 1.00 91.00 493 GLU A N 1
ATOM 4099 C CA . GLU A 1 493 ? 71.948 -0.603 -105.371 1.00 91.00 493 GLU A CA 1
ATOM 4100 C C . GLU A 1 493 ? 73.342 -1.234 -105.461 1.00 91.00 493 GLU A C 1
ATOM 4102 O O . GLU A 1 493 ? 74.055 -1.033 -106.445 1.00 91.00 493 GLU A O 1
ATOM 4107 N N . ILE A 1 494 ? 73.727 -2.055 -104.476 1.00 90.88 494 ILE A N 1
ATOM 4108 C CA . ILE A 1 494 ? 75.004 -2.784 -104.495 1.00 90.88 494 ILE A CA 1
ATOM 4109 C C . ILE A 1 494 ? 75.083 -3.701 -105.722 1.00 90.88 494 ILE A C 1
ATOM 4111 O O . ILE A 1 494 ? 76.140 -3.793 -106.351 1.00 90.88 494 ILE A O 1
ATOM 4115 N N . PHE A 1 495 ? 73.994 -4.391 -106.067 1.00 92.00 495 PHE A N 1
ATOM 4116 C CA . PHE A 1 495 ? 73.921 -5.240 -107.252 1.00 92.00 495 PHE A CA 1
ATOM 4117 C C . PHE A 1 495 ? 74.096 -4.421 -108.538 1.00 92.00 495 PHE A C 1
ATOM 4119 O O . PHE A 1 495 ? 74.960 -4.754 -109.348 1.00 92.00 495 PHE A O 1
ATOM 4126 N N . ASN A 1 496 ? 73.388 -3.299 -108.682 1.00 91.69 496 ASN A N 1
ATOM 4127 C CA . ASN A 1 496 ? 73.504 -2.395 -109.828 1.00 91.69 496 ASN A CA 1
ATOM 4128 C C . ASN A 1 496 ? 74.917 -1.815 -109.970 1.00 91.69 496 ASN A C 1
ATOM 4130 O O . ASN A 1 496 ? 75.463 -1.788 -111.077 1.00 91.69 496 ASN A O 1
ATOM 4134 N N . ILE A 1 497 ? 75.552 -1.418 -108.861 1.00 90.44 497 ILE A N 1
ATOM 4135 C CA . ILE A 1 497 ? 76.948 -0.957 -108.843 1.00 90.44 497 ILE A CA 1
ATOM 4136 C C . ILE A 1 497 ? 77.881 -2.080 -109.306 1.00 90.44 497 ILE A C 1
ATOM 4138 O O . ILE A 1 497 ? 78.758 -1.844 -110.136 1.00 90.44 497 ILE A O 1
ATOM 4142 N N . LYS A 1 498 ? 77.692 -3.317 -108.827 1.00 90.75 498 LYS A N 1
ATOM 4143 C CA . LYS A 1 498 ? 78.484 -4.476 -109.275 1.00 90.75 498 LYS A CA 1
ATOM 4144 C C . LYS A 1 498 ? 78.299 -4.758 -110.766 1.00 90.75 498 LYS A C 1
ATOM 4146 O O . LYS A 1 498 ? 79.298 -4.965 -111.451 1.00 90.75 498 LYS A O 1
ATOM 4151 N N . CYS A 1 499 ? 77.068 -4.729 -111.277 1.00 89.94 499 CYS A N 1
ATOM 4152 C CA . CYS A 1 499 ? 76.776 -4.889 -112.703 1.00 89.94 499 CYS A CA 1
ATOM 4153 C C . CYS A 1 499 ? 77.432 -3.787 -113.539 1.00 89.94 499 CYS A C 1
ATOM 4155 O O . CYS A 1 499 ? 78.107 -4.089 -114.518 1.00 89.94 499 CYS A O 1
ATOM 4157 N N . THR A 1 500 ? 77.312 -2.529 -113.112 1.00 89.56 500 THR A N 1
ATOM 4158 C CA . THR A 1 500 ? 77.931 -1.373 -113.779 1.00 89.56 500 THR A CA 1
ATOM 4159 C C . THR A 1 500 ? 79.451 -1.485 -113.787 1.00 89.56 500 THR A C 1
ATOM 4161 O O . THR A 1 500 ? 80.081 -1.314 -114.825 1.00 89.56 500 THR A O 1
ATOM 4164 N N . ASN A 1 501 ? 80.058 -1.846 -112.655 1.00 90.50 501 ASN A N 1
ATOM 4165 C CA . ASN A 1 501 ? 81.500 -2.058 -112.559 1.00 90.50 501 ASN A CA 1
ATOM 4166 C C . ASN A 1 501 ? 81.965 -3.223 -113.440 1.00 90.50 501 ASN A C 1
ATOM 4168 O O . ASN A 1 501 ? 82.997 -3.115 -114.098 1.00 90.50 501 ASN A O 1
ATOM 4172 N N . SER A 1 502 ? 81.204 -4.321 -113.483 1.00 89.62 502 SER A N 1
ATOM 4173 C CA . SER A 1 502 ? 81.490 -5.459 -114.360 1.00 89.62 502 SER A CA 1
ATOM 4174 C C . SER A 1 502 ? 81.391 -5.070 -115.836 1.00 89.62 502 SER A C 1
ATOM 4176 O O . SER A 1 502 ? 82.264 -5.437 -116.617 1.00 89.62 502 SER A O 1
ATOM 4178 N N . TYR A 1 503 ? 80.370 -4.297 -116.211 1.00 89.25 503 TYR A N 1
ATOM 4179 C CA . TYR A 1 503 ? 80.193 -3.764 -117.561 1.00 89.25 503 TYR A CA 1
ATOM 4180 C C . TYR A 1 503 ? 81.337 -2.819 -117.951 1.00 89.25 503 TYR A C 1
ATOM 4182 O O . TYR A 1 503 ? 81.943 -2.980 -119.006 1.00 89.25 503 TYR A O 1
ATOM 4190 N N . ASN A 1 504 ? 81.703 -1.885 -117.070 1.00 89.19 504 ASN A N 1
ATOM 4191 C CA . ASN A 1 504 ? 82.824 -0.970 -117.285 1.00 89.19 504 ASN A CA 1
ATOM 4192 C C . ASN A 1 504 ? 84.152 -1.721 -117.438 1.00 89.19 504 ASN A C 1
ATOM 4194 O O . ASN A 1 504 ? 84.934 -1.394 -118.328 1.00 89.19 504 ASN A O 1
ATOM 4198 N N . ARG A 1 505 ? 84.390 -2.755 -116.620 1.00 87.94 505 ARG A N 1
ATOM 4199 C CA . ARG A 1 505 ? 85.570 -3.622 -116.736 1.00 87.94 505 ARG A CA 1
ATOM 4200 C C . ARG A 1 505 ? 85.576 -4.395 -118.058 1.00 87.94 505 ARG A C 1
ATOM 4202 O O . ARG A 1 505 ? 86.614 -4.454 -118.707 1.00 87.94 505 ARG A O 1
ATOM 4209 N N . ALA A 1 506 ? 84.441 -4.957 -118.475 1.00 84.81 506 ALA A N 1
ATOM 4210 C CA . ALA A 1 506 ? 84.323 -5.632 -119.769 1.00 84.81 506 ALA A CA 1
ATOM 4211 C C . ALA A 1 506 ? 84.605 -4.671 -120.938 1.00 84.81 506 ALA A C 1
ATOM 4213 O O . ALA A 1 506 ? 85.370 -5.008 -121.835 1.00 84.81 506 ALA A O 1
ATOM 4214 N N . ASN A 1 507 ? 84.073 -3.446 -120.888 1.00 84.12 507 ASN A N 1
ATOM 4215 C CA . ASN A 1 507 ? 84.347 -2.408 -121.884 1.00 84.12 507 ASN A CA 1
ATOM 4216 C C . ASN A 1 507 ? 85.811 -1.950 -121.901 1.00 84.12 507 ASN A C 1
ATOM 4218 O O . ASN A 1 507 ? 86.333 -1.652 -122.970 1.00 84.12 507 ASN A O 1
ATOM 4222 N N . GLN A 1 508 ? 86.482 -1.877 -120.747 1.00 85.31 508 GLN A N 1
ATOM 4223 C CA . GLN A 1 508 ? 87.920 -1.592 -120.693 1.00 85.31 508 GLN A CA 1
ATOM 4224 C C . GLN A 1 508 ? 88.732 -2.697 -121.373 1.00 85.31 508 GLN A C 1
ATOM 4226 O O . GLN A 1 508 ? 89.541 -2.390 -122.240 1.00 85.31 508 GLN A O 1
ATOM 4231 N N . LEU A 1 509 ? 88.460 -3.967 -121.056 1.00 82.31 509 LEU A N 1
ATOM 4232 C CA . LEU A 1 509 ? 89.135 -5.105 -121.690 1.00 82.31 509 LEU A CA 1
ATOM 4233 C C . LEU A 1 509 ? 88.889 -5.162 -123.204 1.00 82.31 509 LEU A C 1
ATOM 4235 O O . LEU A 1 509 ? 89.805 -5.461 -123.960 1.00 82.31 509 LEU A O 1
ATOM 4239 N N . LEU A 1 510 ? 87.673 -4.844 -123.660 1.00 80.31 510 LEU A N 1
ATOM 4240 C CA . LEU A 1 510 ? 87.377 -4.745 -125.093 1.00 80.31 510 LEU A CA 1
ATOM 4241 C C . LEU A 1 510 ? 88.201 -3.644 -125.770 1.00 80.31 510 LEU A C 1
ATOM 4243 O O . LEU A 1 510 ? 88.780 -3.894 -126.821 1.00 80.31 510 LEU A O 1
ATOM 4247 N N . LYS A 1 511 ? 88.322 -2.464 -125.148 1.00 78.31 511 LYS A N 1
ATOM 4248 C CA . LYS A 1 511 ? 89.182 -1.378 -125.651 1.00 78.31 511 LYS A CA 1
ATOM 4249 C C . LYS A 1 511 ? 90.669 -1.741 -125.659 1.00 78.31 511 LYS A C 1
ATOM 4251 O O . LYS A 1 511 ? 91.406 -1.233 -126.492 1.00 78.31 511 LYS A O 1
ATOM 4256 N N . GLU A 1 512 ? 91.123 -2.593 -124.743 1.00 78.38 512 GLU A N 1
ATOM 4257 C CA . GLU A 1 512 ? 92.506 -3.096 -124.721 1.00 78.38 512 GLU A CA 1
ATOM 4258 C C . GLU A 1 512 ? 92.780 -4.149 -125.810 1.00 78.38 512 GLU A C 1
ATOM 4260 O O . GLU A 1 512 ? 93.932 -4.336 -126.198 1.00 78.38 512 GLU A O 1
ATOM 4265 N N . LEU A 1 513 ? 91.739 -4.822 -126.314 1.00 73.00 513 LEU A N 1
ATOM 4266 C CA . LEU A 1 513 ? 91.821 -5.839 -127.370 1.00 73.00 513 LEU A CA 1
ATOM 4267 C C . LEU A 1 513 ? 91.614 -5.279 -128.786 1.00 73.00 513 LEU A C 1
ATOM 4269 O O . LEU A 1 513 ? 91.820 -6.015 -129.753 1.00 73.00 513 LEU A O 1
ATOM 4273 N N . GLU A 1 514 ? 91.225 -4.010 -128.936 1.00 62.84 514 GLU A N 1
ATOM 4274 C CA . GLU A 1 514 ? 91.186 -3.352 -130.244 1.00 62.84 514 GLU A CA 1
ATOM 4275 C C . GLU A 1 514 ? 92.625 -3.157 -130.768 1.00 62.84 514 GLU A C 1
ATOM 4277 O O . GLU A 1 514 ? 93.436 -2.489 -130.117 1.00 62.84 514 GLU A O 1
ATOM 4282 N N . PRO A 1 515 ? 92.991 -3.756 -131.920 1.00 59.56 515 PRO A N 1
ATOM 4283 C CA . PRO A 1 515 ? 94.318 -3.584 -132.496 1.00 59.56 515 PRO A CA 1
ATOM 4284 C C . PRO A 1 515 ? 94.505 -2.122 -132.918 1.00 59.56 515 PRO A C 1
ATOM 4286 O O . PRO A 1 515 ? 93.660 -1.565 -133.618 1.00 59.56 515 PRO A O 1
ATOM 4289 N N . LYS A 1 516 ? 95.603 -1.517 -132.451 1.00 56.75 516 LYS A N 1
ATOM 4290 C CA . LYS A 1 516 ? 96.019 -0.152 -132.806 1.00 56.75 516 LYS A CA 1
ATOM 4291 C C . LYS A 1 516 ? 96.160 0.058 -134.307 1.00 56.75 516 LYS A C 1
ATOM 4293 O O . LYS A 1 516 ? 96.714 -0.849 -134.970 1.00 56.75 516 LYS A O 1
#

Secondary structure (DSSP, 8-state):
-PPPPPPPP---TTSS----PPPP-HHHHHHHHT-HHHHHHHHHHT--HHHHSPPP------SS-HHHHHHHHHHHHHHHHHHHHHHHHHHHHHHTSPPPPGGGSSS-----------------S-SSSSSSSSHHHHHHHHHHHTTTSS-------------SSTTTHHHHHHHHHHHHHHHHHHHHHHHHHHHHHHHHHHHHHHHHHHHHHHHHHHHHHHHHHHHHHHHHHHHHHHHHHHHHHHHHHHHHHHHHHHHHHHHHHHHHHHHHHHHHHHHHHHHHHHHHHHHHHHHHHHHHHTTSS---------TTHHHHHHHHHHHHHHHHHHHHHHHHHHHHHHHHHHHHHHHHHHHHHHHHHHHHHHHHHHHHHHHHHHHHHHHHHHHHHHHHHHHHHHHHHHHHHHHHHHHHHHHHHHHHHHHHHHHHHHHHHHHHHHHHHHHHHHHHHHHHHHHHHHHHHHHHHHHHHHHHHHHHHHHHHHHHHHHHHHHHHHHHHHHHHHHHHHHHHS--

Radius of gyration: 71.83 Å; chains: 1; bounding box: 175×88×250 Å

Foldseek 3Di:
DDDDDDDDDPDDPQPDDPLDQDDDDPVLLVVLVPDPQNVVVCVVVVHDSVLLPQDPQDQPPDDDPVRVSSVVSSVSSVSSNVSPVVSVVSVVVVVPDDDDPPVPPPPDPDDDPDDPDDDDDDPPPPPDPDDPDPPPVVVVVVVVVVVVPDPDPPPPPDDDDDDDDVPPVVVVVVVVVVVVVVVVVVVVVVVVVVVVVVVVVVVVVVVVVVVVVVVVVVVVVVVVVVVVVVVVVVVVVVVVVVVVVVVVVVVVVVVVVVVVVVVVVVVVVVVVVVVVVVVVVVVVVVVVVVVVVVVVVVVVVVVPDDDDDDDDDVPVVPVVVVVVVVVVVVVVVVVVVVVVVVVVVVVVVVVVVVVVVVVVVVVVVVVVVVVVVVVVVVVVVVVVVVVVVVVVVVVVVVVVVVVVVVVVVVVVVVVVVVVVVVVVVVVVVVVVVVVVVVVVVVVVVVVVVVVVVVVVVVVVVVVVVVVVVVVVVVVVVVVVVVVVVVVVVVVVVVVVVVVVVVVVVVVVVVVVPPDD

Organism: Hemiselmis andersenii (NCBI:txid464988)

pLDDT: mean 72.23, std 20.4, range [28.86, 95.56]

Sequence (516 aa):
MPPKEKEPAKEDPLLGCPVPVPKIDEADLLSDVRNPNFLEACKKLRIDPIDLKPRPYESFKGKGADDVKEKQQVRFAMYERGRFMKWKALGDQIRSMPPVPPEKRLAATSIPNASRGKKKGRRSVSALGDDLSHTKLGEIMSKTQSTFARGQVEVFKAASKPLKDIAYEGRFIVKKAAEDTRDLLEKRQLAEHRRKELIKKHEMEAKKKKERMRKDREEREEREAKFREQDEAERQRNLEKYEAWQEESKAKVQKQLEHFQKVHNNVLRQEREKEEQQERLLAEMREKAAIVEANQKSWLKGKEEQRVGDQTFEEKAAEAAERRRAEVAKNQAERQRQLAIDQKKQQLAEERKEVERIERAKENERKRREREKEHRKRIADIQRSKREKMKAREESIMDHMQKVEESLQRQKEERERDLAVKAEVERLRREQALDNVKRERARQAYEASILHQKHEDRAALQRGRDDLLQDILRERAVNATQVRLHKDHIKDEIFNIKCTNSYNRANQLLKELEPK